Protein AF-A0A7S7UFU0-F1 (afdb_monomer_lite)

Sequence (487 aa):
MSVPVRLTLLAAALLCPAAANAMDDTLRASSRGPMAMTLCAQNSDGSKIEGTSEFCKANGYDKLVAAVDASFAAAVTKAPANIRPLLKRDQAWFNEMIQEAAYTVEQADEAELRQNLADALRRRATALDDLARGFGRDGLGGAWANALGGVTVTATESGSYRLDAELNSDYGSDKHWECKLNATLKPGADGWLAGVTVPTQPSEPGAKPADPVSIKLRRQGDTLRVVLQATEEQWFSSNDPDCDHPGQITGTYFASAKQDGTDKVDTSFVTPTFDCVRPETATDEEICADPDLAANDQRLNRAWKALLPRLDDATRRALTDDQRHWVSSQTLQYPEFLHPAWEKQTSAMHYTVSGRDHLNSLQRERIALLEGFDDKRVGLAGTCSPTMPSSGSPWTRTVRSTPRAGNGGRPTGRVAATTRSAVTSRAPYSVQASRARIRTRWSAITPCSSSIDSTTSLPPSARARATATSRNASATSRFLRPRGCFR

Radius of gyration: 32.29 Å; chains: 1; bounding box: 92×109×101 Å

Foldseek 3Di:
DDDDDDDDDDPDPPPPPDPPPPDPCLLWLLLVDDLQACQQQADLVRHGDDDGHPVCVVLVVVVLSVLLVVLLVLLLVQDDLLCSSQSSVLSSLLSLLLNVLVSQCVVVVDPVLSVLLSVLSVVNSLQSNQLSAQRPAADDAAKWATSQGIWGWAADPPRKIKIWTWGWSSNSDPDIWTATWIWIWDDDPPQKTKTWIDFDDDPDVPDDTWDIWIKIWGAAAQKIFIATDDDPCPQPAGPRPRGGHVLPRGGIIGHGHHDHDPHDGDNHHLAAPDRSSGGTTNLSVLCSRDNLSRVLNNLLVVLLVVQLVLADPVVNVVVVVVVVVLVVVLSVQLSCQLQPPVPVVCSSHGSNNRSNVLSVVSSVVSSCCSNVPDRPDDDDDDDDDPPDSCPDDDDPPPPDDDDDDDDDDDDDDDDDDDDDDDDDDDDDDDDDDDDDDDDDDDDDDDDDDPDDDDDDDDDDDDDDDDDDDDDDDDDDDDDDDDDDDDD

Structure (mmCIF, N/CA/C/O backbone):
data_AF-A0A7S7UFU0-F1
#
_entry.id   AF-A0A7S7UFU0-F1
#
loop_
_atom_site.group_PDB
_atom_site.id
_atom_site.type_symbol
_atom_site.label_atom_id
_atom_site.label_alt_id
_atom_site.label_comp_id
_atom_site.label_asym_id
_atom_site.label_entity_id
_atom_site.label_seq_id
_atom_site.pdbx_PDB_ins_code
_atom_site.Cartn_x
_atom_site.Cartn_y
_atom_site.Cartn_z
_atom_site.occupancy
_atom_site.B_iso_or_equiv
_atom_site.auth_seq_id
_atom_site.auth_comp_id
_atom_site.auth_asym_id
_atom_site.auth_atom_id
_atom_site.pdbx_PDB_model_num
ATOM 1 N N . MET A 1 1 ? -40.543 -64.180 -25.028 1.00 43.06 1 MET A N 1
ATOM 2 C CA . MET A 1 1 ? -39.233 -63.930 -24.389 1.00 43.06 1 MET A CA 1
ATOM 3 C C . MET A 1 1 ? -38.885 -62.478 -24.643 1.00 43.06 1 MET A C 1
ATOM 5 O O . MET A 1 1 ? -38.698 -62.135 -25.801 1.00 43.06 1 MET A O 1
ATOM 9 N N . SER A 1 2 ? -38.861 -61.639 -23.607 1.00 32.91 2 SER A N 1
ATOM 10 C CA . SER A 1 2 ? -38.641 -60.193 -23.753 1.00 32.91 2 SER A CA 1
ATOM 11 C C . SER A 1 2 ? -37.921 -59.670 -22.512 1.00 32.91 2 SER A C 1
ATOM 13 O O . SER A 1 2 ? -38.395 -59.895 -21.400 1.00 32.91 2 SER A O 1
ATOM 15 N N . VAL A 1 3 ? -36.779 -59.004 -22.689 1.00 36.41 3 VAL A N 1
ATOM 16 C CA . VAL A 1 3 ? -36.001 -58.409 -21.589 1.00 36.41 3 VAL A CA 1
ATOM 17 C C . VAL A 1 3 ? -36.411 -56.940 -21.430 1.00 36.41 3 VAL A C 1
ATOM 19 O O . VAL A 1 3 ? -36.392 -56.217 -22.426 1.00 36.41 3 VAL A O 1
ATOM 22 N N . PRO A 1 4 ? -36.772 -56.464 -20.224 1.00 44.88 4 PRO A N 1
ATOM 23 C CA . PRO A 1 4 ? -37.022 -55.047 -19.994 1.00 44.88 4 PRO A CA 1
ATOM 24 C C . PRO A 1 4 ? -35.700 -54.272 -19.916 1.00 44.88 4 PRO A C 1
ATOM 26 O O . PRO A 1 4 ? -34.802 -54.617 -19.145 1.00 44.88 4 PRO A O 1
ATOM 29 N N . VAL A 1 5 ? -35.593 -53.202 -20.702 1.00 40.75 5 VAL A N 1
ATOM 30 C CA . VAL A 1 5 ? -34.444 -52.287 -20.691 1.00 40.75 5 VAL A CA 1
ATOM 31 C C . VAL A 1 5 ? -34.383 -51.530 -19.356 1.00 40.75 5 VAL A C 1
ATOM 33 O O . VAL A 1 5 ? -35.399 -51.056 -18.850 1.00 40.75 5 VAL A O 1
ATOM 36 N N . ARG A 1 6 ? -33.177 -51.407 -18.789 1.00 41.91 6 ARG A N 1
ATOM 37 C CA . ARG A 1 6 ? -32.840 -50.455 -17.715 1.00 41.91 6 ARG A CA 1
ATOM 38 C C . ARG A 1 6 ? -31.987 -49.320 -18.292 1.00 41.91 6 ARG A C 1
ATOM 40 O O . ARG A 1 6 ? -31.408 -49.495 -19.358 1.00 41.91 6 ARG A O 1
ATOM 47 N N . LEU A 1 7 ? -31.852 -48.234 -17.517 1.00 37.69 7 LEU A N 1
ATOM 48 C CA . LEU A 1 7 ? -31.369 -46.899 -17.921 1.00 37.69 7 LEU A CA 1
ATOM 49 C C . LEU A 1 7 ? -32.426 -46.145 -18.768 1.00 37.69 7 LEU A C 1
ATOM 51 O O . LEU A 1 7 ? -33.149 -46.768 -19.535 1.00 37.69 7 LEU A O 1
ATOM 55 N N . THR A 1 8 ? -32.625 -44.828 -18.635 1.00 39.50 8 THR A N 1
ATOM 56 C CA . THR A 1 8 ? -31.966 -43.819 -17.770 1.00 39.50 8 THR A CA 1
ATOM 57 C C . THR A 1 8 ? -32.932 -42.663 -17.494 1.00 39.50 8 THR A C 1
ATOM 59 O O . THR A 1 8 ? -33.566 -42.193 -18.431 1.00 39.50 8 THR A O 1
ATOM 62 N N . LEU A 1 9 ? -32.993 -42.140 -16.260 1.00 35.28 9 LEU A N 1
ATOM 63 C CA . LEU A 1 9 ? -33.576 -40.815 -15.966 1.00 35.28 9 LEU A CA 1
ATOM 64 C C . LEU A 1 9 ? -33.158 -40.323 -14.564 1.00 35.28 9 LEU A C 1
ATOM 66 O O . LEU A 1 9 ? -33.880 -40.498 -13.586 1.00 35.28 9 LEU A O 1
ATOM 70 N N . LEU A 1 10 ? -31.953 -39.752 -14.444 1.00 42.59 10 LEU A N 1
ATOM 71 C CA . LEU A 1 10 ? -31.466 -39.159 -13.184 1.00 42.59 10 LEU A CA 1
ATOM 72 C C . LEU A 1 10 ? -30.405 -38.061 -13.425 1.00 42.59 10 LEU A C 1
ATOM 74 O O . LEU A 1 10 ? -29.338 -38.051 -12.822 1.00 42.59 10 LEU A O 1
ATOM 78 N N . ALA A 1 11 ? -30.693 -37.147 -14.358 1.00 43.38 11 ALA A N 1
ATOM 79 C CA . ALA A 1 11 ? -29.810 -36.036 -14.731 1.00 43.38 11 ALA A CA 1
ATOM 80 C C . ALA A 1 11 ? -30.614 -34.815 -15.231 1.00 43.38 11 ALA A C 1
ATOM 82 O O . ALA A 1 11 ? -30.545 -34.447 -16.398 1.00 43.38 11 ALA A O 1
ATOM 83 N N . ALA A 1 12 ? -31.415 -34.206 -14.348 1.00 39.28 12 ALA A N 1
ATOM 84 C CA . ALA A 1 12 ? -32.264 -33.046 -14.668 1.00 39.28 12 ALA A CA 1
ATOM 85 C C . ALA A 1 12 ? -32.161 -31.905 -13.628 1.00 39.28 12 ALA A C 1
ATOM 87 O O . ALA A 1 12 ? -33.088 -31.120 -13.466 1.00 39.28 12 ALA A O 1
ATOM 88 N N . ALA A 1 13 ? -31.039 -31.831 -12.901 1.00 39.88 13 ALA A N 1
ATOM 89 C CA . ALA A 1 13 ? -30.822 -30.901 -11.782 1.00 39.88 13 ALA A CA 1
ATOM 90 C C . ALA A 1 13 ? -29.515 -30.079 -11.895 1.00 39.88 13 ALA A C 1
ATOM 92 O O . ALA A 1 13 ? -29.040 -29.531 -10.907 1.00 39.88 13 ALA A O 1
ATOM 93 N N . LEU A 1 14 ? -28.922 -30.003 -13.095 1.00 37.56 14 LEU A N 1
ATOM 94 C CA . LEU A 1 14 ? -27.666 -29.282 -13.378 1.00 37.56 14 LEU A CA 1
ATOM 95 C C . LEU A 1 14 ? -27.839 -28.153 -14.415 1.00 37.56 14 LEU A C 1
ATOM 97 O O . LEU A 1 14 ? -26.874 -27.731 -15.042 1.00 37.56 14 LEU A O 1
ATOM 101 N N . LEU A 1 15 ? -29.072 -27.668 -14.603 1.00 37.59 15 LEU A N 1
ATOM 102 C CA . LEU A 1 15 ? -29.415 -26.584 -15.537 1.00 37.59 15 LEU A CA 1
ATOM 103 C C . LEU A 1 15 ? -30.074 -25.382 -14.839 1.00 37.59 15 LEU A C 1
ATOM 105 O O . LEU A 1 15 ? -30.930 -24.709 -15.406 1.00 37.59 15 LEU A O 1
ATOM 109 N N . CYS A 1 16 ? -29.627 -25.072 -13.621 1.00 32.81 16 CYS A N 1
ATOM 110 C CA . CYS A 1 16 ? -29.628 -23.681 -13.179 1.00 32.81 16 CYS A CA 1
ATOM 111 C C . CYS A 1 16 ? -28.380 -23.024 -13.786 1.00 32.81 16 CYS A C 1
ATOM 113 O O . CYS A 1 16 ? -27.277 -23.457 -13.440 1.00 32.81 16 CYS A O 1
ATOM 115 N N . PRO A 1 17 ? -28.495 -22.013 -14.666 1.00 36.44 17 PRO A N 1
ATOM 116 C CA . PRO A 1 17 ? -27.329 -21.229 -15.033 1.00 36.44 17 PRO A CA 1
ATOM 117 C C . PRO A 1 17 ? -26.820 -20.548 -13.763 1.00 36.44 17 PRO A C 1
ATOM 119 O O . PRO A 1 17 ? -27.554 -19.797 -13.116 1.00 36.44 17 PRO A O 1
ATOM 122 N N . ALA A 1 18 ? -25.567 -20.808 -13.394 1.00 38.94 18 ALA A N 1
ATOM 123 C CA . ALA A 1 18 ? -24.887 -19.924 -12.465 1.00 38.94 18 ALA A CA 1
ATOM 124 C C . ALA A 1 18 ? -24.891 -18.536 -13.112 1.00 38.94 18 ALA A C 1
ATOM 126 O O . ALA A 1 18 ? -24.384 -18.379 -14.225 1.00 38.94 18 ALA A O 1
ATOM 127 N N . ALA A 1 19 ? -25.496 -17.552 -12.445 1.00 35.75 19 ALA A N 1
ATOM 128 C CA . ALA A 1 19 ? -25.364 -16.163 -12.849 1.00 35.75 19 ALA A CA 1
ATOM 129 C C . ALA A 1 19 ? -23.883 -15.807 -12.708 1.00 35.75 19 ALA A C 1
ATOM 131 O O . ALA A 1 19 ? -23.389 -15.566 -11.606 1.00 35.75 19 ALA A O 1
ATOM 132 N N . ALA A 1 20 ? -23.162 -15.876 -13.827 1.00 34.53 20 ALA A N 1
ATOM 133 C CA . ALA A 1 20 ? -21.778 -15.467 -13.921 1.00 34.53 20 ALA A CA 1
ATOM 134 C C . ALA A 1 20 ? -21.753 -13.943 -13.815 1.00 34.53 20 ALA A C 1
ATOM 136 O O . ALA A 1 20 ? -21.710 -13.235 -14.819 1.00 34.53 20 ALA A O 1
ATOM 137 N N . ASN A 1 21 ? -21.832 -13.459 -12.575 1.00 36.84 21 ASN A N 1
ATOM 138 C CA . ASN A 1 21 ? -21.571 -12.079 -12.218 1.00 36.84 21 ASN A CA 1
ATOM 139 C C . ASN A 1 21 ? -20.104 -11.813 -12.561 1.00 36.84 21 ASN A C 1
ATOM 141 O O . ASN A 1 21 ? -19.208 -12.032 -11.744 1.00 36.84 21 ASN A O 1
ATOM 145 N N . ALA A 1 22 ? -19.868 -11.404 -13.804 1.00 44.03 22 ALA A N 1
ATOM 146 C CA . ALA A 1 22 ? -18.609 -10.841 -14.240 1.00 44.03 22 ALA A CA 1
ATOM 147 C C . ALA A 1 22 ? -18.438 -9.520 -13.488 1.00 44.03 22 ALA A C 1
ATOM 149 O O . ALA A 1 22 ? -18.883 -8.474 -13.943 1.00 44.03 22 ALA A O 1
ATOM 150 N N . MET A 1 23 ? -17.868 -9.603 -12.284 1.00 54.97 23 MET A N 1
ATOM 151 C CA . MET A 1 23 ? -17.380 -8.431 -11.572 1.00 54.97 23 MET A CA 1
ATOM 152 C C . MET A 1 23 ? -16.359 -7.753 -12.471 1.00 54.97 23 MET A C 1
ATOM 154 O O . MET A 1 23 ? -15.440 -8.441 -12.930 1.00 54.97 23 MET A O 1
ATOM 158 N N . ASP A 1 24 ? -16.515 -6.449 -12.687 1.00 66.56 24 ASP A N 1
ATOM 159 C CA . ASP A 1 24 ? -15.550 -5.640 -13.425 1.00 66.56 24 ASP A CA 1
ATOM 160 C C . ASP A 1 24 ? -14.140 -5.897 -12.877 1.00 66.56 24 ASP A C 1
ATOM 162 O O . ASP A 1 24 ? -13.950 -6.056 -11.666 1.00 66.56 24 ASP A O 1
ATOM 166 N N . ASP A 1 25 ? -13.147 -6.011 -13.762 1.00 67.31 25 ASP A N 1
ATOM 167 C CA . ASP A 1 25 ? -11.823 -6.515 -13.375 1.00 67.31 25 ASP A CA 1
ATOM 168 C C . ASP A 1 25 ? -11.127 -5.623 -12.323 1.00 67.31 25 ASP A C 1
ATOM 170 O O . ASP A 1 25 ? -10.336 -6.134 -11.536 1.00 67.31 25 ASP A O 1
ATOM 174 N N . THR A 1 26 ? -11.504 -4.340 -12.235 1.00 69.50 26 THR A N 1
ATOM 175 C CA . THR A 1 26 ? -11.073 -3.359 -11.218 1.00 69.50 26 THR A CA 1
ATOM 176 C C . THR A 1 26 ? -11.624 -3.609 -9.809 1.00 69.50 26 THR A C 1
ATOM 178 O O . THR A 1 26 ? -11.067 -3.115 -8.832 1.00 69.50 26 THR A O 1
ATOM 181 N N . LEU A 1 27 ? -12.723 -4.358 -9.675 1.00 83.25 27 LEU A N 1
ATOM 182 C CA . LEU A 1 27 ? -13.336 -4.691 -8.382 1.00 83.25 27 LEU A CA 1
ATOM 183 C C . LEU A 1 27 ? -12.755 -5.972 -7.783 1.00 83.25 27 LEU A C 1
ATOM 185 O O . LEU A 1 27 ? -12.826 -6.197 -6.572 1.00 83.25 27 LEU A O 1
ATOM 189 N N . ARG A 1 28 ? -12.213 -6.841 -8.637 1.00 89.75 28 ARG A N 1
ATOM 190 C CA . ARG A 1 28 ? -11.641 -8.126 -8.244 1.00 89.75 28 ARG A CA 1
ATOM 191 C C . ARG A 1 28 ? -10.302 -7.910 -7.542 1.00 89.75 28 ARG A C 1
ATOM 193 O O . ARG A 1 28 ? -9.543 -7.025 -7.910 1.00 89.75 28 ARG A O 1
ATOM 200 N N . ALA A 1 29 ? -9.998 -8.754 -6.561 1.00 92.25 29 ALA A N 1
ATOM 201 C CA . ALA A 1 29 ? -8.684 -8.802 -5.925 1.00 92.25 29 ALA A CA 1
ATOM 202 C C . ALA A 1 29 ? -7.590 -8.924 -7.001 1.00 92.25 29 ALA A C 1
ATOM 204 O O . ALA A 1 29 ? -7.631 -9.866 -7.804 1.00 92.25 29 ALA A O 1
ATOM 205 N N . SER A 1 30 ? -6.623 -8.002 -7.028 1.00 91.69 30 SER A N 1
ATOM 206 C CA . SER A 1 30 ? -5.592 -7.925 -8.073 1.00 91.69 30 SER A CA 1
ATOM 207 C C . SER A 1 30 ? -4.818 -9.243 -8.178 1.00 91.69 30 SER A C 1
ATOM 209 O O . SER A 1 30 ? -4.511 -9.724 -9.269 1.00 91.69 30 SER A O 1
ATOM 211 N N . SER A 1 31 ? -4.618 -9.926 -7.047 1.00 93.50 31 SER A N 1
ATOM 212 C CA . SER A 1 31 ? -3.994 -11.252 -6.966 1.00 93.50 31 SER A CA 1
ATOM 213 C C . SER A 1 31 ? -4.707 -12.390 -7.710 1.00 93.50 31 SER A C 1
ATOM 215 O O . SER A 1 31 ? -4.129 -13.476 -7.885 1.00 93.50 31 SER A O 1
ATOM 217 N N . ARG A 1 32 ? -5.947 -12.170 -8.156 1.00 91.75 32 ARG A N 1
ATOM 218 C CA . ARG A 1 32 ? -6.748 -13.099 -8.967 1.00 91.75 32 ARG A CA 1
ATOM 219 C C . ARG A 1 32 ? -6.472 -12.948 -10.469 1.00 91.75 32 ARG A C 1
ATOM 221 O O . ARG A 1 32 ? -6.846 -13.850 -11.217 1.00 91.75 32 ARG A O 1
ATOM 228 N N . GLY A 1 33 ? -5.854 -11.845 -10.896 1.00 87.06 33 GLY A N 1
ATOM 229 C CA . GLY A 1 33 ? -5.517 -11.556 -12.291 1.00 87.06 33 GLY A CA 1
ATOM 230 C C . GLY A 1 33 ? -4.249 -12.263 -12.805 1.00 87.06 33 GLY A C 1
ATOM 231 O O . GLY A 1 33 ? -3.554 -12.952 -12.046 1.00 87.06 33 GLY A O 1
ATOM 232 N N . PRO A 1 34 ? -3.928 -12.107 -14.104 1.00 86.94 34 PRO A N 1
ATOM 233 C CA . PRO A 1 34 ? -2.619 -12.458 -14.645 1.00 86.94 34 PRO A CA 1
ATOM 234 C C . PRO A 1 34 ? -1.557 -11.495 -14.094 1.00 86.94 34 PRO A C 1
ATOM 236 O O . PRO A 1 34 ? -1.778 -10.292 -14.046 1.00 86.94 34 PRO A O 1
ATOM 239 N N . MET A 1 35 ? -0.406 -12.026 -13.677 1.00 90.00 35 MET A N 1
ATOM 240 C CA . MET A 1 35 ? 0.667 -11.229 -13.053 1.00 90.00 35 MET A CA 1
ATOM 241 C C . MET A 1 35 ? 1.877 -10.999 -13.967 1.00 90.00 35 MET A C 1
ATOM 243 O O . MET A 1 35 ? 2.716 -10.167 -13.641 1.00 90.00 35 MET A O 1
ATOM 247 N N . ALA A 1 36 ? 1.962 -11.733 -15.082 1.00 89.19 36 ALA A N 1
ATOM 248 C CA . ALA A 1 36 ? 3.014 -11.556 -16.077 1.00 89.19 36 ALA A CA 1
ATOM 249 C C . ALA A 1 36 ? 2.879 -10.184 -16.747 1.00 89.19 36 ALA A C 1
ATOM 251 O O . ALA A 1 36 ? 1.763 -9.783 -17.097 1.00 89.19 36 ALA A O 1
ATOM 252 N N . MET A 1 37 ? 3.990 -9.472 -16.922 1.00 91.75 37 MET A N 1
ATOM 253 C CA . MET A 1 37 ? 3.954 -8.102 -17.435 1.00 91.75 37 MET A CA 1
ATOM 254 C C . MET A 1 37 ? 3.492 -8.051 -18.898 1.00 91.75 37 MET A C 1
ATOM 256 O O . MET A 1 37 ? 4.019 -8.744 -19.768 1.00 91.75 37 MET A O 1
ATOM 260 N N . THR A 1 38 ? 2.547 -7.162 -19.206 1.00 89.19 38 THR A N 1
ATOM 261 C CA . THR A 1 38 ? 2.053 -6.946 -20.578 1.00 89.19 38 THR A CA 1
ATOM 262 C C . THR A 1 38 ? 2.881 -5.960 -21.397 1.00 89.19 38 THR A C 1
ATOM 264 O O . THR A 1 38 ? 2.709 -5.914 -22.614 1.00 89.19 38 THR A O 1
ATOM 267 N N . LEU A 1 39 ? 3.803 -5.241 -20.746 1.00 87.06 39 LEU A N 1
ATOM 268 C CA . LEU A 1 39 ? 4.586 -4.109 -21.257 1.00 87.06 39 LEU A CA 1
ATOM 269 C C . LEU A 1 39 ? 5.075 -4.270 -22.702 1.00 87.06 39 LEU A C 1
ATOM 271 O O . LEU A 1 39 ? 4.903 -3.387 -23.532 1.00 87.06 39 LEU A O 1
ATOM 275 N N . CYS A 1 40 ? 5.673 -5.423 -22.995 1.00 90.19 40 CYS A N 1
ATOM 276 C CA . CYS A 1 40 ? 6.306 -5.715 -24.277 1.00 90.19 40 CYS A CA 1
ATOM 277 C C . CYS A 1 40 ? 5.477 -6.641 -25.181 1.00 90.19 40 CYS A C 1
ATOM 279 O O . CYS A 1 40 ? 5.983 -7.068 -26.216 1.00 90.19 40 CYS A O 1
ATOM 281 N N . ALA A 1 41 ? 4.242 -6.968 -24.789 1.00 87.25 41 ALA A N 1
ATOM 282 C CA . ALA A 1 41 ? 3.304 -7.856 -25.486 1.00 87.25 41 ALA A CA 1
ATOM 283 C C . ALA A 1 41 ? 2.000 -7.137 -25.906 1.00 87.25 41 ALA A C 1
ATOM 285 O O . ALA A 1 41 ? 1.026 -7.777 -26.319 1.00 87.25 41 ALA A O 1
ATOM 286 N N . GLN A 1 42 ? 1.982 -5.805 -25.816 1.00 82.44 42 GLN A N 1
ATOM 287 C CA . GLN A 1 42 ? 0.930 -4.923 -26.321 1.00 82.44 42 GLN A CA 1
ATOM 288 C C . GLN A 1 42 ? 1.538 -3.791 -27.165 1.00 82.44 42 GLN A C 1
ATOM 290 O O . GLN A 1 42 ? 2.730 -3.499 -27.058 1.00 82.44 42 GLN A O 1
ATOM 295 N N . ASN A 1 43 ? 0.709 -3.176 -28.005 1.00 70.25 43 ASN A N 1
ATOM 296 C CA . ASN A 1 43 ? 0.941 -1.862 -28.603 1.00 70.25 43 ASN A CA 1
ATOM 297 C C . ASN A 1 43 ? 0.555 -0.747 -27.612 1.00 70.25 43 ASN A C 1
ATOM 299 O O . ASN A 1 43 ? -0.151 -0.991 -26.632 1.00 70.25 43 ASN A O 1
ATOM 303 N N . SER A 1 44 ? 0.912 0.498 -27.928 1.00 65.12 44 SER A N 1
ATOM 304 C CA . SER A 1 44 ? 0.509 1.699 -27.178 1.00 65.12 44 SER A CA 1
ATOM 305 C C . SER A 1 44 ? -1.002 1.996 -27.177 1.00 65.12 44 SER A C 1
ATOM 307 O O . SER A 1 44 ? -1.448 2.829 -26.395 1.00 65.12 44 SER A O 1
ATOM 309 N N . ASP A 1 45 ? -1.820 1.305 -27.981 1.00 67.31 45 ASP A N 1
ATOM 310 C CA . ASP A 1 45 ? -3.293 1.339 -27.891 1.00 67.31 45 ASP A CA 1
ATOM 311 C C . ASP A 1 45 ? -3.885 0.222 -26.998 1.00 67.31 45 ASP A C 1
ATOM 313 O O . ASP A 1 45 ? -5.104 0.049 -26.936 1.00 67.31 45 ASP A O 1
ATOM 317 N N . GLY A 1 46 ? -3.035 -0.565 -26.327 1.00 69.88 46 GLY A N 1
ATOM 318 C CA . GLY A 1 46 ? -3.418 -1.715 -25.502 1.00 69.88 46 GLY A CA 1
ATOM 319 C C . GLY A 1 46 ? -3.775 -2.983 -26.291 1.00 69.88 46 GLY A C 1
ATOM 320 O O . GLY A 1 46 ? -4.066 -4.026 -25.694 1.00 69.88 46 GLY A O 1
ATOM 321 N N . SER A 1 47 ? -3.751 -2.951 -27.630 1.00 75.62 47 SER A N 1
ATOM 322 C CA . SER A 1 47 ? -3.971 -4.153 -28.440 1.00 75.62 47 SER A CA 1
ATOM 323 C C . SER A 1 47 ? -2.802 -5.132 -28.291 1.00 75.62 47 SER A C 1
ATOM 325 O O . SER A 1 47 ? -1.633 -4.748 -28.271 1.00 75.62 47 SER A O 1
ATOM 327 N N . LYS A 1 48 ? -3.104 -6.428 -28.156 1.00 80.50 48 LYS A N 1
ATOM 328 C CA . LYS A 1 48 ? -2.079 -7.473 -28.003 1.00 80.50 48 LYS A CA 1
ATOM 329 C C . LYS A 1 48 ? -1.369 -7.737 -29.326 1.00 80.50 48 LYS A C 1
ATOM 331 O O . LYS A 1 48 ? -2.026 -7.874 -30.356 1.00 80.50 48 LYS A O 1
ATOM 336 N N . ILE A 1 49 ? -0.051 -7.901 -29.265 1.00 82.00 49 ILE A N 1
ATOM 337 C CA . ILE A 1 49 ? 0.791 -8.257 -30.415 1.00 82.00 49 ILE A CA 1
ATOM 338 C C . ILE A 1 49 ? 1.235 -9.720 -30.364 1.00 82.00 49 ILE A C 1
ATOM 340 O O . ILE A 1 49 ? 1.339 -10.328 -29.298 1.00 82.00 49 ILE A O 1
ATOM 344 N N . GLU A 1 50 ? 1.533 -10.290 -31.531 1.00 76.19 50 GLU A N 1
ATOM 345 C CA . GLU A 1 50 ? 2.147 -11.614 -31.620 1.00 76.19 50 GLU A CA 1
ATOM 346 C C . GLU A 1 50 ? 3.656 -11.516 -31.344 1.00 76.19 50 GLU A C 1
ATOM 348 O O . GLU A 1 50 ? 4.455 -11.120 -32.193 1.00 76.19 50 GLU A O 1
ATOM 353 N N . GLY A 1 51 ? 4.047 -11.878 -30.120 1.00 79.94 51 GLY A N 1
ATOM 354 C CA . GLY A 1 51 ? 5.433 -11.834 -29.660 1.00 79.94 51 GLY A CA 1
ATOM 355 C C . GLY A 1 51 ? 5.768 -10.536 -28.924 1.00 79.94 51 GLY A C 1
ATOM 356 O O . GLY A 1 51 ? 5.009 -10.088 -28.070 1.00 79.94 51 GLY A O 1
ATOM 357 N N . THR A 1 52 ? 6.944 -9.975 -29.209 1.00 84.31 52 THR A N 1
ATOM 358 C CA . THR A 1 52 ? 7.540 -8.867 -28.444 1.00 84.31 52 THR A CA 1
ATOM 359 C C . THR A 1 52 ? 7.662 -7.603 -29.296 1.00 84.31 52 THR A C 1
ATOM 361 O O . THR A 1 52 ? 8.116 -7.696 -30.442 1.00 84.31 52 THR A O 1
ATOM 364 N N . SER A 1 53 ? 7.313 -6.433 -28.751 1.00 87.31 53 SER A N 1
ATOM 365 C CA . SER A 1 53 ? 7.347 -5.154 -29.480 1.00 87.31 53 SER A CA 1
ATOM 366 C C . SER A 1 53 ? 8.760 -4.783 -29.948 1.00 87.31 53 SER A C 1
ATOM 368 O O . SER A 1 53 ? 9.764 -5.138 -29.320 1.00 87.31 53 SER A O 1
ATOM 370 N N . GLU A 1 54 ? 8.861 -4.079 -31.079 1.00 86.88 54 GLU A N 1
ATOM 371 C CA . GLU A 1 54 ? 10.160 -3.650 -31.619 1.00 86.88 54 GLU A CA 1
ATOM 372 C C . GLU A 1 54 ? 10.840 -2.628 -30.703 1.00 86.88 54 GLU A C 1
ATOM 374 O O . GLU A 1 54 ? 12.037 -2.751 -30.445 1.00 86.88 54 GLU A O 1
ATOM 379 N N . PHE A 1 55 ? 10.062 -1.722 -30.103 1.00 87.44 55 PHE A N 1
ATOM 380 C CA . PHE A 1 55 ? 10.514 -0.792 -29.068 1.00 87.44 55 PHE A CA 1
ATOM 381 C C . PHE A 1 55 ? 11.165 -1.512 -27.870 1.00 87.44 55 PHE A C 1
ATOM 383 O O . PHE A 1 55 ? 12.279 -1.159 -27.467 1.00 87.44 55 PHE A O 1
ATOM 390 N N . CYS A 1 56 ? 10.541 -2.577 -27.344 1.00 91.75 56 CYS A N 1
ATOM 391 C CA . CYS A 1 56 ? 11.138 -3.362 -26.261 1.00 91.75 56 CYS A CA 1
ATOM 392 C C . CYS A 1 56 ? 12.390 -4.135 -26.689 1.00 91.75 56 CYS A C 1
ATOM 394 O O . CYS A 1 56 ? 13.350 -4.184 -25.923 1.00 91.75 56 CYS A O 1
ATOM 396 N N . LYS A 1 57 ? 12.411 -4.721 -27.895 1.00 92.19 57 LYS A N 1
ATOM 397 C CA . LYS A 1 57 ? 13.597 -5.421 -28.428 1.00 92.19 57 LYS A CA 1
ATOM 398 C C . LYS A 1 57 ? 14.786 -4.474 -28.611 1.00 92.19 57 LYS A C 1
ATOM 400 O O . LYS A 1 57 ? 15.910 -4.842 -28.277 1.00 92.19 57 LYS A O 1
ATOM 405 N N . ALA A 1 58 ? 14.542 -3.275 -29.145 1.00 91.44 58 ALA A N 1
ATOM 406 C CA . ALA A 1 58 ? 15.576 -2.291 -29.461 1.00 91.44 58 ALA A CA 1
ATOM 407 C C . ALA A 1 58 ? 16.258 -1.733 -28.202 1.00 91.44 58 ALA A C 1
ATOM 409 O O . ALA A 1 58 ? 17.480 -1.606 -28.174 1.00 91.44 58 ALA A O 1
ATOM 410 N N . ASN A 1 59 ? 15.481 -1.459 -27.150 1.00 92.38 59 ASN A N 1
ATOM 411 C CA . ASN A 1 59 ? 15.989 -0.928 -25.880 1.00 92.38 59 ASN A CA 1
ATOM 412 C C . ASN A 1 59 ? 16.319 -2.029 -24.840 1.00 92.38 59 ASN A C 1
ATOM 414 O O . ASN A 1 59 ? 16.869 -1.740 -23.779 1.00 92.38 59 ASN A O 1
ATOM 418 N N . GLY A 1 60 ? 16.014 -3.301 -25.127 1.00 94.81 60 GLY A N 1
ATOM 419 C CA . GLY A 1 60 ? 16.284 -4.444 -24.243 1.00 94.81 60 GLY A CA 1
ATOM 420 C C . GLY A 1 60 ? 15.322 -4.598 -23.056 1.00 94.81 60 GLY A C 1
ATOM 421 O O . GLY A 1 60 ? 15.619 -5.351 -22.123 1.00 94.81 60 GLY A O 1
ATOM 422 N N . TYR A 1 61 ? 14.179 -3.902 -23.072 1.00 95.19 61 TYR A N 1
ATOM 423 C CA . TYR A 1 61 ? 13.143 -4.010 -22.037 1.00 95.19 61 TYR A CA 1
ATOM 424 C C . TYR A 1 61 ? 12.532 -5.413 -21.969 1.00 95.19 61 TYR A C 1
ATOM 426 O O . TYR A 1 61 ? 12.118 -5.838 -20.897 1.00 95.19 61 TYR A O 1
ATOM 434 N N . ASP A 1 62 ? 12.545 -6.163 -23.075 1.00 94.62 62 ASP A N 1
ATOM 435 C CA . ASP A 1 62 ? 12.096 -7.558 -23.150 1.00 94.62 62 ASP A CA 1
ATOM 436 C C . ASP A 1 62 ? 12.785 -8.461 -22.107 1.00 94.62 62 ASP A C 1
ATOM 438 O O . ASP A 1 62 ? 12.137 -9.237 -21.403 1.00 94.62 62 ASP A O 1
ATOM 442 N N . LYS A 1 63 ? 14.103 -8.306 -21.956 1.00 96.88 63 LYS A N 1
ATOM 443 C CA . LYS A 1 63 ? 14.931 -9.064 -21.007 1.00 96.88 63 LYS A CA 1
ATOM 444 C C . LYS A 1 63 ? 14.758 -8.576 -19.574 1.00 96.88 63 LYS A C 1
ATOM 446 O O . LYS A 1 63 ? 14.822 -9.383 -18.651 1.00 96.88 63 LYS A O 1
ATOM 451 N N . LEU A 1 64 ? 14.543 -7.273 -19.387 1.00 97.88 64 LEU A N 1
ATOM 452 C CA . LEU A 1 64 ? 14.308 -6.686 -18.067 1.00 97.88 64 LEU A CA 1
ATOM 453 C C . LEU A 1 64 ? 12.933 -7.094 -17.519 1.00 97.88 64 LEU A C 1
ATOM 455 O O . LEU A 1 64 ? 12.841 -7.515 -16.371 1.00 97.88 64 LEU A O 1
ATOM 459 N N . VAL A 1 65 ? 11.898 -7.085 -18.362 1.00 96.94 65 VAL A N 1
ATOM 460 C CA . VAL A 1 65 ? 10.571 -7.644 -18.063 1.00 96.94 65 VAL A CA 1
ATOM 461 C C . VAL A 1 65 ? 10.665 -9.126 -17.697 1.00 96.94 65 VAL A C 1
ATOM 463 O O . VAL A 1 65 ? 10.183 -9.525 -16.639 1.00 96.94 65 VAL A O 1
ATOM 466 N N . ALA A 1 66 ? 11.355 -9.938 -18.506 1.00 96.75 66 ALA A N 1
ATOM 467 C CA . ALA A 1 66 ? 11.538 -11.359 -18.209 1.00 96.75 66 ALA A CA 1
ATOM 468 C C . ALA A 1 66 ? 12.288 -11.607 -16.880 1.00 96.75 66 ALA A C 1
ATOM 470 O O . ALA A 1 66 ? 12.012 -12.592 -16.194 1.00 96.75 66 ALA A O 1
ATOM 471 N N . ALA A 1 67 ? 13.206 -10.714 -16.490 1.00 98.25 67 ALA A N 1
ATOM 472 C CA . ALA A 1 67 ? 13.877 -10.765 -15.192 1.00 98.25 67 ALA A CA 1
ATOM 473 C C . ALA A 1 67 ? 12.940 -10.387 -14.028 1.00 98.25 67 ALA A C 1
ATOM 475 O O . ALA A 1 67 ? 12.956 -11.068 -13.000 1.00 98.25 67 ALA A O 1
ATOM 476 N N . VAL A 1 68 ? 12.097 -9.357 -14.184 1.00 98.50 68 VAL A N 1
ATOM 477 C CA . VAL A 1 68 ? 11.073 -8.981 -13.189 1.00 98.50 68 VAL A CA 1
ATOM 478 C C . VAL A 1 68 ? 10.078 -10.127 -12.979 1.00 98.50 68 VAL A C 1
ATOM 480 O O . VAL A 1 68 ? 9.877 -10.538 -11.837 1.00 98.50 68 VAL A O 1
ATOM 483 N N . ASP A 1 69 ? 9.534 -10.712 -14.051 1.00 98.06 69 ASP A N 1
ATOM 484 C CA . ASP A 1 69 ? 8.609 -11.855 -13.971 1.00 98.06 69 ASP A CA 1
ATOM 485 C C . ASP A 1 69 ? 9.254 -13.081 -13.294 1.00 98.06 69 ASP A C 1
ATOM 487 O O . ASP A 1 69 ? 8.615 -13.751 -12.476 1.00 98.06 69 ASP A O 1
ATOM 491 N N . ALA A 1 70 ? 10.531 -13.368 -13.577 1.00 98.25 70 ALA A N 1
ATOM 492 C CA . ALA A 1 70 ? 11.262 -14.472 -12.953 1.00 98.25 70 ALA A CA 1
ATOM 493 C C . ALA A 1 70 ? 11.520 -14.243 -11.450 1.00 98.25 70 ALA A C 1
ATOM 495 O O . ALA A 1 70 ? 11.270 -15.139 -10.638 1.00 98.25 70 ALA A O 1
ATOM 496 N N . SER A 1 71 ? 11.965 -13.039 -11.075 1.00 98.50 71 SER A N 1
ATOM 497 C CA . SER A 1 71 ? 12.221 -12.649 -9.677 1.00 98.50 71 SER A CA 1
ATOM 498 C C . SER A 1 71 ? 10.916 -12.626 -8.870 1.00 98.50 71 SER A C 1
ATOM 500 O O . SER A 1 71 ? 10.848 -13.123 -7.744 1.00 98.50 71 SER A O 1
ATOM 502 N N . PHE A 1 72 ? 9.827 -12.144 -9.478 1.00 98.50 72 PHE A N 1
ATOM 503 C CA . PHE A 1 72 ? 8.488 -12.175 -8.893 1.00 98.50 72 PHE A CA 1
ATOM 504 C C . PHE A 1 72 ? 7.982 -13.606 -8.684 1.00 98.50 72 PHE A C 1
ATOM 506 O O . PHE A 1 72 ? 7.516 -13.944 -7.592 1.00 98.50 72 PHE A O 1
ATOM 513 N N . ALA A 1 73 ? 8.114 -14.475 -9.691 1.00 98.00 73 ALA A N 1
ATOM 514 C CA . ALA A 1 73 ? 7.754 -15.883 -9.561 1.00 98.00 73 ALA A CA 1
ATOM 515 C C . ALA A 1 73 ? 8.537 -16.552 -8.418 1.00 98.00 73 ALA A C 1
ATOM 517 O O . ALA A 1 73 ? 7.941 -17.254 -7.597 1.00 98.00 73 ALA A O 1
ATOM 518 N N . ALA A 1 74 ? 9.842 -16.277 -8.299 1.00 97.38 74 ALA A N 1
ATOM 519 C CA . ALA A 1 74 ? 10.657 -16.745 -7.183 1.00 97.38 74 ALA A CA 1
ATOM 520 C C . ALA A 1 74 ? 10.119 -16.236 -5.831 1.00 97.38 74 ALA A C 1
ATOM 522 O O . ALA A 1 74 ? 9.844 -17.056 -4.949 1.00 97.38 74 ALA A O 1
ATOM 523 N N . ALA A 1 75 ? 9.881 -14.930 -5.680 1.00 97.75 75 ALA A N 1
ATOM 524 C CA . ALA A 1 75 ? 9.353 -14.322 -4.455 1.00 97.75 75 ALA A CA 1
ATOM 525 C C . ALA A 1 75 ? 7.991 -14.908 -4.029 1.00 97.75 75 ALA A C 1
ATOM 527 O O . ALA A 1 75 ? 7.807 -15.275 -2.865 1.00 97.75 75 ALA A O 1
ATOM 528 N N . VAL A 1 76 ? 7.060 -15.107 -4.969 1.00 97.19 76 VAL A N 1
ATOM 529 C CA . VAL A 1 76 ? 5.735 -15.699 -4.701 1.00 97.19 76 VAL A CA 1
ATOM 530 C C . VAL A 1 76 ? 5.825 -17.151 -4.206 1.00 97.19 76 VAL A C 1
ATOM 532 O O . VAL A 1 76 ? 4.985 -17.565 -3.402 1.00 97.19 76 VAL A O 1
ATOM 535 N N . THR A 1 77 ? 6.848 -17.927 -4.599 1.00 96.56 77 THR A N 1
ATOM 536 C CA . THR A 1 77 ? 7.061 -19.273 -4.018 1.00 96.56 77 THR A CA 1
ATOM 537 C C . THR A 1 77 ? 7.514 -19.238 -2.556 1.00 96.56 77 THR A C 1
ATOM 539 O O . THR A 1 77 ? 7.273 -20.204 -1.830 1.00 96.56 77 THR A O 1
ATOM 542 N N . LYS A 1 78 ? 8.156 -18.147 -2.116 1.00 96.69 78 LYS A N 1
ATOM 543 C CA . LYS A 1 78 ? 8.672 -17.969 -0.747 1.00 96.69 78 LYS A CA 1
ATOM 544 C C . LYS A 1 78 ? 7.640 -17.351 0.192 1.00 96.69 78 LYS A C 1
ATOM 546 O O . LYS A 1 78 ? 7.584 -17.740 1.354 1.00 96.69 78 LYS A O 1
ATOM 551 N N . ALA A 1 79 ? 6.800 -16.452 -0.319 1.00 96.69 79 ALA A N 1
ATOM 552 C CA . ALA A 1 79 ? 5.749 -15.797 0.450 1.00 96.69 79 ALA A CA 1
ATOM 553 C C . ALA A 1 79 ? 4.803 -16.806 1.153 1.00 96.69 79 ALA A C 1
ATOM 555 O O . ALA A 1 79 ? 4.348 -17.772 0.516 1.00 96.69 79 ALA A O 1
ATOM 556 N N . PRO A 1 80 ? 4.442 -16.581 2.435 1.00 95.88 80 PRO A N 1
ATOM 557 C CA . PRO A 1 80 ? 3.391 -17.329 3.126 1.00 95.88 80 PRO A CA 1
ATOM 558 C C . PRO A 1 80 ? 2.039 -17.256 2.405 1.00 95.88 80 PRO A C 1
ATOM 560 O O . PRO A 1 80 ? 1.736 -16.281 1.718 1.00 95.88 80 PRO A O 1
ATOM 563 N N . ALA A 1 81 ? 1.196 -18.279 2.566 1.00 96.31 81 ALA A N 1
ATOM 564 C CA . ALA A 1 81 ? -0.035 -18.428 1.779 1.00 96.31 81 ALA A CA 1
AT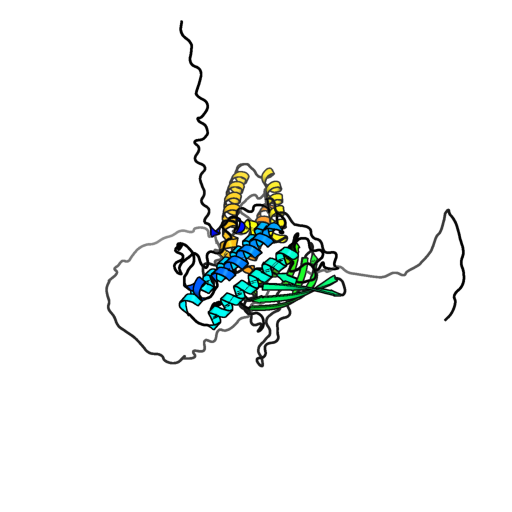OM 565 C C . ALA A 1 81 ? -1.007 -17.235 1.898 1.00 96.31 81 ALA A C 1
ATOM 567 O O . ALA A 1 81 ? -1.576 -16.824 0.892 1.00 96.31 81 ALA A O 1
ATOM 568 N N . ASN A 1 82 ? -1.138 -16.650 3.092 1.00 94.31 82 ASN A N 1
ATOM 569 C CA . ASN A 1 82 ? -1.950 -15.462 3.390 1.00 94.31 82 ASN A CA 1
ATOM 570 C C . ASN A 1 82 ? -1.292 -14.127 2.982 1.00 94.31 82 ASN A C 1
ATOM 572 O O . ASN A 1 82 ? -1.935 -13.086 3.052 1.00 94.31 82 ASN A O 1
ATOM 576 N N . ILE A 1 83 ? -0.016 -14.143 2.583 1.00 96.69 83 ILE A N 1
ATOM 577 C CA . ILE A 1 83 ? 0.757 -12.958 2.174 1.00 96.69 83 ILE A CA 1
ATOM 578 C C . ILE A 1 83 ? 0.950 -12.910 0.649 1.00 96.69 83 ILE A C 1
ATOM 580 O O . ILE A 1 83 ? 1.097 -11.830 0.077 1.00 96.69 83 ILE A O 1
ATOM 584 N N . ARG A 1 84 ? 0.868 -14.058 -0.044 1.00 97.56 84 ARG A N 1
ATOM 585 C CA . ARG A 1 84 ? 0.907 -14.136 -1.518 1.00 97.56 84 ARG A CA 1
ATOM 586 C C . ARG A 1 84 ? -0.084 -13.199 -2.218 1.00 97.56 84 ARG A C 1
ATOM 588 O O . ARG A 1 84 ? 0.331 -12.625 -3.222 1.00 97.56 84 ARG A O 1
ATOM 595 N N . PRO A 1 85 ? -1.339 -13.007 -1.758 1.00 97.81 85 PRO A N 1
ATOM 596 C CA . PRO A 1 85 ? -2.237 -12.043 -2.390 1.00 97.81 85 PRO A CA 1
ATOM 597 C C . PRO A 1 85 ? -1.715 -10.608 -2.309 1.00 97.81 85 PRO A C 1
ATOM 599 O O . PRO A 1 85 ? -1.739 -9.896 -3.306 1.00 97.81 85 PRO A O 1
ATOM 602 N N . LEU A 1 86 ? -1.135 -10.217 -1.172 1.00 97.81 86 LEU A N 1
ATOM 603 C CA . LEU A 1 86 ? -0.595 -8.871 -0.980 1.00 97.81 86 LEU A CA 1
ATOM 604 C C . LEU A 1 86 ? 0.639 -8.624 -1.862 1.00 97.81 86 LEU A C 1
ATOM 606 O O . LEU A 1 86 ? 0.717 -7.587 -2.510 1.00 97.81 86 LEU A O 1
ATOM 610 N N . LEU A 1 87 ? 1.563 -9.592 -1.954 1.00 98.12 87 LEU A N 1
ATOM 611 C CA . LEU A 1 87 ? 2.729 -9.504 -2.853 1.00 98.12 87 LEU A CA 1
ATOM 612 C C . LEU A 1 87 ? 2.314 -9.478 -4.335 1.00 98.12 87 LEU A C 1
ATOM 614 O O . LEU A 1 87 ? 2.946 -8.826 -5.161 1.00 98.12 87 LEU A O 1
ATOM 618 N N . LYS A 1 88 ? 1.238 -10.185 -4.683 1.00 98.12 88 LYS A N 1
ATOM 619 C CA . LYS A 1 88 ? 0.658 -10.149 -6.026 1.00 98.12 88 LYS A CA 1
ATOM 620 C C . LYS A 1 88 ? 0.017 -8.798 -6.352 1.00 98.12 88 LYS A C 1
ATOM 622 O O . LYS A 1 88 ? 0.247 -8.288 -7.441 1.00 98.12 88 LYS A O 1
ATOM 627 N N . ARG A 1 89 ? -0.743 -8.209 -5.421 1.00 96.50 89 ARG A N 1
ATOM 628 C CA . ARG A 1 89 ? -1.295 -6.851 -5.558 1.00 96.50 89 ARG A CA 1
ATOM 629 C C . ARG A 1 89 ? -0.182 -5.817 -5.731 1.00 96.50 89 ARG A C 1
ATOM 631 O O . ARG A 1 89 ? -0.265 -4.987 -6.622 1.00 96.50 89 ARG A O 1
ATOM 638 N N . ASP A 1 90 ? 0.887 -5.936 -4.950 1.00 97.00 90 ASP A N 1
ATOM 639 C CA . ASP A 1 90 ? 2.084 -5.101 -5.076 1.00 97.00 90 ASP A CA 1
ATOM 640 C C . ASP A 1 90 ? 2.712 -5.175 -6.483 1.00 97.00 90 ASP A C 1
ATOM 642 O O . ASP A 1 90 ? 3.017 -4.151 -7.089 1.00 97.00 90 ASP A O 1
ATOM 646 N N . GLN A 1 91 ? 2.838 -6.375 -7.063 1.00 97.31 91 GLN A N 1
ATOM 647 C CA . GLN A 1 91 ? 3.296 -6.509 -8.451 1.00 97.31 91 GLN A CA 1
ATOM 648 C C . GLN A 1 91 ? 2.281 -5.994 -9.479 1.00 97.31 91 GLN A C 1
ATOM 650 O O . GLN A 1 91 ? 2.700 -5.458 -10.499 1.00 97.31 91 GLN A O 1
ATOM 655 N N . ALA A 1 92 ? 0.974 -6.122 -9.233 1.00 94.75 92 ALA A N 1
ATOM 656 C CA . ALA A 1 92 ? -0.047 -5.549 -10.110 1.00 94.75 92 ALA A CA 1
ATOM 657 C C . ALA A 1 92 ? 0.070 -4.018 -10.173 1.00 94.75 92 ALA A C 1
ATOM 659 O O . ALA A 1 92 ? 0.142 -3.467 -11.265 1.00 94.75 92 ALA A O 1
ATOM 660 N N . TRP A 1 93 ? 0.231 -3.351 -9.026 1.00 93.00 93 TRP A N 1
ATOM 661 C CA . TRP A 1 93 ? 0.454 -1.904 -8.963 1.00 93.00 93 TRP A CA 1
ATOM 662 C C . TRP A 1 93 ? 1.734 -1.479 -9.696 1.00 93.00 93 TRP A C 1
ATOM 664 O O . TRP A 1 93 ? 1.701 -0.529 -10.477 1.00 93.00 93 TRP A O 1
ATOM 674 N N . PHE A 1 94 ? 2.843 -2.216 -9.534 1.00 94.44 94 PHE A N 1
ATOM 675 C CA . PHE A 1 94 ? 4.046 -1.981 -10.342 1.00 94.44 94 PHE A CA 1
ATOM 676 C C . PHE A 1 94 ? 3.769 -2.136 -11.846 1.00 94.44 94 PHE A C 1
ATOM 678 O O . PHE A 1 94 ? 4.171 -1.283 -12.633 1.00 94.44 94 PHE A O 1
ATOM 685 N N . ASN A 1 95 ? 3.069 -3.204 -12.246 1.00 92.62 95 ASN A N 1
ATOM 686 C CA . ASN A 1 95 ? 2.717 -3.467 -13.642 1.00 92.62 95 ASN A CA 1
ATOM 687 C C . ASN A 1 95 ? 1.806 -2.372 -14.231 1.00 92.62 95 ASN A C 1
ATOM 689 O O . ASN A 1 95 ? 1.926 -2.075 -15.414 1.00 92.62 95 ASN A O 1
ATOM 693 N N . GLU A 1 96 ? 0.921 -1.774 -13.431 1.00 89.12 96 GLU A N 1
ATOM 694 C CA . GLU A 1 96 ? 0.042 -0.668 -13.830 1.00 89.12 96 GLU A CA 1
ATOM 695 C C . GLU A 1 96 ? 0.847 0.622 -14.083 1.00 89.12 96 GLU A C 1
ATOM 697 O O . GLU A 1 96 ? 0.769 1.188 -15.174 1.00 89.12 96 GLU A O 1
ATOM 702 N N . MET A 1 97 ? 1.692 1.043 -13.132 1.00 90.25 97 MET A N 1
ATOM 703 C CA . MET A 1 97 ? 2.495 2.272 -13.265 1.00 90.25 97 MET A CA 1
ATOM 704 C C . MET A 1 97 ? 3.547 2.173 -14.382 1.00 90.25 97 MET A C 1
ATOM 706 O O . MET A 1 97 ? 3.705 3.100 -15.174 1.00 90.25 97 MET A O 1
ATOM 710 N N . ILE A 1 98 ? 4.248 1.038 -14.493 1.00 91.44 98 ILE A N 1
ATOM 711 C CA . ILE A 1 98 ? 5.304 0.842 -15.502 1.00 91.44 98 ILE A CA 1
ATOM 712 C C . ILE A 1 98 ? 4.732 0.752 -16.932 1.00 91.44 98 ILE A C 1
ATOM 714 O O . ILE A 1 98 ? 5.417 1.115 -17.888 1.00 91.44 98 ILE A O 1
ATOM 718 N N . GLN A 1 99 ? 3.477 0.302 -17.086 1.00 88.62 99 GLN A N 1
ATOM 719 C CA . GLN A 1 99 ? 2.764 0.229 -18.368 1.00 88.62 99 GLN A CA 1
ATOM 720 C C . GLN A 1 99 ? 2.344 1.618 -18.867 1.00 88.62 99 GLN A C 1
ATOM 722 O O . GLN A 1 99 ? 2.524 1.901 -20.052 1.00 88.62 99 GLN A O 1
ATOM 727 N N . GLU A 1 100 ? 1.845 2.479 -17.974 1.00 86.19 100 GLU A N 1
ATOM 728 C CA . GLU A 1 100 ? 1.581 3.898 -18.258 1.00 86.19 100 GLU A CA 1
ATOM 729 C C . GLU A 1 100 ? 2.883 4.639 -18.599 1.00 86.19 100 GLU A C 1
ATOM 731 O O . GLU A 1 100 ? 2.956 5.352 -19.600 1.00 86.19 100 GLU A O 1
ATOM 736 N N . ALA A 1 101 ? 3.944 4.425 -17.815 1.00 89.38 101 ALA A N 1
ATOM 737 C CA . ALA A 1 101 ? 5.218 5.090 -18.050 1.00 89.38 101 ALA A CA 1
ATOM 738 C C . ALA A 1 101 ? 5.811 4.736 -19.420 1.00 89.38 101 ALA A C 1
ATOM 740 O O . ALA A 1 101 ? 6.164 5.635 -20.177 1.00 89.38 101 ALA A O 1
ATOM 741 N N . ALA A 1 102 ? 5.846 3.455 -19.807 1.00 88.88 102 ALA A N 1
ATOM 742 C CA . ALA A 1 102 ? 6.381 3.063 -21.113 1.00 88.88 102 ALA A CA 1
ATOM 743 C C . ALA A 1 102 ? 5.600 3.633 -22.311 1.00 88.88 102 ALA A C 1
ATOM 745 O O . ALA A 1 102 ? 6.213 3.882 -23.347 1.00 88.88 102 ALA A O 1
ATOM 746 N N . TYR A 1 103 ? 4.294 3.892 -22.172 1.00 85.25 103 TYR A N 1
ATOM 747 C CA . TYR A 1 103 ? 3.515 4.622 -23.178 1.00 85.25 103 TYR A CA 1
ATOM 748 C C . TYR A 1 103 ? 4.021 6.069 -23.331 1.00 85.25 103 TYR A C 1
ATOM 750 O O . TYR A 1 103 ? 4.258 6.519 -24.453 1.00 85.25 103 TYR A O 1
ATOM 758 N N . THR A 1 104 ? 4.283 6.773 -22.222 1.00 86.50 104 THR A N 1
ATOM 759 C CA . THR A 1 104 ? 4.906 8.111 -22.247 1.00 86.50 104 THR A CA 1
ATOM 760 C C . THR A 1 104 ? 6.315 8.070 -22.852 1.00 86.50 104 THR A C 1
ATOM 762 O O . THR A 1 104 ? 6.634 8.893 -23.712 1.00 86.50 104 THR A O 1
ATOM 765 N N . VAL A 1 105 ? 7.143 7.085 -22.480 1.00 89.00 105 VAL A N 1
ATOM 766 C CA . VAL A 1 105 ? 8.502 6.919 -23.029 1.00 89.00 105 VAL A CA 1
ATOM 767 C C . VAL A 1 105 ? 8.482 6.666 -24.544 1.00 89.00 105 VAL A C 1
ATOM 769 O O . VAL A 1 105 ? 9.280 7.262 -25.266 1.00 89.00 105 VAL A O 1
ATOM 772 N N . GLU A 1 106 ? 7.581 5.810 -25.043 1.00 86.19 106 GLU A N 1
ATOM 773 C CA . GLU A 1 106 ? 7.446 5.521 -26.481 1.00 86.19 106 GLU A CA 1
ATOM 774 C C . GLU A 1 106 ? 6.989 6.760 -27.276 1.00 86.19 106 GLU A C 1
ATOM 776 O O . GLU A 1 106 ? 7.431 6.954 -28.408 1.00 86.19 106 GLU A O 1
ATOM 781 N N . GLN A 1 107 ? 6.156 7.631 -26.691 1.00 85.00 107 GLN A N 1
ATOM 782 C CA . GLN A 1 107 ? 5.693 8.859 -27.353 1.00 85.00 107 GLN A CA 1
ATOM 783 C C . GLN A 1 107 ? 6.700 10.015 -27.318 1.00 85.00 107 GLN A C 1
ATOM 785 O O . GLN A 1 107 ? 6.707 10.830 -28.243 1.00 85.00 107 GLN A O 1
ATOM 790 N N . ALA A 1 108 ? 7.540 10.100 -26.284 1.00 87.62 108 ALA A N 1
ATOM 791 C CA . ALA A 1 108 ? 8.567 11.134 -26.168 1.00 87.62 108 ALA A CA 1
ATOM 792 C C . ALA A 1 108 ? 9.874 10.783 -26.914 1.00 87.62 108 ALA A C 1
ATOM 794 O O . ALA A 1 108 ? 10.557 11.676 -27.409 1.00 87.62 108 ALA A O 1
ATOM 795 N N . ASP A 1 109 ? 10.241 9.493 -26.973 1.00 85.25 109 ASP A N 1
ATOM 796 C CA . ASP A 1 109 ? 11.543 8.963 -27.437 1.00 85.25 109 ASP A CA 1
ATOM 797 C C . ASP A 1 109 ? 12.782 9.580 -26.738 1.00 85.25 109 ASP A C 1
ATOM 799 O O . ASP A 1 109 ? 13.930 9.427 -27.168 1.00 85.25 109 ASP A O 1
ATOM 803 N N . GLU A 1 110 ? 12.596 10.241 -25.596 1.00 91.56 110 GLU A N 1
ATOM 804 C CA . GLU A 1 110 ? 13.689 10.870 -24.856 1.00 91.56 110 GLU A CA 1
ATOM 805 C C . GLU A 1 110 ? 14.617 9.822 -24.221 1.00 91.56 110 GLU A C 1
ATOM 807 O O . GLU A 1 110 ? 14.185 8.839 -23.614 1.00 91.56 110 GLU A O 1
ATOM 812 N N . ALA A 1 111 ? 15.929 10.019 -24.379 1.00 91.62 111 ALA A N 1
ATOM 813 C CA . ALA A 1 111 ? 16.938 9.061 -23.922 1.00 91.62 111 ALA A CA 1
ATOM 814 C C . ALA A 1 111 ? 17.002 8.940 -22.386 1.00 91.62 111 ALA A C 1
ATOM 816 O O . ALA A 1 111 ? 17.341 7.875 -21.872 1.00 91.62 111 ALA A O 1
ATOM 817 N N . GLU A 1 112 ? 16.656 10.011 -21.669 1.00 91.31 112 GLU A N 1
ATOM 818 C CA . GLU A 1 112 ? 16.588 10.051 -20.205 1.00 91.31 112 GLU A CA 1
ATOM 819 C C . GLU A 1 112 ? 15.407 9.220 -19.691 1.00 91.31 112 GLU A C 1
ATOM 821 O O . GLU A 1 112 ? 15.615 8.247 -18.970 1.00 91.31 112 GLU A O 1
ATOM 826 N N . LEU A 1 113 ? 14.192 9.480 -20.185 1.00 91.88 113 LEU A N 1
ATOM 827 C CA . LEU A 1 113 ? 13.000 8.690 -19.853 1.00 91.88 113 LEU A CA 1
ATOM 828 C C . LEU A 1 113 ? 13.188 7.194 -20.185 1.00 91.88 113 LEU A C 1
ATOM 830 O O . LEU A 1 113 ? 12.822 6.319 -19.396 1.00 91.88 113 LEU A O 1
ATOM 834 N N . ARG A 1 114 ? 13.853 6.883 -21.309 1.00 92.81 114 ARG A N 1
ATOM 835 C CA . ARG A 1 114 ? 14.229 5.506 -21.677 1.00 92.81 114 ARG A CA 1
ATOM 836 C C . ARG A 1 114 ? 15.205 4.846 -20.702 1.00 92.81 114 ARG A C 1
ATOM 838 O O . ARG A 1 114 ? 15.105 3.631 -20.493 1.00 92.81 114 ARG A O 1
ATOM 845 N N . GLN A 1 115 ? 16.127 5.602 -20.110 1.00 93.44 115 GLN A N 1
ATOM 846 C CA . GLN A 1 115 ? 17.033 5.102 -19.077 1.00 93.44 115 GLN A CA 1
ATOM 847 C C . GLN A 1 115 ? 16.304 4.932 -17.735 1.00 93.44 115 GLN A C 1
ATOM 849 O O . GLN A 1 115 ? 16.463 3.883 -17.110 1.00 93.44 115 GLN A O 1
ATOM 854 N N . ASN A 1 116 ? 15.450 5.880 -17.334 1.00 92.56 116 ASN A N 1
ATOM 855 C CA . ASN A 1 116 ? 14.688 5.807 -16.081 1.00 92.56 116 ASN A CA 1
ATOM 856 C C . ASN A 1 116 ? 13.750 4.588 -16.070 1.00 92.56 116 ASN A C 1
ATOM 858 O O . ASN A 1 116 ? 13.746 3.834 -15.095 1.00 92.56 116 ASN A O 1
ATOM 862 N N . LEU A 1 117 ? 13.068 4.302 -17.188 1.00 94.38 117 LEU A N 1
ATOM 863 C CA . LEU A 1 117 ? 12.281 3.077 -17.388 1.00 94.38 117 LEU A CA 1
ATOM 864 C C . LEU A 1 117 ? 13.138 1.801 -17.286 1.00 94.38 117 LEU A C 1
ATOM 866 O O . LEU A 1 117 ? 12.737 0.815 -16.660 1.00 94.38 117 LEU A O 1
ATOM 870 N N . ALA A 1 118 ? 14.343 1.809 -17.869 1.00 95.75 118 ALA A N 1
ATOM 871 C CA . ALA A 1 118 ? 15.267 0.678 -17.778 1.00 95.75 118 ALA A CA 1
ATOM 872 C C . ALA A 1 118 ? 15.724 0.431 -16.330 1.00 95.75 118 ALA A C 1
ATOM 874 O O . ALA A 1 118 ? 15.779 -0.716 -15.880 1.00 95.75 118 ALA A O 1
ATOM 875 N N . ASP A 1 119 ? 16.040 1.497 -15.594 1.00 95.06 119 ASP A N 1
ATOM 876 C CA . ASP A 1 119 ? 16.474 1.407 -14.205 1.00 95.06 119 ASP A CA 1
ATOM 877 C C . ASP A 1 119 ? 15.326 1.073 -13.255 1.00 95.06 119 ASP A C 1
ATOM 879 O O . ASP A 1 119 ? 15.541 0.287 -12.340 1.00 95.06 119 ASP A O 1
ATOM 883 N N . ALA A 1 120 ? 14.098 1.532 -13.498 1.00 95.06 120 ALA A N 1
ATOM 884 C CA . ALA A 1 120 ? 12.921 1.101 -12.747 1.00 95.06 120 ALA A CA 1
ATOM 885 C C . ALA A 1 120 ? 12.714 -0.424 -12.807 1.00 95.06 120 ALA A C 1
ATOM 887 O O . ALA A 1 120 ? 12.547 -1.074 -11.771 1.00 95.06 120 ALA A O 1
ATOM 888 N N . LEU A 1 121 ? 12.806 -1.022 -14.002 1.00 97.12 121 LEU A N 1
ATOM 889 C CA . LEU A 1 121 ? 12.721 -2.478 -14.173 1.00 97.12 121 LEU A CA 1
ATOM 890 C C . LEU A 1 121 ? 13.867 -3.210 -13.439 1.00 97.12 121 LEU A C 1
ATOM 892 O O . LEU A 1 121 ? 13.631 -4.221 -12.774 1.00 97.12 121 LEU A O 1
ATOM 896 N N . ARG A 1 122 ? 15.101 -2.679 -13.488 1.00 97.19 122 ARG A N 1
ATOM 897 C CA . ARG A 1 122 ? 16.263 -3.224 -12.746 1.00 97.19 122 ARG A CA 1
ATOM 898 C C . ARG A 1 122 ? 16.091 -3.114 -11.224 1.00 97.19 122 ARG A C 1
ATOM 900 O O . ARG A 1 122 ? 16.365 -4.087 -10.512 1.00 97.19 122 ARG A O 1
ATOM 907 N N . ARG A 1 123 ? 15.615 -1.961 -10.728 1.00 95.81 123 ARG A N 1
ATOM 908 C CA . ARG A 1 123 ? 15.291 -1.710 -9.310 1.00 95.81 123 ARG A CA 1
ATOM 909 C C . ARG A 1 123 ? 14.251 -2.723 -8.832 1.00 95.81 123 ARG A C 1
ATOM 911 O O . ARG A 1 123 ? 14.467 -3.367 -7.808 1.00 95.81 123 ARG A O 1
ATOM 918 N N . ARG A 1 124 ? 13.176 -2.943 -9.602 1.00 97.00 124 ARG A N 1
ATOM 919 C CA . ARG A 1 124 ? 12.111 -3.891 -9.242 1.00 97.00 124 ARG A CA 1
ATOM 920 C C . ARG A 1 124 ? 12.579 -5.346 -9.217 1.00 97.00 124 ARG A C 1
ATOM 922 O O . ARG A 1 124 ? 12.251 -6.040 -8.261 1.00 97.00 124 ARG A O 1
ATOM 929 N N . ALA A 1 125 ? 13.352 -5.805 -10.205 1.00 97.88 125 ALA A N 1
ATOM 930 C CA . ALA A 1 125 ? 13.889 -7.171 -10.206 1.00 97.88 125 ALA A CA 1
ATOM 931 C C . ALA A 1 125 ? 14.770 -7.431 -8.967 1.00 97.88 125 ALA A C 1
ATOM 933 O O . ALA A 1 125 ? 14.524 -8.379 -8.223 1.00 97.88 125 ALA A O 1
ATOM 934 N N . THR A 1 126 ? 15.710 -6.521 -8.680 1.00 96.75 126 THR A N 1
ATOM 935 C CA . THR A 1 126 ? 16.561 -6.583 -7.476 1.00 96.75 126 THR A CA 1
ATOM 936 C C . THR A 1 126 ? 15.730 -6.578 -6.188 1.00 96.75 126 THR A C 1
ATOM 938 O O . THR A 1 126 ? 15.955 -7.399 -5.303 1.00 96.75 126 THR A O 1
ATOM 941 N N . ALA A 1 127 ? 14.728 -5.696 -6.088 1.00 96.62 127 ALA A N 1
ATOM 942 C CA . ALA A 1 127 ? 13.846 -5.643 -4.926 1.00 96.62 127 ALA A CA 1
ATOM 943 C C . ALA A 1 127 ? 13.100 -6.973 -4.720 1.00 96.62 127 ALA A C 1
ATOM 945 O O . ALA A 1 127 ? 13.090 -7.495 -3.611 1.00 96.62 127 ALA A O 1
ATOM 946 N N . LEU A 1 128 ? 12.529 -7.561 -5.775 1.00 98.31 128 LEU A N 1
ATOM 947 C CA . LEU A 1 128 ? 11.823 -8.847 -5.713 1.00 98.31 128 LEU A CA 1
ATOM 948 C C . LEU A 1 128 ? 12.730 -10.002 -5.262 1.00 98.31 128 LEU A C 1
ATOM 950 O O . LEU A 1 128 ? 12.320 -10.798 -4.413 1.00 98.31 128 LEU A O 1
ATOM 954 N N . ASP A 1 129 ? 13.962 -10.065 -5.770 1.00 97.44 129 ASP A N 1
ATOM 955 C CA . ASP A 1 129 ? 14.970 -11.031 -5.320 1.00 97.44 129 ASP A CA 1
ATOM 956 C C . ASP A 1 129 ? 15.323 -10.843 -3.835 1.00 97.44 129 ASP A C 1
ATOM 958 O O . ASP A 1 129 ? 15.564 -11.820 -3.118 1.00 97.44 129 ASP A O 1
ATOM 962 N N . ASP A 1 130 ? 15.345 -9.605 -3.340 1.00 96.25 130 ASP A N 1
ATOM 963 C CA . ASP A 1 130 ? 15.596 -9.281 -1.933 1.00 96.25 130 ASP A CA 1
ATOM 964 C C . ASP A 1 130 ? 14.396 -9.619 -1.033 1.00 96.25 130 ASP A C 1
ATOM 966 O O . ASP A 1 130 ? 14.593 -10.186 0.049 1.00 96.25 130 ASP A O 1
ATOM 970 N N . LEU A 1 131 ? 13.164 -9.379 -1.499 1.00 97.19 131 LEU A N 1
ATOM 971 C CA . LEU A 1 131 ? 11.929 -9.813 -0.833 1.00 97.19 131 LEU A CA 1
ATOM 972 C C . LEU A 1 131 ? 11.858 -11.343 -0.732 1.00 97.19 131 LEU A C 1
ATOM 974 O O . LEU A 1 131 ? 11.535 -11.887 0.325 1.00 97.19 131 LEU A O 1
ATOM 978 N N . ALA A 1 132 ? 12.245 -12.059 -1.793 1.00 96.06 132 ALA A N 1
ATOM 979 C CA . ALA A 1 132 ? 12.315 -13.521 -1.803 1.00 96.06 132 ALA A CA 1
ATOM 980 C C . ALA A 1 132 ? 13.248 -14.093 -0.716 1.00 96.06 132 ALA A C 1
ATOM 982 O O . ALA A 1 132 ? 13.082 -15.246 -0.307 1.00 96.06 132 ALA A O 1
ATOM 983 N N . ARG A 1 133 ? 14.219 -13.302 -0.231 1.00 94.75 133 ARG A N 1
ATOM 984 C CA . ARG A 1 133 ? 15.134 -13.679 0.861 1.00 94.75 133 ARG A CA 1
ATOM 985 C C . ARG A 1 133 ? 14.663 -13.215 2.245 1.00 94.75 133 ARG A C 1
ATOM 987 O O . ARG A 1 133 ? 15.126 -13.786 3.228 1.00 94.75 133 ARG A O 1
ATOM 994 N N . GLY A 1 134 ? 13.773 -12.224 2.338 1.00 93.69 134 GLY A N 1
ATOM 995 C CA . GLY A 1 134 ? 13.280 -11.677 3.608 1.00 93.69 134 GLY A CA 1
ATOM 996 C C . GLY A 1 134 ? 12.023 -12.341 4.190 1.00 93.69 134 GLY A C 1
ATOM 997 O O . GLY A 1 134 ? 11.706 -12.100 5.351 1.00 93.69 134 GLY A O 1
ATOM 998 N N . PHE A 1 135 ? 11.311 -13.202 3.453 1.00 93.25 135 PHE A N 1
ATOM 999 C CA . PHE A 1 135 ? 10.207 -13.984 4.039 1.00 93.25 135 PHE A CA 1
ATOM 1000 C C . PHE A 1 135 ? 10.689 -14.904 5.177 1.00 93.25 135 PHE A C 1
ATOM 1002 O O . PHE A 1 135 ? 11.750 -15.525 5.089 1.00 93.25 135 PHE A O 1
ATOM 1009 N N . GLY A 1 136 ? 9.899 -14.993 6.250 1.00 89.31 136 GLY A N 1
ATOM 1010 C CA . GLY A 1 136 ? 10.244 -15.689 7.491 1.00 89.31 136 GLY A CA 1
ATOM 1011 C C . GLY A 1 136 ? 11.265 -14.976 8.390 1.00 89.31 136 GLY A C 1
ATOM 1012 O O . GLY A 1 136 ? 11.809 -15.624 9.282 1.00 89.31 136 GLY A O 1
ATOM 1013 N N . ARG A 1 137 ? 11.558 -13.687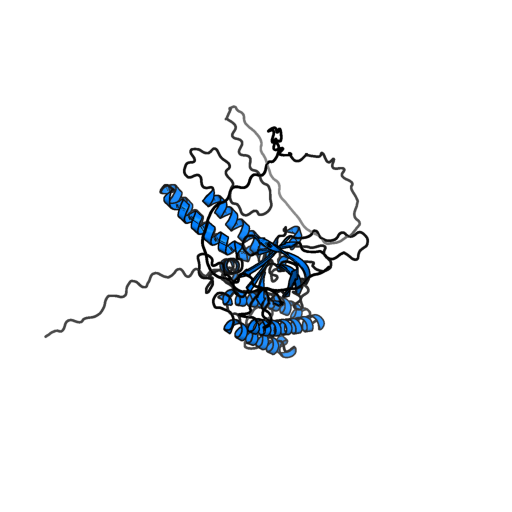 8.157 1.00 89.75 137 ARG A N 1
ATOM 1014 C CA . ARG A 1 137 ? 12.491 -12.877 8.964 1.00 89.75 137 ARG A CA 1
ATOM 1015 C C . ARG A 1 137 ? 11.895 -12.483 10.317 1.00 89.75 137 ARG A C 1
ATOM 1017 O O . ARG A 1 137 ? 10.736 -12.063 10.393 1.00 89.75 137 ARG A O 1
ATOM 1024 N N . ASP A 1 138 ? 12.694 -12.550 11.375 1.00 86.31 138 ASP A N 1
ATOM 1025 C CA . ASP A 1 138 ? 12.286 -12.143 12.726 1.00 86.31 138 ASP A CA 1
ATOM 1026 C C . ASP A 1 138 ? 12.469 -10.635 12.991 1.00 86.31 138 ASP A C 1
ATOM 1028 O O . ASP A 1 138 ? 13.196 -9.925 12.291 1.00 86.31 138 ASP A O 1
ATOM 1032 N N . GLY A 1 139 ? 11.767 -10.138 14.012 1.00 88.19 139 GLY A N 1
ATOM 1033 C CA . GLY A 1 139 ? 11.843 -8.754 14.489 1.00 88.19 139 GLY A CA 1
ATOM 1034 C C . GLY A 1 139 ? 11.154 -7.704 13.611 1.00 88.19 139 GLY A C 1
ATOM 1035 O O . GLY A 1 139 ? 10.217 -8.004 12.866 1.00 88.19 139 GLY A O 1
ATOM 1036 N N . LEU A 1 140 ? 11.576 -6.445 13.760 1.00 90.75 140 LEU A N 1
ATOM 1037 C CA . LEU A 1 140 ? 11.007 -5.290 13.053 1.00 90.75 140 LEU A CA 1
ATOM 1038 C C . LEU A 1 140 ? 12.074 -4.433 12.359 1.00 90.75 140 LEU A C 1
ATOM 1040 O O . LEU A 1 140 ? 11.812 -3.915 11.272 1.00 90.75 140 LEU A O 1
ATOM 1044 N N . GLY A 1 141 ? 13.259 -4.292 12.962 1.00 91.62 141 GLY A N 1
ATOM 1045 C CA . GLY A 1 141 ? 14.364 -3.550 12.364 1.00 91.62 141 GLY A CA 1
ATOM 1046 C C . GLY A 1 141 ? 14.814 -4.076 10.992 1.00 91.62 141 GLY A C 1
ATOM 1047 O O . GLY A 1 141 ? 14.574 -5.229 10.628 1.00 91.62 141 GLY A O 1
ATOM 1048 N N . GLY A 1 142 ? 15.488 -3.209 10.237 1.00 93.06 142 GLY A N 1
ATOM 1049 C CA . GLY A 1 142 ? 15.999 -3.480 8.893 1.00 93.06 142 GLY A CA 1
ATOM 1050 C C . GLY A 1 142 ? 15.157 -2.853 7.779 1.00 93.06 142 GLY A C 1
ATOM 1051 O O . GLY A 1 142 ? 14.222 -2.088 8.024 1.00 93.06 142 GLY A O 1
ATOM 1052 N N . ALA A 1 143 ? 15.517 -3.175 6.536 1.00 95.31 143 ALA A N 1
ATOM 1053 C CA . ALA A 1 143 ? 14.842 -2.679 5.342 1.00 95.31 143 ALA A CA 1
ATOM 1054 C C . ALA A 1 143 ? 13.561 -3.470 5.029 1.00 95.31 143 ALA A C 1
ATOM 1056 O O . ALA A 1 143 ? 13.483 -4.689 5.234 1.00 95.31 143 ALA A O 1
ATOM 1057 N N . TRP A 1 144 ? 12.574 -2.770 4.484 1.00 97.06 144 TRP A N 1
ATOM 1058 C CA . TRP A 1 144 ? 11.327 -3.294 3.938 1.00 97.06 144 TRP A CA 1
ATOM 1059 C C . TRP A 1 144 ? 11.028 -2.558 2.623 1.00 97.06 144 TRP A C 1
ATOM 1061 O O . TRP A 1 144 ? 11.359 -1.382 2.496 1.00 97.06 144 TRP A O 1
ATOM 1071 N N . ALA A 1 145 ? 10.429 -3.223 1.637 1.00 97.19 145 ALA A N 1
ATOM 1072 C CA . ALA A 1 145 ? 10.170 -2.638 0.318 1.00 97.19 145 ALA A CA 1
ATOM 1073 C C . ALA A 1 145 ? 8.818 -3.072 -0.262 1.00 97.19 145 ALA A C 1
ATOM 1075 O O . ALA A 1 145 ? 8.248 -4.085 0.154 1.00 97.19 145 ALA A O 1
ATOM 1076 N N . ASN A 1 146 ? 8.314 -2.290 -1.214 1.00 97.19 146 ASN A N 1
ATOM 1077 C CA . ASN A 1 146 ? 7.114 -2.559 -2.005 1.00 97.19 146 ASN A CA 1
ATOM 1078 C C . ASN A 1 146 ? 7.296 -1.988 -3.435 1.00 97.19 146 ASN A C 1
ATOM 1080 O O . ASN A 1 146 ? 8.426 -1.742 -3.859 1.00 97.19 146 ASN A O 1
ATOM 1084 N N . ALA A 1 147 ? 6.232 -1.829 -4.221 1.00 95.12 147 ALA A N 1
ATOM 1085 C CA . ALA A 1 147 ? 6.294 -1.263 -5.574 1.00 95.12 147 ALA A CA 1
ATOM 1086 C C . ALA A 1 147 ? 6.626 0.238 -5.617 1.00 95.12 147 ALA A C 1
ATOM 1088 O O . ALA A 1 147 ? 7.235 0.691 -6.586 1.00 95.12 147 ALA A O 1
ATOM 1089 N N . LEU A 1 148 ? 6.239 0.972 -4.570 1.00 93.62 148 LEU A N 1
ATOM 1090 C CA . LEU A 1 148 ? 6.293 2.435 -4.452 1.00 93.62 148 LEU A CA 1
ATOM 1091 C C . LEU A 1 148 ? 7.632 2.925 -3.864 1.00 93.62 148 LEU A C 1
ATOM 1093 O O . LEU A 1 148 ? 7.976 4.101 -3.962 1.00 93.62 148 LEU A O 1
ATOM 1097 N N . GLY A 1 149 ? 8.392 2.029 -3.226 1.00 94.00 149 GLY A N 1
ATOM 1098 C CA . GLY A 1 149 ? 9.726 2.314 -2.704 1.00 94.00 149 GLY A CA 1
ATOM 1099 C C . GLY A 1 149 ? 10.099 1.478 -1.483 1.00 94.00 149 GLY A C 1
ATOM 1100 O O . GLY A 1 149 ? 9.701 0.317 -1.342 1.00 94.00 149 GLY A O 1
ATOM 1101 N N . GLY A 1 150 ? 10.897 2.076 -0.598 1.00 95.69 150 GLY A N 1
ATOM 1102 C CA . GLY A 1 150 ? 11.458 1.426 0.582 1.00 95.69 150 GLY A CA 1
ATOM 1103 C C . GLY A 1 150 ? 11.180 2.169 1.886 1.00 95.69 150 GLY A C 1
ATOM 1104 O O . GLY A 1 150 ? 11.053 3.391 1.927 1.00 95.69 150 GLY A O 1
ATOM 1105 N N . VAL A 1 151 ? 11.145 1.412 2.981 1.00 97.06 151 VAL A N 1
ATOM 1106 C CA . VAL A 1 151 ? 11.210 1.943 4.345 1.00 97.06 151 VAL A CA 1
ATOM 1107 C C . VAL A 1 151 ? 12.248 1.175 5.159 1.00 97.06 151 VAL A C 1
ATOM 1109 O O . VAL A 1 151 ? 12.299 -0.055 5.146 1.00 97.06 151 VAL A O 1
ATOM 1112 N N . THR A 1 152 ? 13.081 1.896 5.897 1.00 96.69 152 THR A N 1
ATOM 1113 C CA . THR A 1 152 ? 14.027 1.335 6.861 1.00 96.69 152 THR A CA 1
ATOM 1114 C C . THR A 1 152 ? 13.523 1.618 8.265 1.00 96.69 152 THR A C 1
ATOM 1116 O O . THR A 1 152 ? 13.220 2.758 8.615 1.00 96.69 152 THR A O 1
ATOM 1119 N N . VAL A 1 153 ? 13.448 0.575 9.091 1.00 95.81 153 VAL A N 1
ATOM 1120 C CA . VAL A 1 153 ? 13.120 0.711 10.510 1.00 95.81 153 VAL A CA 1
ATOM 1121 C C . VAL A 1 153 ? 14.386 0.474 11.328 1.00 95.81 153 VAL A C 1
ATOM 1123 O O . VAL A 1 153 ? 15.018 -0.576 11.229 1.00 95.81 153 VAL A O 1
ATOM 1126 N N . THR A 1 154 ? 14.765 1.449 12.151 1.00 94.19 154 THR A N 1
ATOM 1127 C CA . THR A 1 154 ? 15.932 1.375 13.039 1.00 94.19 154 THR A CA 1
ATOM 1128 C C . THR A 1 154 ? 15.463 1.382 14.490 1.00 94.19 154 THR A C 1
ATOM 1130 O O . THR A 1 154 ? 14.800 2.329 14.910 1.00 94.19 154 THR A O 1
ATOM 1133 N N . ALA A 1 155 ? 15.811 0.362 15.277 1.00 91.75 155 ALA A N 1
ATOM 1134 C CA . ALA A 1 155 ? 15.552 0.366 16.717 1.00 91.75 155 ALA A CA 1
ATOM 1135 C C . ALA A 1 155 ? 16.330 1.500 17.412 1.00 91.75 155 ALA A C 1
ATOM 1137 O O . ALA A 1 155 ? 17.498 1.745 17.104 1.00 91.75 155 ALA A O 1
ATOM 1138 N N . THR A 1 156 ? 15.685 2.196 18.347 1.00 88.69 156 THR A N 1
ATOM 1139 C CA . THR A 1 156 ? 16.296 3.250 19.169 1.00 88.69 156 THR A CA 1
ATOM 1140 C C . THR A 1 156 ? 16.065 2.966 20.658 1.00 88.69 156 THR A C 1
ATOM 1142 O O . THR A 1 156 ? 15.615 1.886 21.050 1.00 88.69 156 THR A O 1
ATOM 1145 N N . GLU A 1 157 ? 16.448 3.895 21.535 1.00 82.38 157 GLU A N 1
ATOM 1146 C CA . GLU A 1 157 ? 16.370 3.679 22.979 1.00 82.38 157 GLU A CA 1
ATOM 1147 C C . GLU A 1 157 ? 14.933 3.430 23.478 1.00 82.38 157 GLU A C 1
ATOM 1149 O O . GLU A 1 157 ? 13.940 3.934 22.945 1.00 82.38 157 GLU A O 1
ATOM 1154 N N . SER A 1 158 ? 14.825 2.663 24.568 1.00 78.81 158 SER A N 1
ATOM 1155 C CA . SER A 1 158 ? 13.564 2.394 25.279 1.00 78.81 158 SER A CA 1
ATOM 1156 C C . SER A 1 158 ? 12.440 1.782 24.420 1.00 78.81 158 SER A C 1
ATOM 1158 O O . SER A 1 158 ? 11.264 2.007 24.697 1.00 78.81 158 SER A O 1
ATOM 1160 N N . GLY A 1 159 ? 12.781 1.010 23.381 1.00 82.56 159 GLY A N 1
ATOM 1161 C CA . GLY A 1 159 ? 11.797 0.355 22.505 1.00 82.56 159 GLY A CA 1
ATOM 1162 C C . GLY A 1 159 ? 11.062 1.313 21.562 1.00 82.56 159 GLY A C 1
ATOM 1163 O O . GLY A 1 159 ? 10.011 0.960 21.027 1.00 82.56 159 GLY A O 1
ATOM 1164 N N . SER A 1 160 ? 11.598 2.521 21.377 1.00 91.50 160 SER A N 1
ATOM 1165 C CA . SER A 1 160 ? 11.216 3.407 20.276 1.00 91.50 160 SER A CA 1
ATOM 1166 C C . SER A 1 160 ? 11.929 2.972 18.990 1.00 91.50 160 SER A C 1
ATOM 1168 O O . SER A 1 160 ? 12.901 2.217 19.030 1.00 91.50 160 SER A O 1
ATOM 1170 N N . TYR A 1 161 ? 11.449 3.442 17.841 1.00 94.94 161 TYR A N 1
ATOM 1171 C CA . TYR A 1 161 ? 12.044 3.154 16.537 1.00 94.94 161 TYR A CA 1
ATOM 1172 C C . TYR A 1 161 ? 12.074 4.425 15.689 1.00 94.94 161 TYR A C 1
ATOM 1174 O O . TYR A 1 161 ? 11.159 5.246 15.757 1.00 94.94 161 TYR A O 1
ATOM 1182 N N . ARG A 1 162 ? 13.106 4.583 14.864 1.00 96.44 162 ARG A N 1
ATOM 1183 C CA . ARG A 1 162 ? 13.107 5.540 13.756 1.00 96.44 162 ARG A CA 1
ATOM 1184 C C . ARG A 1 162 ? 12.608 4.828 12.503 1.00 96.44 162 ARG A C 1
ATOM 1186 O O . ARG A 1 162 ? 13.069 3.729 12.200 1.00 96.44 162 ARG A O 1
ATOM 1193 N N . LEU A 1 163 ? 11.663 5.454 11.818 1.00 97.44 163 LEU A N 1
ATOM 1194 C CA . LEU A 1 163 ? 11.239 5.113 10.468 1.00 97.44 163 LEU A CA 1
ATOM 1195 C C . LEU A 1 163 ? 11.885 6.128 9.527 1.00 97.44 163 LEU A C 1
ATOM 1197 O O . LEU A 1 163 ? 11.672 7.326 9.698 1.00 97.44 163 LEU A O 1
ATOM 1201 N N . ASP A 1 164 ? 12.637 5.640 8.550 1.00 97.31 164 ASP A N 1
ATOM 1202 C CA . ASP A 1 164 ? 13.161 6.418 7.430 1.00 97.31 164 ASP A CA 1
ATOM 1203 C C . ASP A 1 164 ? 12.537 5.837 6.152 1.00 97.31 164 ASP A C 1
ATOM 1205 O O . ASP A 1 164 ? 12.635 4.632 5.917 1.00 97.31 164 ASP A O 1
ATOM 1209 N N . ALA A 1 165 ? 11.848 6.649 5.357 1.00 96.50 165 ALA A N 1
ATOM 1210 C CA . ALA A 1 165 ? 11.121 6.221 4.164 1.00 96.50 165 ALA A CA 1
ATOM 1211 C C . ALA A 1 165 ? 11.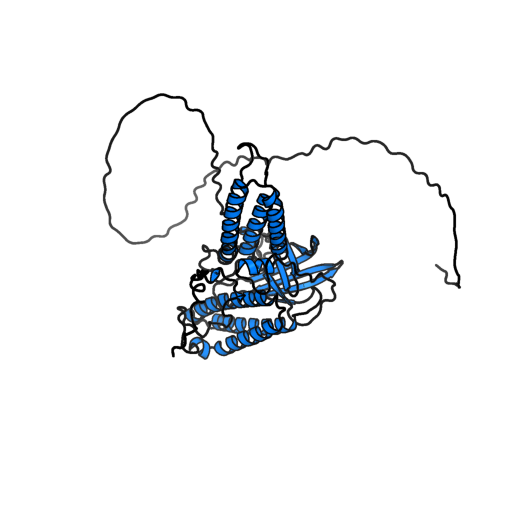640 6.951 2.925 1.00 96.50 165 ALA A C 1
ATOM 1213 O O . ALA A 1 165 ? 11.885 8.153 2.987 1.00 96.50 165 ALA A O 1
ATOM 1214 N N . GLU A 1 166 ? 11.777 6.226 1.816 1.00 95.25 166 GLU A N 1
ATOM 1215 C CA . GLU A 1 166 ? 12.167 6.757 0.510 1.00 95.25 166 GLU A CA 1
ATOM 1216 C C . GLU A 1 166 ? 11.300 6.089 -0.566 1.00 95.25 166 GLU A C 1
ATOM 1218 O O . GLU A 1 166 ? 11.469 4.912 -0.902 1.00 95.25 166 GLU A O 1
ATOM 1223 N N . LEU A 1 167 ? 10.323 6.847 -1.061 1.00 93.00 167 LEU A N 1
ATOM 1224 C CA . LEU A 1 167 ? 9.438 6.478 -2.159 1.00 93.00 167 LEU A CA 1
ATOM 1225 C C . LEU A 1 167 ? 9.877 7.207 -3.426 1.00 93.00 167 LEU A C 1
ATOM 1227 O O . LEU A 1 167 ? 10.165 8.404 -3.387 1.00 93.00 167 LEU A O 1
ATOM 1231 N N . ASN A 1 168 ? 9.908 6.479 -4.535 1.00 88.19 168 ASN A N 1
ATOM 1232 C CA . ASN A 1 168 ? 10.228 6.995 -5.859 1.00 88.19 168 ASN A CA 1
ATOM 1233 C C . ASN A 1 168 ? 9.344 6.244 -6.855 1.00 88.19 168 ASN A C 1
ATOM 1235 O O . ASN A 1 168 ? 9.561 5.063 -7.136 1.00 88.19 168 ASN A O 1
ATOM 1239 N N . SER A 1 169 ? 8.359 6.970 -7.370 1.00 82.25 169 SER A N 1
ATOM 1240 C CA . SER A 1 169 ? 7.457 6.537 -8.432 1.00 82.25 169 SER A CA 1
ATOM 1241 C C . SER A 1 169 ? 7.824 7.220 -9.760 1.00 82.25 169 SER A C 1
ATOM 1243 O O . SER A 1 169 ? 6.945 7.526 -10.561 1.00 82.25 169 SER A O 1
ATOM 1245 N N . ASP A 1 170 ? 9.120 7.494 -9.988 1.00 81.50 170 ASP A N 1
ATOM 1246 C CA . ASP A 1 170 ? 9.644 7.814 -11.322 1.00 81.50 170 ASP A CA 1
ATOM 1247 C C . ASP A 1 170 ? 9.957 6.516 -12.076 1.00 81.50 170 ASP A C 1
ATOM 1249 O O . ASP A 1 170 ? 10.911 5.780 -11.782 1.00 81.50 170 ASP A O 1
ATOM 1253 N N . TYR A 1 171 ? 9.132 6.271 -13.086 1.00 83.31 171 TYR A N 1
ATOM 1254 C CA . TYR A 1 171 ? 9.196 5.120 -13.972 1.00 83.31 171 TYR A CA 1
ATOM 1255 C C . TYR A 1 171 ? 9.598 5.504 -15.412 1.00 83.31 171 TYR A C 1
ATOM 1257 O O . TYR A 1 171 ? 9.505 4.669 -16.310 1.00 83.31 171 TYR A O 1
ATOM 1265 N N . GLY A 1 172 ? 10.056 6.744 -15.638 1.00 78.69 172 GLY A N 1
ATOM 1266 C CA . GLY A 1 172 ? 10.257 7.340 -16.965 1.00 78.69 172 GLY A CA 1
ATOM 1267 C C . GLY A 1 172 ? 9.055 8.151 -17.465 1.00 78.69 172 GLY A C 1
ATOM 1268 O O . GLY A 1 172 ? 8.853 8.264 -18.672 1.00 78.69 172 GLY A O 1
ATOM 1269 N N . SER A 1 173 ? 8.242 8.700 -16.561 1.00 77.75 173 SER A N 1
ATOM 1270 C CA . SER A 1 173 ? 7.047 9.494 -16.878 1.00 77.75 173 SER A CA 1
ATOM 1271 C C . SER A 1 173 ? 7.144 10.924 -16.344 1.00 77.75 173 SER A C 1
ATOM 1273 O O . SER A 1 173 ? 7.710 11.169 -15.284 1.00 77.75 173 SER A O 1
ATOM 1275 N N . ASP A 1 174 ? 6.505 11.862 -17.049 1.00 72.31 174 ASP A N 1
ATOM 1276 C CA . ASP A 1 174 ? 6.242 13.235 -16.581 1.00 72.31 174 ASP A CA 1
ATOM 1277 C C . ASP A 1 174 ? 5.471 13.260 -15.248 1.00 72.31 174 ASP A C 1
ATOM 1279 O O . ASP A 1 174 ? 5.608 14.174 -14.437 1.00 72.31 174 ASP A O 1
ATOM 1283 N N . LYS A 1 175 ? 4.681 12.211 -15.017 1.00 76.38 175 LYS A N 1
ATOM 1284 C CA . LYS A 1 175 ? 4.058 11.859 -13.744 1.00 76.38 175 LYS A CA 1
ATOM 1285 C C . LYS A 1 175 ? 5.081 11.099 -12.898 1.00 76.38 175 LYS A C 1
ATOM 1287 O O . LYS A 1 175 ? 5.299 9.910 -13.124 1.00 76.38 175 LYS A O 1
ATOM 1292 N N . HIS A 1 176 ? 5.666 11.767 -11.915 1.00 78.44 176 HIS A N 1
ATOM 1293 C CA . HIS A 1 176 ? 6.486 11.150 -10.875 1.00 78.44 176 HIS A CA 1
ATOM 1294 C C . HIS A 1 176 ? 6.040 11.669 -9.506 1.00 78.44 176 HIS A C 1
ATOM 1296 O O . HIS A 1 176 ? 5.679 12.836 -9.379 1.00 78.44 176 HIS A O 1
ATOM 1302 N N . TRP A 1 177 ? 6.093 10.821 -8.479 1.00 85.81 177 TRP A N 1
ATOM 1303 C CA . TRP A 1 177 ? 5.967 11.229 -7.075 1.00 85.81 177 TRP A CA 1
ATOM 1304 C C . TRP A 1 177 ? 7.225 10.784 -6.331 1.00 85.81 177 TRP A C 1
ATOM 1306 O O . TRP A 1 177 ? 7.647 9.631 -6.467 1.00 85.81 177 TRP A O 1
ATOM 1316 N N . GLU A 1 178 ? 7.820 11.683 -5.550 1.00 88.38 178 GLU A N 1
ATOM 1317 C CA . GLU A 1 178 ? 8.969 11.380 -4.697 1.00 88.38 178 GLU A CA 1
ATOM 1318 C C . GLU A 1 178 ? 8.649 11.758 -3.252 1.00 88.38 178 GLU A C 1
ATOM 1320 O O . GLU A 1 178 ? 8.156 12.847 -2.965 1.00 88.38 178 GLU A O 1
ATOM 1325 N N . CYS A 1 179 ? 8.928 10.850 -2.316 1.00 92.06 179 CYS A N 1
ATOM 1326 C CA . CYS A 1 179 ? 8.711 11.129 -0.905 1.00 92.06 179 CYS A CA 1
ATOM 1327 C C . CYS A 1 179 ? 9.790 10.518 -0.022 1.00 92.06 179 CYS A C 1
ATOM 1329 O O . CYS A 1 179 ? 9.810 9.314 0.244 1.00 92.06 179 CYS A O 1
ATOM 1331 N N . LYS A 1 180 ? 10.653 11.391 0.490 1.00 94.50 180 LYS A N 1
ATOM 1332 C CA . LYS A 1 180 ? 11.561 11.136 1.600 1.00 94.50 180 LYS A CA 1
ATOM 1333 C C . LYS A 1 180 ? 10.935 11.701 2.863 1.00 94.50 180 LYS A C 1
ATOM 1335 O O . LYS A 1 180 ? 10.720 12.901 2.978 1.00 94.50 180 LYS A O 1
ATOM 1340 N N . LEU A 1 181 ? 10.632 10.835 3.825 1.00 94.38 181 LEU A N 1
ATOM 1341 C CA . LEU A 1 181 ? 10.163 11.275 5.138 1.00 94.38 181 LEU A CA 1
ATOM 1342 C C . LEU A 1 181 ? 10.796 10.464 6.259 1.00 94.38 181 LEU A C 1
ATOM 1344 O O . LEU A 1 181 ? 11.219 9.322 6.081 1.00 94.38 181 LEU A O 1
ATOM 1348 N N . ASN A 1 182 ? 10.844 11.063 7.442 1.00 96.06 182 ASN A N 1
ATOM 1349 C CA . ASN A 1 182 ? 11.342 10.419 8.647 1.00 96.06 182 ASN A CA 1
ATOM 1350 C C . ASN A 1 182 ? 10.353 10.619 9.802 1.00 96.06 182 ASN A C 1
ATOM 1352 O O . ASN A 1 182 ? 9.629 11.616 9.853 1.00 96.06 182 ASN A O 1
ATOM 1356 N N . ALA A 1 183 ? 10.315 9.665 10.731 1.00 97.06 183 ALA A N 1
ATOM 1357 C CA . ALA A 1 183 ? 9.477 9.725 11.922 1.00 97.06 183 ALA A CA 1
ATOM 1358 C C . ALA A 1 183 ? 10.121 8.981 13.100 1.00 97.06 183 ALA A C 1
ATOM 1360 O O . ALA A 1 183 ? 10.763 7.944 12.929 1.00 97.06 183 ALA A O 1
ATOM 1361 N N . THR A 1 184 ? 9.899 9.468 14.324 1.00 97.00 184 THR A N 1
ATOM 1362 C CA . THR A 1 184 ? 10.218 8.714 15.550 1.00 97.00 184 THR A CA 1
ATOM 1363 C C . THR A 1 184 ? 8.940 8.114 16.118 1.00 97.00 184 THR A C 1
ATOM 1365 O O . THR A 1 184 ? 8.056 8.836 16.581 1.00 97.00 184 THR A O 1
ATOM 1368 N N . LEU A 1 185 ? 8.856 6.787 16.096 1.00 96.12 185 LEU A N 1
ATOM 1369 C CA . LEU A 1 185 ? 7.685 6.011 16.480 1.00 96.12 185 LEU A CA 1
ATOM 1370 C C . LEU A 1 185 ? 7.888 5.369 17.854 1.00 96.12 185 LEU A C 1
ATOM 1372 O O . LEU A 1 185 ? 8.975 4.892 18.186 1.00 96.12 185 LEU A O 1
ATOM 1376 N N . LYS A 1 186 ? 6.825 5.339 18.656 1.00 94.75 186 LYS A N 1
ATOM 1377 C CA . LYS A 1 186 ? 6.818 4.793 20.020 1.00 94.75 186 LYS A CA 1
ATOM 1378 C C . LYS A 1 186 ? 5.700 3.758 20.173 1.00 94.75 186 LYS A C 1
ATOM 1380 O O . LYS A 1 186 ? 4.698 3.873 19.466 1.00 94.75 186 LYS A O 1
ATOM 1385 N N . PRO A 1 187 ? 5.828 2.774 21.082 1.00 92.38 187 PRO A N 1
ATOM 1386 C CA . PRO A 1 187 ? 4.759 1.819 21.361 1.00 92.38 187 PRO A CA 1
ATOM 1387 C C . PRO A 1 187 ? 3.446 2.519 21.734 1.00 92.38 187 PRO A C 1
ATOM 1389 O O . PRO A 1 187 ? 3.393 3.287 22.696 1.00 92.38 187 PRO A O 1
ATOM 1392 N N . GLY A 1 188 ? 2.402 2.261 20.947 1.00 86.25 188 GLY A N 1
ATOM 1393 C CA . GLY A 1 188 ? 1.039 2.734 21.159 1.00 86.25 188 GLY A CA 1
ATOM 1394 C C . GLY A 1 188 ? 0.109 1.611 21.624 1.00 86.25 188 GLY A C 1
ATOM 1395 O O . GLY A 1 188 ? 0.536 0.624 22.223 1.00 86.25 188 GLY A O 1
ATOM 1396 N N . ALA A 1 189 ? -1.186 1.767 21.344 1.00 76.75 189 ALA A N 1
ATOM 1397 C CA . ALA A 1 189 ? -2.183 0.729 21.591 1.00 76.75 189 ALA A CA 1
ATOM 1398 C C . ALA A 1 189 ? -2.114 -0.401 20.545 1.00 76.75 189 ALA A C 1
ATOM 1400 O O . ALA A 1 189 ? -1.646 -0.204 19.422 1.00 76.75 189 ALA A O 1
ATOM 1401 N N . ASP A 1 190 ? -2.621 -1.579 20.917 1.00 80.50 190 ASP A N 1
ATOM 1402 C CA . ASP A 1 190 ? -2.965 -2.682 20.008 1.00 80.50 190 ASP A CA 1
ATOM 1403 C C . ASP A 1 190 ? -1.856 -3.088 19.014 1.00 80.50 190 ASP A C 1
ATOM 1405 O O . ASP A 1 190 ? -2.111 -3.394 17.848 1.00 80.50 190 ASP A O 1
ATOM 1409 N N . GLY A 1 191 ? -0.602 -3.083 19.479 1.00 87.44 191 GLY A N 1
ATOM 1410 C CA . GLY A 1 191 ? 0.572 -3.512 18.708 1.00 87.44 191 GLY A CA 1
ATOM 1411 C C . GLY A 1 191 ? 1.068 -2.517 17.652 1.00 87.44 191 GLY A C 1
ATOM 1412 O O . GLY A 1 191 ? 2.014 -2.833 16.932 1.00 87.44 191 GLY A O 1
ATOM 1413 N N . TRP A 1 192 ? 0.467 -1.330 17.543 1.00 94.12 192 TRP A N 1
ATOM 1414 C CA . TRP A 1 192 ? 0.969 -0.263 16.676 1.00 94.12 192 TRP A CA 1
ATOM 1415 C C . TRP A 1 192 ? 2.129 0.493 17.333 1.00 94.12 192 TRP A C 1
ATOM 1417 O O . TRP A 1 192 ? 2.085 0.819 18.520 1.00 94.12 192 TRP A O 1
ATOM 1427 N N . LEU A 1 193 ? 3.137 0.850 16.538 1.00 94.94 193 LEU A N 1
ATOM 1428 C CA . LEU A 1 193 ? 4.037 1.960 16.843 1.00 94.94 193 LEU A CA 1
ATOM 1429 C C . LEU A 1 193 ? 3.482 3.224 16.189 1.00 94.94 193 LEU A C 1
ATOM 1431 O O . LEU A 1 193 ? 3.115 3.178 15.018 1.00 94.94 193 LEU A O 1
ATOM 1435 N N . ALA A 1 194 ? 3.448 4.345 16.904 1.00 96.19 194 ALA A N 1
ATOM 1436 C CA . ALA A 1 194 ? 2.901 5.606 16.403 1.00 96.19 194 ALA A CA 1
ATOM 1437 C C . ALA A 1 194 ? 3.812 6.799 16.718 1.00 96.19 194 ALA A C 1
ATOM 1439 O O . ALA A 1 194 ? 4.548 6.798 17.708 1.00 96.19 194 ALA A O 1
ATOM 1440 N N . GLY A 1 195 ? 3.742 7.825 15.877 1.00 96.19 195 GLY A N 1
ATOM 1441 C CA . GLY A 1 195 ? 4.471 9.078 16.022 1.00 96.19 195 GLY A CA 1
ATOM 1442 C C . GLY A 1 195 ? 3.971 10.127 15.032 1.00 96.19 195 GLY A C 1
ATOM 1443 O O . GLY A 1 195 ? 2.863 10.027 14.505 1.00 96.19 195 GLY A O 1
ATOM 1444 N N . VAL A 1 196 ? 4.807 11.128 14.777 1.00 96.25 196 VAL A N 1
ATOM 1445 C CA . VAL A 1 196 ? 4.595 12.133 13.727 1.00 96.25 196 VAL A CA 1
ATOM 1446 C C . VAL A 1 196 ? 5.808 12.174 12.805 1.00 96.25 196 VAL A C 1
ATOM 1448 O O . VAL A 1 196 ? 6.915 11.813 13.224 1.00 96.25 196 VAL A O 1
ATOM 1451 N N . THR A 1 197 ? 5.597 12.604 11.564 1.00 95.06 197 THR A N 1
ATOM 1452 C CA . THR A 1 197 ? 6.687 12.936 10.643 1.00 95.06 197 THR A CA 1
ATOM 1453 C C . THR A 1 197 ? 7.496 14.125 11.172 1.00 95.06 197 THR A C 1
ATOM 1455 O O . THR A 1 197 ? 7.002 14.921 11.975 1.00 95.06 197 THR A O 1
ATOM 1458 N N . VAL A 1 198 ? 8.747 14.258 10.733 1.00 93.38 198 VAL A N 1
ATOM 1459 C CA . VAL A 1 198 ? 9.556 15.468 10.949 1.00 93.38 198 VAL A CA 1
ATOM 1460 C C . VAL A 1 198 ? 9.834 16.100 9.584 1.00 93.38 198 VAL A C 1
ATOM 1462 O O . VAL A 1 198 ? 10.752 15.635 8.906 1.00 93.38 198 VAL A O 1
ATOM 1465 N N . PRO A 1 199 ? 9.046 17.110 9.169 1.00 90.06 199 PRO A N 1
ATOM 1466 C CA . PRO A 1 199 ? 9.188 17.718 7.852 1.00 90.06 199 PRO A CA 1
ATOM 1467 C C . PRO A 1 199 ? 10.540 18.398 7.628 1.00 90.06 199 PRO A C 1
ATOM 1469 O O . PRO A 1 199 ? 11.099 18.993 8.561 1.00 90.06 199 PRO A O 1
ATOM 1472 N N . THR A 1 200 ? 11.046 18.361 6.395 1.00 89.50 200 THR A N 1
ATOM 1473 C CA . THR A 1 200 ? 12.292 19.050 6.038 1.00 89.50 200 THR A CA 1
ATOM 1474 C C . THR A 1 200 ? 12.099 20.571 6.037 1.00 89.50 200 THR A C 1
ATOM 1476 O O . THR A 1 200 ? 11.042 21.119 5.716 1.00 89.50 200 THR A O 1
ATOM 1479 N N . GLN A 1 201 ? 13.143 21.290 6.463 1.00 86.00 201 GLN A N 1
ATOM 1480 C CA . GLN A 1 201 ? 13.158 22.753 6.461 1.00 86.00 201 GLN A CA 1
ATOM 1481 C C . GLN A 1 201 ? 13.294 23.277 5.023 1.00 86.00 201 GLN A C 1
ATOM 1483 O O . GLN A 1 201 ? 14.270 22.928 4.355 1.00 86.00 201 GLN A O 1
ATOM 1488 N N . PRO A 1 202 ? 12.386 24.147 4.545 1.00 86.88 202 PRO A N 1
ATOM 1489 C CA . PRO A 1 202 ? 12.510 24.742 3.224 1.00 86.88 202 PRO A CA 1
ATOM 1490 C C . PRO A 1 202 ? 13.734 25.658 3.144 1.00 86.88 202 PRO A C 1
ATOM 1492 O O . PRO A 1 202 ? 14.045 26.407 4.071 1.00 86.88 202 PRO A O 1
ATOM 1495 N N . SER A 1 203 ? 14.414 25.621 1.999 1.00 85.31 203 SER A N 1
ATOM 1496 C CA . SER A 1 203 ? 15.579 26.464 1.708 1.00 85.31 203 SER A CA 1
ATOM 1497 C C . SER A 1 203 ? 15.214 27.925 1.411 1.00 85.31 203 SER A C 1
ATOM 1499 O O . SER A 1 203 ? 16.074 28.804 1.494 1.00 85.31 203 SER A O 1
ATOM 1501 N N . GLU A 1 204 ? 13.949 28.207 1.081 1.00 85.12 204 GLU A N 1
ATOM 1502 C CA . GLU A 1 204 ? 13.470 29.547 0.742 1.00 85.12 204 GLU A CA 1
ATOM 1503 C C . GLU A 1 204 ? 13.286 30.452 1.982 1.00 85.12 204 GLU A C 1
ATOM 1505 O O . GLU A 1 204 ? 12.528 30.112 2.898 1.00 85.12 204 GLU A O 1
ATOM 1510 N N . PRO A 1 205 ? 13.907 31.651 2.026 1.00 83.06 205 PRO A N 1
ATOM 1511 C CA . PRO A 1 205 ? 13.795 32.557 3.168 1.00 83.06 205 PRO A CA 1
ATOM 1512 C C . PRO A 1 205 ? 12.355 33.009 3.463 1.00 83.06 205 PRO A C 1
ATOM 1514 O O . PRO A 1 205 ? 11.785 33.842 2.760 1.00 83.06 205 PRO A O 1
ATOM 1517 N N . GLY A 1 206 ? 11.794 32.515 4.568 1.00 82.69 206 GLY A N 1
ATOM 1518 C CA . GLY A 1 206 ? 10.448 32.866 5.034 1.00 82.69 206 GLY A CA 1
ATOM 1519 C C . GLY A 1 206 ? 9.339 31.916 4.574 1.00 82.69 206 GLY A C 1
ATOM 1520 O O . GLY A 1 206 ? 8.187 32.121 4.967 1.00 82.69 206 GLY A O 1
ATOM 1521 N N . ALA A 1 207 ? 9.667 30.866 3.815 1.00 85.31 207 ALA A N 1
ATOM 1522 C CA . ALA A 1 207 ? 8.781 29.718 3.670 1.00 85.31 207 ALA A CA 1
ATOM 1523 C C . ALA A 1 207 ? 8.561 29.038 5.035 1.00 85.31 207 ALA A C 1
ATOM 1525 O O . ALA A 1 207 ? 9.398 29.112 5.939 1.00 85.31 207 ALA A O 1
ATOM 1526 N N . LYS A 1 208 ? 7.410 28.383 5.196 1.00 84.94 208 LYS A N 1
ATOM 1527 C CA . LYS A 1 208 ? 7.119 27.551 6.369 1.00 84.94 208 LYS A CA 1
ATOM 1528 C C . LYS A 1 208 ? 7.404 26.084 6.029 1.00 84.94 208 LYS A C 1
ATOM 1530 O O . LYS A 1 208 ? 7.095 25.692 4.905 1.00 84.94 208 LYS A O 1
ATOM 1535 N N . PRO A 1 209 ? 7.914 25.274 6.974 1.00 82.81 209 PRO A N 1
ATOM 1536 C CA . PRO A 1 209 ? 7.851 23.817 6.869 1.00 82.81 209 PRO A CA 1
ATOM 1537 C C . PRO A 1 209 ? 6.405 23.329 6.703 1.00 82.81 209 PRO A C 1
ATOM 1539 O O . PRO A 1 209 ? 5.462 24.069 7.002 1.00 82.81 209 PRO A O 1
ATOM 1542 N N . ALA A 1 210 ? 6.226 22.090 6.250 1.00 87.06 210 ALA A N 1
ATOM 1543 C CA . ALA A 1 210 ? 4.921 21.434 6.295 1.00 87.06 210 ALA A CA 1
ATOM 1544 C C . ALA A 1 210 ? 4.473 21.175 7.746 1.00 87.06 210 ALA A C 1
ATOM 1546 O O . ALA A 1 210 ? 5.291 21.145 8.673 1.00 87.06 210 ALA A O 1
ATOM 1547 N N . ASP A 1 211 ? 3.170 20.981 7.950 1.00 89.56 211 ASP A N 1
ATOM 1548 C CA . ASP A 1 211 ? 2.638 20.565 9.249 1.00 89.56 211 ASP A CA 1
ATOM 1549 C C . ASP A 1 211 ? 2.949 19.071 9.496 1.00 89.56 211 ASP A C 1
ATOM 1551 O O . ASP A 1 211 ? 2.655 18.242 8.632 1.00 89.56 211 ASP A O 1
ATOM 1555 N N . PRO A 1 212 ? 3.508 18.684 10.663 1.00 92.31 212 PRO A N 1
ATOM 1556 C CA . PRO A 1 212 ? 3.775 17.285 10.997 1.00 92.31 212 PRO A CA 1
ATOM 1557 C C . PRO A 1 212 ? 2.525 16.401 10.924 1.00 92.31 212 PRO A C 1
ATOM 1559 O O . PRO A 1 212 ? 1.522 16.648 11.600 1.00 92.31 212 PRO A O 1
ATOM 1562 N N . VAL A 1 213 ? 2.610 15.325 10.145 1.00 93.44 213 VAL A N 1
ATOM 1563 C CA . VAL A 1 213 ? 1.504 14.392 9.900 1.00 93.44 213 VAL A CA 1
ATOM 1564 C C . VAL A 1 213 ? 1.629 13.193 10.838 1.00 93.44 213 VAL A C 1
ATOM 1566 O O . VAL A 1 213 ? 2.733 12.728 11.129 1.00 93.44 213 VAL A O 1
ATOM 1569 N N . SER A 1 214 ? 0.505 12.675 11.339 1.00 95.62 214 SER A N 1
ATOM 1570 C CA . SER A 1 214 ? 0.517 11.474 12.184 1.00 95.62 214 SER A CA 1
ATOM 1571 C C . SER A 1 214 ? 0.810 10.232 11.345 1.00 95.62 214 SER A C 1
ATOM 1573 O O . SER A 1 214 ? 0.220 10.036 10.286 1.00 95.62 214 SER A O 1
ATOM 1575 N N . ILE A 1 215 ? 1.708 9.373 11.818 1.00 97.00 215 ILE A N 1
ATOM 1576 C CA . ILE A 1 215 ? 2.114 8.155 11.111 1.00 97.00 215 ILE A CA 1
ATOM 1577 C C . ILE A 1 215 ? 2.288 7.002 12.094 1.00 97.00 215 ILE A C 1
ATOM 1579 O O . ILE A 1 215 ? 2.775 7.173 13.216 1.00 97.00 215 ILE A O 1
ATOM 1583 N N . LYS A 1 216 ? 1.875 5.807 11.673 1.00 96.69 216 LYS A N 1
ATOM 1584 C CA . LYS A 1 216 ? 1.993 4.587 12.465 1.00 96.69 216 LYS A CA 1
ATOM 1585 C C . LYS A 1 216 ? 2.391 3.386 11.616 1.00 96.69 216 LYS A C 1
ATOM 1587 O O . LYS A 1 216 ? 2.117 3.338 10.419 1.00 96.69 216 LYS A O 1
ATOM 1592 N N . LEU A 1 217 ? 3.007 2.393 12.251 1.00 96.25 217 LEU A N 1
ATOM 1593 C CA . LEU A 1 217 ? 3.294 1.100 11.633 1.00 96.25 217 LEU A CA 1
ATOM 1594 C C . LEU A 1 217 ? 3.001 -0.068 12.576 1.00 96.25 217 LEU A C 1
ATOM 1596 O O . LEU A 1 217 ? 3.010 0.088 13.799 1.00 96.25 217 LEU A O 1
ATOM 1600 N N . ARG A 1 218 ? 2.736 -1.243 12.005 1.00 94.62 218 ARG A N 1
ATOM 1601 C CA . ARG A 1 218 ? 2.539 -2.500 12.735 1.00 94.62 218 ARG A CA 1
ATOM 1602 C C . ARG A 1 218 ? 2.956 -3.689 11.865 1.00 94.62 218 ARG A C 1
ATOM 1604 O O . ARG A 1 218 ? 2.740 -3.680 10.655 1.00 94.62 218 ARG A O 1
ATOM 1611 N N . ARG A 1 219 ? 3.523 -4.733 12.478 1.00 93.50 219 ARG A N 1
ATOM 1612 C CA . ARG A 1 219 ? 3.765 -6.022 11.812 1.00 93.50 219 ARG A CA 1
ATOM 1613 C C . ARG A 1 219 ? 2.460 -6.835 11.732 1.00 93.50 219 ARG A C 1
ATOM 1615 O O . ARG A 1 219 ? 1.700 -6.884 12.696 1.00 93.50 219 ARG A O 1
ATOM 1622 N N . GLN A 1 220 ? 2.210 -7.441 10.574 1.00 93.38 220 GLN A N 1
ATOM 1623 C CA . GLN A 1 220 ? 1.020 -8.224 10.217 1.00 93.38 220 GLN A CA 1
ATOM 1624 C C . GLN A 1 220 ? 1.520 -9.505 9.524 1.00 93.38 220 GLN A C 1
ATOM 1626 O O . GLN A 1 220 ? 1.721 -9.543 8.306 1.00 93.38 220 GLN A O 1
ATOM 1631 N N . GLY A 1 221 ? 1.827 -10.546 10.307 1.00 92.12 221 GLY A N 1
ATOM 1632 C CA . GLY A 1 221 ? 2.538 -11.731 9.806 1.00 92.12 221 GLY A CA 1
ATOM 1633 C C . GLY A 1 221 ? 3.943 -11.390 9.288 1.00 92.12 221 GLY A C 1
ATOM 1634 O O . GLY A 1 221 ? 4.745 -10.804 10.008 1.00 92.12 221 GLY A O 1
ATOM 1635 N N . ASP A 1 222 ? 4.238 -11.728 8.032 1.00 93.50 222 ASP A N 1
ATOM 1636 C CA . ASP A 1 222 ? 5.526 -11.446 7.363 1.00 93.50 222 ASP A CA 1
ATOM 1637 C C . ASP A 1 222 ? 5.590 -10.066 6.679 1.00 93.50 222 ASP A C 1
ATOM 1639 O O . ASP A 1 222 ? 6.534 -9.772 5.946 1.00 93.50 222 ASP A O 1
ATOM 1643 N N . THR A 1 223 ? 4.591 -9.209 6.905 1.00 96.44 223 THR A N 1
ATOM 1644 C CA . THR A 1 223 ? 4.541 -7.858 6.328 1.00 96.44 223 THR A CA 1
ATOM 1645 C C . THR A 1 223 ? 4.598 -6.773 7.390 1.00 96.44 223 THR A C 1
ATOM 1647 O O . THR A 1 223 ? 4.138 -6.948 8.521 1.00 96.44 223 THR A O 1
ATOM 1650 N N . LEU A 1 224 ? 5.140 -5.628 6.993 1.00 97.19 224 LEU A N 1
ATOM 1651 C CA . LEU A 1 224 ? 5.061 -4.370 7.709 1.00 97.19 224 LEU A CA 1
ATOM 1652 C C . LEU A 1 224 ? 3.947 -3.530 7.081 1.00 97.19 224 LEU A C 1
ATOM 1654 O O . LEU A 1 224 ? 4.031 -3.149 5.915 1.00 97.19 224 LEU A O 1
ATOM 1658 N N . ARG A 1 225 ? 2.906 -3.222 7.850 1.00 97.50 225 ARG A N 1
ATOM 1659 C CA . ARG A 1 225 ? 1.883 -2.254 7.460 1.00 97.50 225 ARG A CA 1
ATOM 1660 C C . ARG A 1 225 ? 2.296 -0.875 7.959 1.00 97.50 225 ARG A C 1
ATOM 1662 O O . ARG A 1 225 ? 2.454 -0.694 9.165 1.00 97.50 225 ARG A O 1
ATOM 1669 N N . VAL A 1 226 ? 2.426 0.089 7.052 1.00 97.94 226 VAL A N 1
ATOM 1670 C CA . VAL A 1 226 ? 2.579 1.518 7.369 1.00 97.94 226 VAL A CA 1
ATOM 1671 C C . VAL A 1 226 ? 1.269 2.228 7.027 1.00 97.94 226 VAL A C 1
ATOM 1673 O O . VAL A 1 226 ? 0.623 1.891 6.035 1.00 97.94 226 VAL A O 1
ATOM 1676 N N . VAL A 1 227 ? 0.851 3.172 7.871 1.00 97.56 227 VAL A N 1
ATOM 1677 C CA . VAL A 1 227 ? -0.340 4.009 7.676 1.00 97.56 227 VAL A CA 1
ATOM 1678 C C . VAL A 1 227 ? -0.000 5.449 8.050 1.00 97.56 227 VAL A C 1
ATOM 1680 O O . VAL A 1 227 ? 0.279 5.749 9.215 1.00 97.56 227 VAL A O 1
ATOM 1683 N N . LEU A 1 228 ? -0.059 6.340 7.064 1.00 96.19 228 LEU A N 1
ATOM 1684 C CA . LEU A 1 228 ? -0.141 7.782 7.275 1.00 96.19 228 LEU A CA 1
ATOM 1685 C C . LEU A 1 228 ? -1.585 8.155 7.626 1.00 96.19 228 LEU A C 1
ATOM 1687 O O . LEU A 1 228 ? -2.524 7.592 7.069 1.00 96.19 228 LEU A O 1
ATOM 1691 N N . GLN A 1 229 ? -1.756 9.100 8.545 1.00 93.31 229 GLN A N 1
ATOM 1692 C CA . GLN A 1 229 ? -3.047 9.606 8.998 1.00 93.31 229 GLN A CA 1
ATOM 1693 C C . GLN A 1 229 ? -3.094 11.113 8.723 1.00 93.31 229 GLN A C 1
ATOM 1695 O O . GLN A 1 229 ? -2.623 11.918 9.530 1.00 93.31 229 GLN A O 1
ATOM 1700 N N . ALA A 1 230 ? -3.623 11.464 7.552 1.00 89.75 230 ALA A N 1
ATOM 1701 C CA . ALA A 1 230 ? -3.540 12.786 6.936 1.00 89.75 230 ALA A CA 1
ATOM 1702 C C . ALA A 1 230 ? -4.923 13.281 6.487 1.00 89.75 230 ALA A C 1
ATOM 1704 O O . ALA A 1 230 ? -5.790 12.477 6.145 1.00 89.75 230 ALA A O 1
ATOM 1705 N N . THR A 1 231 ? -5.129 14.599 6.435 1.00 89.19 231 THR A N 1
ATOM 1706 C CA . THR A 1 231 ? -6.254 15.172 5.677 1.00 89.19 231 THR A CA 1
ATOM 1707 C C . THR A 1 231 ? -6.012 15.057 4.168 1.00 89.19 231 THR A C 1
ATOM 1709 O O . THR A 1 231 ? -4.880 14.863 3.734 1.00 89.19 231 THR A O 1
ATOM 1712 N N . GLU A 1 232 ? -7.069 15.218 3.366 1.00 85.69 232 GLU A N 1
ATOM 1713 C CA . GLU A 1 232 ? -6.994 15.293 1.896 1.00 85.69 232 GLU A CA 1
ATOM 1714 C C . GLU A 1 232 ? -5.943 16.312 1.428 1.00 85.69 232 GLU A C 1
ATOM 1716 O O . GLU A 1 232 ? -5.040 15.967 0.676 1.00 85.69 232 GLU A O 1
ATOM 1721 N N . GLU A 1 233 ? -5.978 17.524 1.988 1.00 84.94 233 GLU A N 1
ATOM 1722 C CA . GLU A 1 233 ? -4.982 18.582 1.764 1.00 84.94 233 GLU A CA 1
ATOM 1723 C C . GLU A 1 233 ? -3.545 18.118 2.079 1.00 84.94 233 GLU A C 1
ATOM 1725 O O . GLU A 1 233 ? -2.640 18.361 1.287 1.00 84.94 233 GLU A O 1
ATOM 1730 N N . GLN A 1 234 ? -3.340 17.395 3.188 1.00 85.81 234 GLN A N 1
ATOM 1731 C CA . GLN A 1 234 ? -2.018 16.935 3.635 1.00 85.81 234 GLN A CA 1
ATOM 1732 C C . GLN A 1 234 ? -1.449 15.749 2.844 1.00 85.81 234 GLN A C 1
ATOM 1734 O O . GLN A 1 234 ? -0.228 15.626 2.776 1.00 85.81 234 GLN A O 1
ATOM 1739 N N . TRP A 1 235 ? -2.281 14.845 2.306 1.00 82.50 235 TRP A N 1
ATOM 1740 C CA . TRP A 1 235 ? -1.784 13.711 1.512 1.00 82.50 235 TRP A CA 1
ATOM 1741 C C . TRP A 1 235 ? -1.733 13.983 0.009 1.00 82.50 235 TRP A C 1
ATOM 1743 O O . TRP A 1 235 ? -0.933 13.343 -0.675 1.00 82.50 235 TRP A O 1
ATOM 1753 N N . PHE A 1 236 ? -2.558 14.907 -0.496 1.00 81.06 236 PHE A N 1
ATOM 1754 C CA . PHE A 1 236 ? -2.603 15.265 -1.914 1.00 81.06 236 PHE A CA 1
ATOM 1755 C C . PHE A 1 236 ? -1.454 16.194 -2.315 1.00 81.06 236 PHE A C 1
ATOM 1757 O O . PHE A 1 236 ? -0.889 16.019 -3.389 1.00 81.06 236 PHE A O 1
ATOM 1764 N N . SER A 1 237 ? -1.097 17.166 -1.470 1.00 77.19 237 SER A N 1
ATOM 1765 C CA . SER A 1 237 ? -0.008 18.106 -1.756 1.00 77.19 237 SER A CA 1
ATOM 1766 C C . SER A 1 237 ? 0.681 18.585 -0.481 1.00 77.19 237 SER A C 1
ATOM 1768 O O . SER A 1 237 ? 0.077 19.264 0.349 1.00 77.19 237 SER A O 1
ATOM 1770 N N . SER A 1 238 ? 1.966 18.286 -0.355 1.00 79.19 238 SER A N 1
ATOM 1771 C CA . SER A 1 238 ? 2.813 18.698 0.759 1.00 79.19 238 SER A CA 1
ATOM 1772 C C . SER A 1 238 ? 3.753 19.833 0.342 1.00 79.19 238 SER A C 1
ATOM 1774 O O . SER A 1 238 ? 4.262 19.866 -0.775 1.00 79.19 238 SER A O 1
ATOM 1776 N N . ASN A 1 239 ? 3.996 20.780 1.253 1.00 81.56 239 ASN A N 1
ATOM 1777 C CA . ASN A 1 239 ? 5.003 21.837 1.095 1.00 81.56 239 ASN A CA 1
ATOM 1778 C C . ASN A 1 239 ? 6.363 21.466 1.724 1.00 81.56 239 ASN A C 1
ATOM 1780 O O . ASN A 1 239 ? 7.166 22.351 2.029 1.00 81.56 239 ASN A O 1
ATOM 1784 N N . ASP A 1 240 ? 6.595 20.174 1.957 1.00 85.69 240 ASP A N 1
ATOM 1785 C CA . ASP A 1 240 ? 7.891 19.612 2.326 1.00 85.69 240 ASP A CA 1
ATOM 1786 C C . ASP A 1 240 ? 8.765 19.439 1.063 1.00 85.69 240 ASP A C 1
ATOM 1788 O O . ASP A 1 240 ? 8.341 18.740 0.141 1.00 85.69 240 ASP A O 1
ATOM 1792 N N . PRO A 1 241 ? 9.970 20.041 0.986 1.00 86.00 241 PRO A N 1
ATOM 1793 C CA . PRO A 1 241 ? 10.850 19.903 -0.178 1.00 86.00 241 PRO A CA 1
ATOM 1794 C C . PRO A 1 241 ? 11.299 18.468 -0.480 1.00 86.00 241 PRO A C 1
ATOM 1796 O O . PRO A 1 241 ? 11.673 18.192 -1.616 1.00 86.00 241 PRO A O 1
ATOM 1799 N N . ASP A 1 242 ? 11.307 17.587 0.524 1.00 89.75 242 ASP A N 1
ATOM 1800 C CA . ASP A 1 242 ? 11.740 16.193 0.390 1.00 89.75 242 ASP A CA 1
ATOM 1801 C C . ASP A 1 242 ? 10.566 15.237 0.091 1.00 89.75 242 ASP A C 1
ATOM 1803 O O . ASP A 1 242 ? 10.794 14.074 -0.248 1.00 89.75 242 ASP A O 1
ATOM 1807 N N . CYS A 1 243 ? 9.311 15.688 0.212 1.00 89.19 243 CYS A N 1
ATOM 1808 C CA . CYS A 1 243 ? 8.134 14.855 -0.028 1.00 89.19 243 CYS A CA 1
ATOM 1809 C C . CYS A 1 243 ? 6.924 15.674 -0.491 1.00 89.19 243 CYS A C 1
ATOM 1811 O O . CYS A 1 243 ? 6.251 16.314 0.320 1.00 89.19 243 CYS A O 1
ATOM 1813 N N . ASP A 1 244 ? 6.617 15.596 -1.788 1.00 81.38 244 ASP A N 1
ATOM 1814 C CA . ASP A 1 244 ? 5.545 16.367 -2.427 1.00 81.38 244 ASP A CA 1
ATOM 1815 C C . ASP A 1 244 ? 4.170 15.672 -2.336 1.00 81.38 244 ASP A C 1
ATOM 1817 O O . ASP A 1 244 ? 3.169 16.318 -2.018 1.00 81.38 244 ASP A O 1
ATOM 1821 N N . HIS A 1 245 ? 4.130 14.346 -2.503 1.00 84.62 245 HIS A N 1
ATOM 1822 C CA . HIS A 1 245 ? 2.918 13.519 -2.461 1.00 84.62 245 HIS A CA 1
ATOM 1823 C C . HIS A 1 245 ? 3.047 12.369 -1.434 1.00 84.62 245 HIS A C 1
ATOM 1825 O O . HIS A 1 245 ? 3.216 11.201 -1.803 1.00 84.62 245 HIS A O 1
ATOM 1831 N N . PRO A 1 246 ? 2.921 12.638 -0.117 1.00 88.38 246 PRO A N 1
ATOM 1832 C CA . PRO A 1 246 ? 2.991 11.598 0.918 1.00 88.38 246 PRO A CA 1
ATOM 1833 C C . PRO A 1 246 ? 1.851 10.559 0.855 1.00 88.38 246 PRO A C 1
ATOM 1835 O O . PRO A 1 246 ? 1.902 9.545 1.556 1.00 88.38 246 PRO A O 1
ATOM 1838 N N . GLY A 1 247 ? 0.837 10.764 0.004 1.00 86.06 247 GLY A N 1
ATOM 1839 C CA . GLY A 1 247 ? -0.321 9.883 -0.186 1.00 86.06 247 GLY A CA 1
ATOM 1840 C C . GLY A 1 247 ? -0.039 8.428 -0.587 1.00 86.06 247 GLY A C 1
ATOM 1841 O O . GLY A 1 247 ? -0.960 7.616 -0.487 1.00 86.06 247 GLY A O 1
ATOM 1842 N N . GLN A 1 248 ? 1.195 8.080 -0.978 1.00 90.38 248 GLN A N 1
ATOM 1843 C CA . GLN A 1 248 ? 1.607 6.707 -1.316 1.00 90.38 248 GLN A CA 1
ATOM 1844 C C . GLN A 1 248 ? 2.243 5.897 -0.166 1.00 90.38 248 GLN A C 1
ATOM 1846 O O . GLN A 1 248 ? 2.383 4.682 -0.301 1.00 90.38 248 GLN A O 1
ATOM 1851 N N . ILE A 1 249 ? 2.594 6.494 0.986 1.00 93.81 249 ILE A N 1
ATOM 1852 C CA . ILE A 1 249 ? 3.288 5.745 2.063 1.00 93.81 249 ILE A CA 1
ATOM 1853 C C . ILE A 1 249 ? 2.383 4.789 2.861 1.00 93.81 249 ILE A C 1
ATOM 1855 O O . ILE A 1 249 ? 2.866 3.879 3.540 1.00 93.81 249 ILE A O 1
ATOM 1859 N N . THR A 1 250 ? 1.059 4.949 2.794 1.00 96.81 250 THR A N 1
ATOM 1860 C CA . THR A 1 250 ? 0.146 3.947 3.362 1.00 96.81 250 THR A CA 1
ATOM 1861 C C . THR A 1 250 ? 0.240 2.677 2.524 1.00 96.81 250 THR A C 1
ATOM 1863 O O . THR A 1 250 ? -0.115 2.666 1.351 1.00 96.81 250 THR A O 1
ATOM 1866 N N . GLY A 1 251 ? 0.749 1.591 3.098 1.00 97.00 251 GLY A N 1
ATOM 1867 C CA . GLY A 1 251 ? 1.181 0.468 2.277 1.00 97.00 251 GLY A CA 1
ATOM 1868 C C . GLY A 1 251 ? 1.537 -0.788 3.050 1.00 97.00 251 GLY A C 1
ATOM 1869 O O . GLY A 1 251 ? 1.844 -0.770 4.244 1.00 97.00 251 GLY A O 1
ATOM 1870 N N . THR A 1 252 ? 1.482 -1.907 2.334 1.00 97.88 252 THR A N 1
ATOM 1871 C CA . THR A 1 252 ? 2.098 -3.165 2.754 1.00 97.88 252 THR A CA 1
ATOM 1872 C C . THR A 1 252 ? 3.531 -3.171 2.247 1.00 97.88 252 THR A C 1
ATOM 1874 O O . THR A 1 252 ? 3.753 -3.020 1.049 1.00 97.88 252 THR A O 1
ATOM 1877 N N . TYR A 1 253 ? 4.486 -3.360 3.149 1.00 98.06 253 TYR A N 1
ATOM 1878 C CA . TYR A 1 253 ? 5.899 -3.524 2.839 1.00 98.06 253 TYR A CA 1
ATOM 1879 C C . TYR A 1 253 ? 6.345 -4.930 3.239 1.00 98.06 253 TYR A C 1
ATOM 1881 O O . TYR A 1 253 ? 5.931 -5.476 4.266 1.00 98.06 253 TYR A O 1
ATOM 1889 N N . PHE A 1 254 ? 7.200 -5.524 2.421 1.00 97.62 254 PHE A N 1
ATOM 1890 C CA . PHE A 1 254 ? 7.729 -6.871 2.602 1.00 97.62 254 PHE A CA 1
ATOM 1891 C C . PHE A 1 254 ? 9.181 -6.769 3.072 1.00 97.62 254 PHE A C 1
ATOM 1893 O O . PHE A 1 254 ? 9.888 -5.829 2.709 1.00 97.62 254 PHE A O 1
ATOM 1900 N N . ALA A 1 255 ? 9.633 -7.701 3.908 1.00 95.56 255 ALA A N 1
ATOM 1901 C CA . ALA A 1 255 ? 10.993 -7.680 4.438 1.00 95.56 255 ALA A CA 1
ATOM 1902 C C . ALA A 1 255 ? 12.020 -7.768 3.294 1.00 95.56 255 ALA A C 1
ATOM 1904 O O . ALA A 1 255 ? 12.019 -8.738 2.542 1.00 95.56 255 ALA A O 1
ATOM 1905 N N . SER A 1 256 ? 12.905 -6.774 3.174 1.00 90.69 256 SER A N 1
ATOM 1906 C CA . SER A 1 256 ? 13.992 -6.790 2.190 1.00 90.69 256 SER A CA 1
ATOM 1907 C C . SER A 1 256 ? 15.256 -7.385 2.807 1.00 90.69 256 SER A C 1
ATOM 1909 O O . SER A 1 256 ? 15.733 -6.901 3.836 1.00 90.69 256 SER A O 1
ATOM 1911 N N . ALA A 1 257 ? 15.782 -8.438 2.176 1.00 80.81 257 ALA A N 1
ATOM 1912 C CA . ALA A 1 257 ? 16.946 -9.216 2.591 1.00 80.81 257 ALA A CA 1
ATOM 1913 C C . ALA A 1 257 ? 16.834 -9.936 3.956 1.00 80.81 257 ALA A C 1
ATOM 1915 O O . ALA A 1 257 ? 16.030 -9.618 4.841 1.00 80.81 257 ALA A O 1
ATOM 1916 N N . LYS A 1 258 ? 17.683 -10.962 4.118 1.00 67.06 258 LYS A N 1
ATOM 1917 C CA . LYS A 1 258 ? 17.700 -11.848 5.288 1.00 67.06 258 LYS A CA 1
ATOM 1918 C C . LYS A 1 258 ? 18.651 -11.356 6.382 1.00 67.06 258 LYS A C 1
ATOM 1920 O O . LYS A 1 258 ? 19.728 -11.915 6.577 1.00 67.06 258 LYS A O 1
ATOM 1925 N N . GLN A 1 259 ? 18.230 -10.321 7.099 1.00 73.38 259 GLN A N 1
ATOM 1926 C CA . GLN A 1 259 ? 18.871 -9.872 8.334 1.00 73.38 259 GLN A CA 1
ATOM 1927 C C . GLN A 1 259 ? 17.816 -9.782 9.438 1.00 73.38 259 GLN A C 1
ATOM 1929 O O . GLN A 1 259 ? 17.064 -8.814 9.499 1.00 73.38 259 GLN A O 1
ATOM 1934 N N . ASP A 1 260 ? 17.736 -10.816 10.274 1.00 69.44 260 ASP A N 1
ATOM 1935 C CA . ASP A 1 260 ? 16.779 -10.879 11.380 1.00 69.44 260 ASP A CA 1
ATOM 1936 C C . ASP A 1 260 ? 17.005 -9.730 12.375 1.00 69.44 260 ASP A C 1
ATOM 1938 O O . ASP A 1 260 ? 18.136 -9.449 12.783 1.00 69.44 260 ASP A O 1
ATOM 1942 N N . GLY A 1 261 ? 15.920 -9.055 12.758 1.00 66.88 261 GLY A N 1
ATOM 1943 C CA . GLY A 1 261 ? 15.954 -8.010 13.772 1.00 66.88 261 GLY A CA 1
ATOM 1944 C C . GLY A 1 261 ? 16.174 -8.604 15.163 1.00 66.88 261 GLY A C 1
ATOM 1945 O O . GLY A 1 261 ? 15.641 -9.660 15.498 1.00 66.88 261 GLY A O 1
ATOM 1946 N N . THR A 1 262 ? 16.911 -7.896 16.018 1.00 71.31 262 THR A N 1
ATOM 1947 C CA . THR A 1 262 ? 17.147 -8.281 17.424 1.00 71.31 262 THR A CA 1
ATOM 1948 C C . THR A 1 262 ? 15.904 -8.194 18.316 1.00 71.31 262 THR A C 1
ATOM 1950 O O . THR A 1 262 ? 15.942 -8.564 19.492 1.00 71.31 262 THR A O 1
ATOM 1953 N N . ASP A 1 263 ? 14.809 -7.667 17.776 1.00 74.94 263 ASP A N 1
ATOM 1954 C CA . ASP A 1 263 ? 13.730 -7.057 18.537 1.00 74.94 263 ASP A CA 1
ATOM 1955 C C . ASP A 1 263 ? 12.548 -8.019 18.664 1.00 74.94 263 ASP A C 1
ATOM 1957 O O . ASP A 1 263 ? 12.071 -8.580 17.679 1.00 74.94 263 ASP A O 1
ATOM 1961 N N . LYS A 1 264 ? 12.018 -8.195 19.876 1.00 72.69 264 LYS A N 1
ATOM 1962 C CA . LYS A 1 264 ? 10.833 -9.036 20.094 1.00 72.69 264 LYS A CA 1
ATOM 1963 C C . LYS A 1 264 ? 9.566 -8.221 19.863 1.00 72.69 264 LYS A C 1
ATOM 1965 O O . LYS A 1 264 ? 9.078 -7.561 20.777 1.00 72.69 264 LYS A O 1
ATOM 1970 N N . VAL A 1 265 ? 9.056 -8.279 18.638 1.00 79.00 265 VAL A N 1
ATOM 1971 C CA . VAL A 1 265 ? 7.812 -7.628 18.205 1.00 79.00 265 VAL A CA 1
ATOM 1972 C C . VAL A 1 265 ? 6.751 -8.692 17.928 1.00 79.00 265 VAL A C 1
ATOM 1974 O O . VAL A 1 265 ? 7.078 -9.796 17.498 1.00 79.00 265 VAL A O 1
ATOM 1977 N N . ASP A 1 266 ? 5.485 -8.376 18.205 1.00 80.06 266 ASP A N 1
ATOM 1978 C CA . ASP A 1 266 ? 4.372 -9.270 17.885 1.00 80.06 266 ASP A CA 1
ATOM 1979 C C . ASP A 1 266 ? 4.273 -9.485 16.366 1.00 80.06 266 ASP A C 1
ATOM 1981 O O . ASP A 1 266 ? 4.217 -8.531 15.590 1.00 80.06 266 ASP A O 1
ATOM 1985 N N . THR A 1 267 ? 4.261 -10.750 15.951 1.00 82.12 267 THR A N 1
ATOM 1986 C CA . THR A 1 267 ? 4.142 -11.172 14.551 1.00 82.12 267 THR A CA 1
ATOM 1987 C C . THR A 1 267 ? 2.718 -11.612 14.200 1.00 82.12 267 THR A C 1
ATOM 1989 O O . THR A 1 267 ? 2.484 -12.088 13.088 1.00 82.12 267 THR A O 1
ATOM 1992 N N . SER A 1 268 ? 1.758 -11.465 15.128 1.00 87.06 268 SER A N 1
ATOM 1993 C CA . SER A 1 268 ? 0.371 -11.889 14.938 1.00 87.06 268 SER A CA 1
ATOM 1994 C C . SER A 1 268 ? -0.244 -11.327 13.654 1.00 87.06 268 SER A C 1
ATOM 1996 O O . SER A 1 268 ? -0.038 -10.174 13.271 1.00 87.06 268 SER A O 1
ATOM 1998 N N . PHE A 1 269 ? -1.015 -12.173 12.973 1.00 91.94 269 PHE A N 1
ATOM 1999 C CA . PHE A 1 269 ? -1.805 -11.785 11.814 1.00 91.94 269 PHE A CA 1
ATOM 2000 C C . PHE A 1 269 ? -3.257 -11.613 12.262 1.00 91.94 269 PHE A C 1
ATOM 2002 O O . PHE A 1 269 ? -3.896 -12.575 12.697 1.00 91.94 269 PHE A O 1
ATOM 2009 N N . VAL A 1 270 ? -3.784 -10.391 12.181 1.00 95.31 270 VAL A N 1
ATOM 2010 C CA . VAL A 1 270 ? -5.197 -10.124 12.463 1.00 95.31 270 VAL A CA 1
ATOM 2011 C C . VAL A 1 270 ? -6.009 -10.590 11.261 1.00 95.31 270 VAL A C 1
ATOM 2013 O O . VAL A 1 270 ? -6.101 -9.888 10.258 1.00 95.31 270 VAL A O 1
ATOM 2016 N N . THR A 1 271 ? -6.577 -11.792 11.348 1.00 94.88 271 THR A N 1
ATOM 2017 C CA . THR A 1 271 ? -7.449 -12.336 10.299 1.00 94.88 271 THR A CA 1
ATOM 2018 C C . THR A 1 271 ? -8.835 -11.674 10.357 1.00 94.88 271 THR A C 1
ATOM 2020 O O . THR A 1 271 ? -9.423 -11.620 11.446 1.00 94.88 271 THR A O 1
ATOM 2023 N N . PRO A 1 272 ? -9.399 -11.203 9.229 1.00 97.00 272 PRO A N 1
ATOM 2024 C CA . PRO A 1 272 ? -10.806 -10.821 9.130 1.00 97.00 272 PRO A CA 1
ATOM 2025 C C . PRO A 1 272 ? -11.715 -12.063 9.188 1.00 97.00 272 PRO A C 1
ATOM 2027 O O . PRO A 1 272 ? -11.287 -13.169 9.522 1.00 97.00 272 PRO A O 1
ATOM 2030 N N . THR A 1 273 ? -13.000 -11.903 8.884 1.00 96.62 273 THR A N 1
ATOM 2031 C CA . THR A 1 273 ? -13.998 -12.984 8.946 1.00 96.62 273 THR A CA 1
ATOM 2032 C C . THR A 1 273 ? -14.140 -13.800 7.654 1.00 96.62 273 THR A C 1
ATOM 2034 O O . THR A 1 273 ? -15.038 -14.638 7.552 1.00 96.62 273 THR A O 1
ATOM 2037 N N . PHE A 1 274 ? -13.210 -13.610 6.713 1.00 95.06 274 PHE A N 1
ATOM 2038 C CA . PHE A 1 274 ? -13.053 -14.329 5.444 1.00 95.06 274 PHE A CA 1
ATOM 2039 C C . PHE A 1 274 ? -11.583 -14.758 5.221 1.00 95.06 274 PHE A C 1
ATOM 2041 O O . PHE A 1 274 ? -10.707 -14.461 6.034 1.00 95.06 274 PHE A O 1
ATOM 2048 N N . ASP A 1 275 ? -11.308 -15.498 4.142 1.00 95.44 275 ASP A N 1
ATOM 2049 C CA . ASP A 1 275 ? -10.004 -16.133 3.896 1.00 95.44 275 ASP A CA 1
ATOM 2050 C C . ASP A 1 275 ? -8.998 -15.234 3.147 1.00 95.44 275 ASP A C 1
ATOM 2052 O O . ASP A 1 275 ? -9.062 -15.074 1.927 1.00 95.44 275 ASP A O 1
ATOM 2056 N N . CYS A 1 276 ? -7.989 -14.731 3.864 1.00 96.88 276 CYS A N 1
ATOM 2057 C CA . CYS A 1 276 ? -6.879 -13.963 3.286 1.00 96.88 276 CYS A CA 1
ATOM 2058 C C . CYS A 1 276 ? -5.907 -14.763 2.400 1.00 96.88 276 CYS A C 1
ATOM 2060 O O . CYS A 1 276 ? -5.008 -14.165 1.817 1.00 96.88 276 CYS A O 1
ATOM 2062 N N . VAL A 1 277 ? -6.042 -16.087 2.263 1.00 97.00 277 VAL A N 1
ATOM 2063 C CA . VAL A 1 277 ? -5.317 -16.854 1.229 1.00 97.00 277 VAL A CA 1
ATOM 2064 C C . VAL A 1 277 ? -5.963 -16.657 -0.151 1.00 97.00 277 VAL A C 1
ATOM 2066 O O . VAL A 1 277 ? -5.296 -16.812 -1.180 1.00 97.00 277 VAL A O 1
ATOM 2069 N N . ARG A 1 278 ? -7.250 -16.288 -0.195 1.00 96.00 278 ARG A N 1
ATOM 2070 C CA . ARG A 1 278 ? -8.025 -16.094 -1.425 1.00 96.00 278 ARG A CA 1
ATOM 2071 C C . ARG A 1 278 ? -9.073 -14.970 -1.267 1.00 96.00 278 ARG A C 1
ATOM 2073 O O . ARG A 1 278 ? -10.270 -15.259 -1.304 1.00 96.00 278 ARG A O 1
ATOM 2080 N N . PRO A 1 279 ? -8.642 -13.700 -1.147 1.00 95.56 279 PRO A N 1
ATOM 2081 C CA . PRO A 1 279 ? -9.543 -12.554 -1.274 1.00 95.56 279 PRO A CA 1
ATOM 2082 C C . PRO A 1 279 ? -10.265 -12.572 -2.632 1.00 95.56 279 PRO A C 1
ATOM 2084 O O . PRO A 1 279 ? -9.719 -13.054 -3.633 1.00 95.56 279 PRO A O 1
ATOM 2087 N N . GLU A 1 280 ? -11.498 -12.066 -2.682 1.00 93.56 280 GLU A N 1
ATOM 2088 C CA . GLU A 1 280 ? -12.286 -12.005 -3.919 1.00 93.56 280 GLU A CA 1
ATOM 2089 C C . GLU A 1 280 ? -12.231 -10.609 -4.554 1.00 93.56 280 GLU A C 1
ATOM 2091 O O . GLU A 1 280 ? -12.187 -10.506 -5.784 1.00 93.56 280 GLU A O 1
ATOM 2096 N N . THR A 1 281 ? -12.133 -9.558 -3.733 1.00 94.31 281 THR A N 1
ATOM 2097 C CA . THR A 1 281 ? -12.153 -8.139 -4.125 1.00 94.31 281 THR A CA 1
ATOM 2098 C C . THR A 1 281 ? -10.901 -7.366 -3.700 1.00 94.31 281 THR A C 1
ATOM 2100 O O . THR A 1 281 ? -10.193 -7.766 -2.776 1.00 94.31 281 THR A O 1
ATOM 2103 N N . ALA A 1 282 ? -10.624 -6.228 -4.345 1.00 93.94 282 ALA A N 1
ATOM 2104 C CA . ALA A 1 282 ? -9.516 -5.349 -3.947 1.00 93.94 282 ALA A CA 1
ATOM 2105 C C . ALA A 1 282 ? -9.699 -4.795 -2.513 1.00 93.94 282 ALA A C 1
ATOM 2107 O O . ALA A 1 282 ? -8.728 -4.634 -1.770 1.00 93.94 282 ALA A O 1
ATOM 2108 N N . THR A 1 283 ? -10.954 -4.586 -2.091 1.00 95.38 283 THR A N 1
ATOM 2109 C CA . THR A 1 283 ? -11.325 -4.266 -0.702 1.00 95.38 283 THR A CA 1
ATOM 2110 C C . THR A 1 283 ? -10.903 -5.375 0.273 1.00 95.38 283 THR A C 1
ATOM 2112 O O . THR A 1 283 ? -10.388 -5.072 1.349 1.00 95.38 283 THR A O 1
ATOM 2115 N N . ASP A 1 284 ? -11.067 -6.651 -0.092 1.00 96.19 284 ASP A N 1
ATOM 2116 C CA . ASP A 1 284 ? -10.667 -7.785 0.756 1.00 96.19 284 ASP A CA 1
ATOM 2117 C C . ASP A 1 284 ? -9.143 -7.837 0.944 1.00 96.19 284 ASP A C 1
ATOM 2119 O O . ASP A 1 284 ? -8.661 -8.109 2.045 1.00 96.19 284 ASP A O 1
ATOM 2123 N N . GLU A 1 285 ? -8.376 -7.549 -0.115 1.00 96.44 285 GLU A N 1
ATOM 2124 C CA . GLU A 1 285 ? -6.910 -7.469 -0.052 1.00 96.44 285 GLU A CA 1
ATOM 2125 C C . GLU A 1 285 ? -6.446 -6.376 0.918 1.00 96.44 285 GLU A C 1
ATOM 2127 O O . GLU A 1 285 ? -5.535 -6.616 1.711 1.00 96.44 285 GLU A O 1
ATOM 2132 N N . GLU A 1 286 ? -7.094 -5.207 0.924 1.00 97.06 286 GLU A N 1
ATOM 2133 C CA . GLU A 1 286 ? -6.738 -4.134 1.859 1.00 97.06 286 GLU A CA 1
ATOM 2134 C C . GLU A 1 286 ? -7.150 -4.440 3.305 1.00 97.06 286 GLU A C 1
ATOM 2136 O O . GLU A 1 286 ? -6.399 -4.150 4.238 1.00 97.06 286 GLU A O 1
ATOM 2141 N N . ILE A 1 287 ? -8.290 -5.103 3.512 1.00 97.31 287 ILE A N 1
ATOM 2142 C CA . ILE A 1 287 ? -8.698 -5.579 4.841 1.00 97.31 287 ILE A CA 1
ATOM 2143 C C . ILE A 1 287 ? -7.708 -6.625 5.379 1.00 97.31 287 ILE A C 1
ATOM 2145 O O . ILE A 1 287 ? -7.385 -6.604 6.563 1.00 97.31 287 ILE A O 1
ATOM 2149 N N . CYS A 1 288 ? -7.180 -7.509 4.529 1.00 97.38 288 CYS A N 1
ATOM 2150 C CA . CYS A 1 288 ? -6.121 -8.449 4.911 1.00 97.38 288 CYS A CA 1
ATOM 2151 C C . CYS A 1 288 ? -4.773 -7.760 5.202 1.00 97.38 288 CYS A C 1
ATOM 2153 O O . CYS A 1 288 ? -3.998 -8.246 6.033 1.00 97.38 288 CYS A O 1
ATOM 2155 N N . ALA A 1 289 ? -4.490 -6.639 4.530 1.00 97.12 289 ALA A N 1
ATOM 2156 C CA . ALA A 1 289 ? -3.268 -5.855 4.690 1.00 97.12 289 ALA A CA 1
ATOM 2157 C C . ALA A 1 289 ? -3.227 -4.994 5.965 1.00 97.12 289 ALA A C 1
ATOM 2159 O O . ALA A 1 289 ? -2.139 -4.745 6.489 1.00 97.12 289 ALA A O 1
ATOM 2160 N N . ASP A 1 290 ? -4.374 -4.511 6.450 1.00 97.38 290 ASP A N 1
ATOM 2161 C CA . ASP A 1 290 ? -4.451 -3.545 7.550 1.00 97.38 290 ASP A CA 1
ATOM 2162 C C . ASP A 1 290 ? -5.058 -4.152 8.833 1.00 97.38 290 ASP A C 1
ATOM 2164 O O . ASP A 1 290 ? -6.250 -4.478 8.860 1.00 97.38 290 ASP A O 1
ATOM 2168 N N . PRO A 1 291 ? -4.284 -4.258 9.934 1.00 95.81 291 PRO A N 1
ATOM 2169 C CA . PRO A 1 291 ? -4.772 -4.804 11.200 1.00 95.81 291 PRO A CA 1
ATOM 2170 C C . PRO A 1 291 ? -6.017 -4.109 11.772 1.00 95.81 291 PRO A C 1
ATOM 2172 O O . PRO A 1 291 ? -6.817 -4.775 12.432 1.00 95.81 291 PRO A O 1
ATOM 2175 N N . ASP A 1 292 ? -6.211 -2.804 11.525 1.00 96.12 292 ASP A N 1
ATOM 2176 C CA . ASP A 1 292 ? -7.417 -2.100 11.984 1.00 96.12 292 ASP A CA 1
ATOM 2177 C C . ASP A 1 292 ? -8.638 -2.535 11.171 1.00 96.12 292 ASP A C 1
ATOM 2179 O O . ASP A 1 292 ? -9.703 -2.770 11.738 1.00 96.12 292 ASP A O 1
ATOM 2183 N N . LEU A 1 293 ? -8.492 -2.653 9.846 1.00 97.31 293 LEU A N 1
ATOM 2184 C CA . LEU A 1 293 ? -9.595 -2.992 8.946 1.00 97.31 293 LEU A CA 1
ATOM 2185 C C . LEU A 1 293 ? -10.064 -4.439 9.153 1.00 97.31 293 LEU A C 1
ATOM 2187 O O . LEU A 1 293 ? -11.268 -4.707 9.122 1.00 97.31 293 LEU A O 1
ATOM 2191 N N . ALA A 1 294 ? -9.139 -5.358 9.444 1.00 97.25 294 ALA A N 1
ATOM 2192 C CA . ALA A 1 294 ? -9.470 -6.718 9.862 1.00 97.25 294 ALA A CA 1
ATOM 2193 C C . ALA A 1 294 ? -10.160 -6.759 11.240 1.00 97.25 294 ALA A C 1
ATOM 2195 O O . ALA A 1 294 ? -11.152 -7.471 11.422 1.00 97.25 294 ALA A O 1
ATOM 2196 N N . ALA A 1 295 ? -9.689 -5.973 12.216 1.00 96.88 295 ALA A N 1
ATOM 2197 C CA . ALA A 1 295 ? -10.323 -5.878 13.535 1.00 96.88 295 ALA A CA 1
ATOM 2198 C C . ALA A 1 295 ? -11.728 -5.243 13.469 1.00 96.88 295 ALA A C 1
ATOM 2200 O O . ALA A 1 295 ? -12.644 -5.684 14.176 1.00 96.88 295 ALA A O 1
ATOM 2201 N N . ASN A 1 296 ? -11.911 -4.248 12.597 1.00 97.44 296 ASN A N 1
ATOM 2202 C CA . ASN A 1 296 ? -13.192 -3.634 12.263 1.00 97.44 296 ASN A CA 1
ATOM 2203 C C . ASN A 1 296 ? -14.151 -4.652 11.630 1.00 97.44 296 ASN A C 1
ATOM 2205 O O . ASN A 1 296 ? -15.272 -4.778 12.114 1.00 97.44 296 ASN A O 1
ATOM 2209 N N . ASP A 1 297 ? -13.730 -5.415 10.614 1.00 97.62 297 ASP A N 1
ATOM 2210 C CA . ASP A 1 297 ? -14.558 -6.462 9.990 1.00 97.62 297 ASP A CA 1
ATOM 2211 C C . ASP A 1 297 ? -15.058 -7.483 11.030 1.00 97.62 297 ASP A C 1
ATOM 2213 O O . ASP A 1 297 ? -16.263 -7.735 11.152 1.00 97.62 297 ASP A O 1
ATOM 2217 N N . GLN A 1 298 ? -14.160 -7.980 11.891 1.00 98.00 298 GLN A N 1
ATOM 2218 C CA . GLN A 1 298 ? -14.562 -8.835 13.008 1.00 98.00 298 GLN A CA 1
ATOM 2219 C C . GLN A 1 298 ? -15.576 -8.155 13.943 1.00 98.00 298 GLN A C 1
ATOM 2221 O O . GLN A 1 298 ? -16.520 -8.800 14.408 1.00 98.00 298 GLN A O 1
ATOM 2226 N N . ARG A 1 299 ? -15.372 -6.873 14.277 1.00 97.94 299 ARG A N 1
ATOM 2227 C CA . ARG A 1 299 ? -16.251 -6.106 15.175 1.00 97.94 299 ARG A CA 1
ATOM 2228 C C . ARG A 1 299 ? -17.630 -5.896 14.559 1.00 97.94 299 ARG A C 1
ATOM 2230 O O . ARG A 1 299 ? -18.622 -6.134 15.240 1.00 97.94 299 ARG A O 1
ATOM 2237 N N . LEU A 1 300 ? -17.687 -5.556 13.277 1.00 97.00 300 LEU A N 1
ATOM 2238 C CA . LEU A 1 300 ? -18.908 -5.402 12.497 1.00 97.00 300 LEU A CA 1
ATOM 2239 C C . LEU A 1 300 ? -19.697 -6.715 12.470 1.00 97.00 300 LEU A C 1
ATOM 2241 O O . LEU A 1 300 ? -20.876 -6.732 12.815 1.00 97.00 300 LEU A O 1
ATOM 2245 N N . ASN A 1 301 ? -19.033 -7.836 12.180 1.00 96.88 301 ASN A N 1
ATOM 2246 C CA . ASN A 1 301 ? -19.644 -9.166 12.179 1.00 96.88 301 ASN A CA 1
ATOM 2247 C C . ASN A 1 301 ? -20.148 -9.583 13.584 1.00 96.88 301 ASN A C 1
ATOM 2249 O O . ASN A 1 301 ? -21.212 -10.195 13.714 1.00 96.88 301 ASN A O 1
ATOM 2253 N N . ARG A 1 302 ? -19.439 -9.206 14.662 1.00 98.12 302 ARG A N 1
ATOM 2254 C CA . ARG A 1 302 ? -19.910 -9.388 16.052 1.00 98.12 302 ARG A CA 1
ATOM 2255 C C . ARG A 1 302 ? -21.145 -8.534 16.360 1.00 98.12 302 ARG A C 1
ATOM 2257 O O . ARG A 1 302 ? -22.127 -9.082 16.859 1.00 98.12 302 ARG A O 1
ATOM 2264 N N . ALA A 1 303 ? -21.127 -7.239 16.040 1.00 97.19 303 ALA A N 1
ATOM 2265 C CA . ALA A 1 303 ? -22.254 -6.326 16.250 1.00 97.19 303 ALA A CA 1
ATOM 2266 C C . ALA A 1 303 ? -23.500 -6.784 15.470 1.00 97.19 303 ALA A C 1
ATOM 2268 O O . ALA A 1 303 ? -24.584 -6.903 16.038 1.00 97.19 303 ALA A O 1
ATOM 2269 N N . TRP A 1 304 ? -23.315 -7.165 14.203 1.00 96.25 304 TRP A N 1
ATOM 2270 C CA . TRP A 1 304 ? -24.330 -7.763 13.337 1.00 96.25 304 TRP A CA 1
ATOM 2271 C C . TRP A 1 304 ? -25.029 -8.969 13.985 1.00 96.25 304 TRP A C 1
ATOM 2273 O O . TRP A 1 304 ? -26.254 -8.997 14.133 1.00 96.25 304 TRP A O 1
ATOM 2283 N N . LYS A 1 305 ? -24.239 -9.953 14.435 1.00 96.75 305 LYS A N 1
ATOM 2284 C CA . LYS A 1 305 ? -24.734 -11.179 15.084 1.00 96.75 305 LYS A CA 1
ATOM 2285 C C . LYS A 1 305 ? -25.384 -10.924 16.447 1.00 96.75 305 LYS A C 1
ATOM 2287 O O . LYS A 1 305 ? -26.284 -11.670 16.820 1.00 96.75 305 LYS A O 1
ATOM 2292 N N . ALA A 1 306 ? -24.956 -9.894 17.178 1.00 96.50 306 ALA A N 1
ATOM 2293 C CA . ALA A 1 306 ? -25.552 -9.502 18.456 1.00 96.50 306 ALA A CA 1
ATOM 2294 C C . ALA A 1 306 ? -26.881 -8.738 18.292 1.00 96.50 306 ALA A C 1
ATOM 2296 O O . ALA A 1 306 ? -27.760 -8.842 19.151 1.00 96.50 306 ALA A O 1
ATOM 2297 N N . LEU A 1 307 ? -27.040 -7.988 17.197 1.00 96.00 307 LEU A N 1
ATOM 2298 C CA . LEU A 1 307 ? -28.236 -7.197 16.916 1.00 96.00 307 LEU A CA 1
ATOM 2299 C C . LEU A 1 307 ? -29.383 -8.043 16.344 1.00 96.00 307 LEU A C 1
ATOM 2301 O O . LEU A 1 307 ? -30.498 -7.977 16.861 1.00 96.00 307 LEU A O 1
ATOM 2305 N N . LEU A 1 308 ? -29.122 -8.867 15.319 1.00 95.25 308 LEU A N 1
ATOM 2306 C CA . LEU A 1 308 ? -30.164 -9.618 14.596 1.00 95.25 308 LEU A CA 1
ATOM 2307 C C . LEU A 1 308 ? -31.186 -10.368 15.484 1.00 95.25 308 LEU A C 1
ATOM 2309 O O . LEU A 1 308 ? -32.375 -10.296 15.166 1.00 95.25 308 LEU A O 1
ATOM 2313 N N . PRO A 1 309 ? -30.807 -11.065 16.580 1.00 95.88 309 PRO A N 1
ATOM 2314 C CA . PRO A 1 309 ? -31.763 -11.803 17.408 1.00 95.88 309 PRO A CA 1
ATOM 2315 C C . PRO A 1 309 ? -32.759 -10.916 18.166 1.00 95.88 309 PRO A C 1
ATOM 2317 O O . PRO A 1 309 ? -33.824 -11.404 18.541 1.00 95.88 309 PRO A O 1
ATOM 2320 N N . ARG A 1 310 ? -32.417 -9.640 18.399 1.00 95.12 310 ARG A N 1
ATOM 2321 C CA . ARG A 1 310 ? -33.224 -8.671 19.163 1.00 95.12 310 ARG A CA 1
ATOM 2322 C C . ARG A 1 310 ? -34.337 -8.030 18.333 1.00 95.12 310 ARG A C 1
ATOM 2324 O O . ARG A 1 310 ? -35.334 -7.591 18.892 1.00 95.12 310 ARG A O 1
ATOM 2331 N N . LEU A 1 311 ? -34.155 -7.971 17.014 1.00 94.44 311 LEU A N 1
ATOM 2332 C CA . LEU A 1 311 ? -35.060 -7.291 16.088 1.00 94.44 311 LEU A CA 1
ATOM 2333 C C . LEU A 1 311 ? -36.313 -8.117 15.794 1.00 94.44 311 LEU A C 1
ATOM 2335 O O . LEU A 1 311 ? -36.228 -9.339 15.635 1.00 94.44 311 LEU A O 1
ATOM 2339 N N . ASP A 1 312 ? -37.449 -7.443 15.625 1.00 93.56 312 ASP A N 1
ATOM 2340 C CA . ASP A 1 312 ? -38.658 -8.035 15.052 1.00 93.56 312 ASP A CA 1
ATOM 2341 C C . ASP A 1 312 ? -38.451 -8.457 13.586 1.00 93.56 312 ASP A C 1
ATOM 2343 O O . ASP A 1 312 ? -37.515 -8.026 12.911 1.00 93.56 312 ASP A O 1
ATOM 2347 N N . ASP A 1 313 ? -39.356 -9.285 13.072 1.00 94.50 313 ASP A N 1
ATOM 2348 C CA . ASP A 1 313 ? -39.268 -9.865 11.731 1.00 94.50 313 ASP A CA 1
ATOM 2349 C C . ASP A 1 313 ? -39.234 -8.845 10.580 1.00 94.50 313 ASP A C 1
ATOM 2351 O O . ASP A 1 313 ? -38.627 -9.132 9.547 1.00 94.50 313 ASP A O 1
ATOM 2355 N N . ALA A 1 314 ? -39.862 -7.673 10.715 1.00 93.44 314 ALA A N 1
ATOM 2356 C CA . ALA A 1 314 ? -39.869 -6.654 9.668 1.00 93.44 314 ALA A CA 1
ATOM 2357 C C . ALA A 1 314 ? -38.561 -5.852 9.684 1.00 93.44 314 ALA A C 1
ATOM 2359 O O . ALA A 1 314 ? -37.884 -5.765 8.655 1.00 93.44 314 ALA A O 1
ATOM 2360 N N . THR A 1 315 ? -38.154 -5.350 10.854 1.00 92.75 315 THR A N 1
ATOM 2361 C CA . THR A 1 315 ? -36.887 -4.616 11.022 1.00 92.75 315 THR A CA 1
ATOM 2362 C C . THR A 1 315 ? -35.685 -5.503 10.691 1.00 92.75 315 THR A C 1
ATOM 2364 O O . THR A 1 315 ? -34.757 -5.064 10.014 1.00 92.75 315 THR A O 1
ATOM 2367 N N . ARG A 1 316 ? -35.720 -6.785 11.080 1.00 95.62 316 ARG A N 1
ATOM 2368 C CA . ARG A 1 316 ? -34.673 -7.773 10.776 1.00 95.62 316 ARG A CA 1
ATOM 2369 C C . ARG A 1 316 ? -34.500 -8.002 9.275 1.00 95.62 316 ARG A C 1
ATOM 2371 O O . ARG A 1 316 ? -33.364 -8.109 8.818 1.00 95.62 316 ARG A O 1
ATOM 2378 N N . ARG A 1 317 ? -35.594 -8.071 8.504 1.00 95.69 317 ARG A N 1
ATOM 2379 C CA . ARG A 1 317 ? -35.541 -8.213 7.035 1.00 95.69 317 ARG A CA 1
ATOM 2380 C C . ARG A 1 317 ? -34.990 -6.946 6.390 1.00 95.69 317 ARG A C 1
ATOM 2382 O O . ARG A 1 317 ? -33.982 -7.032 5.700 1.00 95.69 317 ARG A O 1
ATOM 2389 N N . ALA A 1 318 ? -35.565 -5.784 6.711 1.00 93.56 318 ALA A N 1
ATOM 2390 C CA . ALA A 1 318 ? -35.120 -4.497 6.177 1.00 93.56 318 ALA A CA 1
ATOM 2391 C C . ALA A 1 318 ? -33.622 -4.248 6.431 1.00 93.56 318 ALA A C 1
ATOM 2393 O O . ALA A 1 318 ? -32.893 -3.896 5.507 1.00 93.56 318 ALA A O 1
ATOM 2394 N N . LEU A 1 319 ? -33.144 -4.517 7.651 1.00 94.31 319 LEU A N 1
ATOM 2395 C CA . LEU A 1 319 ? -31.728 -4.390 7.992 1.00 94.31 319 LEU A CA 1
ATOM 2396 C C . LEU A 1 319 ? -30.852 -5.454 7.298 1.00 94.31 319 LEU A C 1
ATOM 2398 O O . LEU A 1 319 ? -29.711 -5.166 6.952 1.00 94.31 319 LEU A O 1
ATOM 2402 N N . THR A 1 320 ? -31.356 -6.673 7.067 1.00 95.56 320 THR A N 1
ATOM 2403 C CA . THR A 1 320 ? -30.629 -7.717 6.312 1.00 95.56 320 THR A CA 1
ATOM 2404 C C . THR A 1 320 ? -30.443 -7.329 4.849 1.00 95.56 320 THR A C 1
ATOM 2406 O O . THR A 1 320 ? -29.362 -7.537 4.298 1.00 95.56 320 THR A O 1
ATOM 2409 N N . ASP A 1 321 ? -31.464 -6.747 4.223 1.00 95.00 321 ASP A N 1
ATOM 2410 C CA . ASP A 1 321 ? -31.372 -6.281 2.843 1.00 95.00 321 ASP A CA 1
ATOM 2411 C C . ASP A 1 321 ? -30.474 -5.039 2.739 1.00 95.00 321 ASP A C 1
ATOM 2413 O O . ASP A 1 321 ? -29.595 -4.998 1.882 1.00 95.00 321 ASP A O 1
ATOM 2417 N N . ASP A 1 322 ? -30.590 -4.078 3.657 1.00 94.75 322 ASP A N 1
ATOM 2418 C CA . ASP A 1 322 ? -29.668 -2.939 3.785 1.00 94.75 322 ASP A CA 1
ATOM 2419 C C . ASP A 1 322 ? -28.202 -3.385 3.985 1.00 94.75 322 ASP A C 1
ATOM 2421 O O . ASP A 1 322 ? -27.312 -2.933 3.267 1.00 94.75 322 ASP A O 1
ATOM 2425 N N . GLN A 1 323 ? -27.936 -4.358 4.866 1.00 93.81 323 GLN A N 1
ATOM 2426 C CA . GLN A 1 323 ? -26.591 -4.914 5.066 1.00 93.81 323 GLN A CA 1
ATOM 2427 C C . GLN A 1 323 ? -26.031 -5.578 3.800 1.00 93.81 323 GLN A C 1
ATOM 2429 O O . GLN A 1 323 ? -24.830 -5.482 3.554 1.00 93.81 323 GLN A O 1
ATOM 2434 N N . ARG A 1 324 ? -26.867 -6.231 2.981 1.00 93.19 324 ARG A N 1
ATOM 2435 C CA . ARG A 1 324 ? -26.438 -6.806 1.692 1.00 93.19 324 ARG A CA 1
ATOM 2436 C C . ARG A 1 324 ? -26.028 -5.723 0.699 1.00 93.19 324 ARG A C 1
ATOM 2438 O O . ARG A 1 324 ? -24.978 -5.855 0.076 1.00 93.19 324 ARG A O 1
ATOM 2445 N N . HIS A 1 325 ? -26.815 -4.652 0.585 1.00 90.94 325 HIS A N 1
ATOM 2446 C CA . HIS A 1 325 ? -26.470 -3.515 -0.272 1.00 90.94 325 HIS A CA 1
ATOM 2447 C C . HIS A 1 325 ? -25.201 -2.806 0.223 1.00 90.94 325 HIS A C 1
ATOM 2449 O O . HIS A 1 325 ? -24.341 -2.489 -0.590 1.00 90.94 325 HIS A O 1
ATOM 2455 N N . TRP A 1 326 ? -25.042 -2.630 1.539 1.00 92.56 326 TRP A N 1
ATOM 2456 C CA . TRP A 1 326 ? -23.852 -2.014 2.134 1.00 92.56 326 TRP A CA 1
ATOM 2457 C C . TRP A 1 326 ? -22.573 -2.843 1.911 1.00 92.56 326 TRP A C 1
ATOM 2459 O O . TRP A 1 326 ? -21.556 -2.291 1.504 1.00 92.56 326 TRP A O 1
ATOM 2469 N N . VAL A 1 327 ? -22.613 -4.172 2.086 1.00 89.44 327 VAL A N 1
ATOM 2470 C CA . VAL A 1 327 ? -21.458 -5.036 1.751 1.00 89.44 327 VAL A CA 1
ATOM 2471 C C . VAL A 1 327 ? -21.148 -4.962 0.251 1.00 89.44 327 VAL A C 1
ATOM 2473 O O . VAL A 1 327 ? -19.988 -4.848 -0.131 1.00 89.44 327 VAL A O 1
ATOM 2476 N N . SER A 1 328 ? -22.178 -4.966 -0.602 1.00 86.56 328 SER A N 1
ATOM 2477 C CA . SER A 1 328 ? -22.010 -4.882 -2.059 1.00 86.56 328 SER A CA 1
ATOM 2478 C C . SER A 1 328 ? -21.546 -3.511 -2.566 1.00 86.56 328 SER A C 1
ATOM 2480 O O . SER A 1 328 ? -21.082 -3.434 -3.702 1.00 86.56 328 SER A O 1
ATOM 2482 N N . SER A 1 329 ? -21.677 -2.433 -1.784 1.00 85.12 329 SER A N 1
ATOM 2483 C CA . SER A 1 329 ? -21.083 -1.136 -2.119 1.00 85.12 329 SER A CA 1
ATOM 2484 C C . SER A 1 329 ? -19.659 -1.014 -1.578 1.00 85.12 329 SER A C 1
ATOM 2486 O O . SER A 1 329 ? -18.800 -0.486 -2.276 1.00 85.12 329 SER A O 1
ATOM 2488 N N . GLN A 1 330 ? -19.359 -1.574 -0.400 1.00 86.00 330 GLN A N 1
ATOM 2489 C CA . GLN A 1 330 ? -18.019 -1.572 0.208 1.00 86.00 330 GLN A CA 1
ATOM 2490 C C . GLN A 1 330 ? -16.928 -2.154 -0.720 1.00 86.00 330 GLN A C 1
ATOM 2492 O O . GLN A 1 330 ? -15.783 -1.701 -0.693 1.00 86.00 330 GLN A O 1
ATOM 2497 N N . THR A 1 331 ? -17.269 -3.118 -1.580 1.00 87.69 331 THR A N 1
ATOM 2498 C CA . THR A 1 331 ? -16.354 -3.691 -2.588 1.00 87.69 331 THR A CA 1
ATOM 2499 C C . THR A 1 331 ? -15.992 -2.725 -3.724 1.00 87.69 331 THR A C 1
ATOM 2501 O O . THR A 1 331 ? -15.012 -2.955 -4.423 1.00 87.69 331 THR A O 1
ATOM 2504 N N . LEU A 1 332 ? -16.762 -1.646 -3.912 1.00 85.75 332 LEU A N 1
ATOM 2505 C CA . LEU A 1 332 ? -16.495 -0.578 -4.884 1.00 85.75 332 LEU A CA 1
ATOM 2506 C C . LEU A 1 332 ? -15.605 0.528 -4.292 1.00 85.75 332 LEU A C 1
ATOM 2508 O O . LEU A 1 332 ? -14.825 1.151 -5.002 1.00 85.75 332 LEU A O 1
ATOM 2512 N N . GLN A 1 333 ? -15.738 0.787 -2.988 1.00 85.06 333 GLN A N 1
ATOM 2513 C CA . GLN A 1 333 ? -15.234 2.014 -2.359 1.00 85.06 333 GLN A CA 1
ATOM 2514 C C . GLN A 1 333 ? -13.710 2.057 -2.177 1.00 85.06 333 GLN A C 1
ATOM 2516 O O . GLN A 1 333 ? -13.149 3.147 -2.165 1.00 85.06 333 GLN A O 1
ATOM 2521 N N . TYR A 1 334 ? -13.028 0.911 -2.065 1.00 91.19 334 TYR A N 1
ATOM 2522 C CA . TYR A 1 334 ? -11.560 0.893 -2.081 1.00 91.19 334 TYR A CA 1
ATOM 2523 C C . TYR A 1 334 ? -10.989 1.218 -3.474 1.00 91.19 334 TYR A C 1
ATOM 2525 O O . TYR A 1 334 ? -10.257 2.201 -3.566 1.00 91.19 334 TYR A O 1
ATOM 2533 N N . PRO A 1 335 ? -11.323 0.487 -4.564 1.00 89.50 335 PRO A N 1
ATOM 2534 C CA . PRO A 1 335 ? -10.780 0.803 -5.887 1.00 89.50 335 PRO A CA 1
ATOM 2535 C C . PRO A 1 335 ? -11.206 2.191 -6.400 1.00 89.50 335 PRO A C 1
ATOM 2537 O O . PRO A 1 335 ? -10.380 2.882 -6.988 1.00 89.50 335 PRO A O 1
ATOM 2540 N N . GLU A 1 336 ? -12.432 2.654 -6.113 1.00 88.31 336 GLU A N 1
ATOM 2541 C CA . GLU A 1 336 ? -12.890 4.007 -6.491 1.00 88.31 336 GLU A CA 1
ATOM 2542 C C . GLU A 1 336 ? -12.023 5.128 -5.889 1.00 88.31 336 GLU A C 1
ATOM 2544 O O . GLU A 1 336 ? -11.813 6.145 -6.542 1.00 88.31 336 GLU A O 1
ATOM 2549 N N . PHE A 1 337 ? -11.494 4.950 -4.673 1.00 90.12 337 PHE A N 1
ATOM 2550 C CA . PHE A 1 337 ? -10.674 5.958 -3.985 1.00 90.12 337 PHE A CA 1
ATOM 2551 C C . PHE A 1 337 ? -9.162 5.679 -4.066 1.00 90.12 337 PHE A C 1
ATOM 2553 O O . PHE A 1 337 ? -8.367 6.565 -3.754 1.00 90.12 337 PHE A O 1
ATOM 2560 N N . LEU A 1 338 ? -8.762 4.486 -4.521 1.00 91.31 338 LEU A N 1
ATOM 2561 C CA . LEU A 1 338 ? -7.391 4.157 -4.927 1.00 91.31 338 LEU A CA 1
ATOM 2562 C C . LEU A 1 338 ? -7.041 4.788 -6.285 1.00 91.31 338 LEU A C 1
ATOM 2564 O O . LEU A 1 338 ? -5.924 5.270 -6.461 1.00 91.31 338 LEU A O 1
ATOM 2568 N N . HIS A 1 339 ? -8.008 4.812 -7.211 1.00 88.06 339 HIS A N 1
ATOM 2569 C CA . HIS A 1 339 ? -7.906 5.399 -8.552 1.00 88.06 339 HIS A CA 1
ATOM 2570 C C . HIS A 1 339 ? -9.058 6.402 -8.796 1.00 88.06 339 HIS A C 1
ATOM 2572 O O . HIS A 1 339 ? -9.966 6.132 -9.589 1.00 88.06 339 HIS A O 1
ATOM 2578 N N . PRO A 1 340 ? -9.063 7.556 -8.097 1.00 82.50 340 PRO A N 1
ATOM 2579 C CA . PRO A 1 340 ? -10.166 8.514 -8.116 1.00 82.50 340 PRO A CA 1
ATOM 2580 C C . PRO A 1 340 ? -10.471 9.059 -9.516 1.00 82.50 340 PRO A C 1
ATOM 2582 O O . PRO A 1 340 ? -9.627 9.656 -10.178 1.00 82.50 340 PRO A O 1
ATOM 2585 N N . ALA A 1 341 ? -11.728 8.927 -9.951 1.00 80.62 341 ALA A N 1
ATOM 2586 C CA . ALA A 1 341 ? -12.169 9.230 -11.321 1.00 80.62 341 ALA A CA 1
ATOM 2587 C C . ALA A 1 341 ? -12.068 10.716 -11.747 1.00 80.62 341 ALA A C 1
ATOM 2589 O O . ALA A 1 341 ? -12.335 11.053 -12.910 1.00 80.62 341 ALA A O 1
ATOM 2590 N N . TRP A 1 342 ? -11.714 11.613 -10.821 1.00 80.38 342 TRP A N 1
ATOM 2591 C CA . TRP A 1 342 ? -11.377 13.008 -11.105 1.00 80.38 342 TRP A CA 1
ATOM 2592 C C . TRP A 1 342 ? -9.892 13.202 -11.465 1.00 80.38 342 TRP A C 1
ATOM 2594 O O . TRP A 1 342 ? -9.599 14.027 -12.332 1.00 80.38 342 TRP A O 1
ATOM 2604 N N . GLU A 1 343 ? -8.986 12.374 -10.937 1.00 80.31 343 GLU A N 1
ATOM 2605 C CA . GLU A 1 343 ? -7.531 12.426 -11.165 1.00 80.31 343 GLU A CA 1
ATOM 2606 C C . GLU A 1 343 ? -7.113 11.697 -12.448 1.00 80.31 343 GLU A C 1
ATOM 2608 O O . GLU A 1 343 ? -6.350 10.735 -12.466 1.00 80.31 343 GLU A O 1
ATOM 2613 N N . LYS A 1 344 ? -7.646 12.164 -13.579 1.00 75.19 344 LYS A N 1
ATOM 2614 C CA . LYS A 1 344 ? -7.489 11.506 -14.890 1.00 75.19 344 LYS A CA 1
ATOM 2615 C C . LYS A 1 344 ? -6.087 11.588 -15.486 1.00 75.19 344 LYS A C 1
ATOM 2617 O O . LYS A 1 344 ? -5.811 10.888 -16.453 1.00 75.19 344 LYS A O 1
ATOM 2622 N N . GLN A 1 345 ? -5.234 12.479 -14.985 1.00 69.94 345 GLN A N 1
ATOM 2623 C CA . GLN A 1 345 ? -3.850 12.582 -15.456 1.00 69.94 345 GLN A CA 1
ATOM 2624 C C . GLN A 1 345 ? -2.955 11.572 -14.731 1.00 69.94 345 GLN A C 1
ATOM 2626 O O . GLN A 1 345 ? -2.127 10.931 -15.370 1.00 69.94 345 GLN A O 1
ATOM 2631 N N . THR A 1 346 ? -3.177 11.381 -13.433 1.00 72.88 346 THR A N 1
ATOM 2632 C CA . THR A 1 346 ? -2.438 10.500 -12.518 1.00 72.88 346 THR A CA 1
ATOM 2633 C C . THR A 1 346 ? -3.184 9.196 -12.216 1.00 72.88 346 THR A C 1
ATOM 2635 O O . THR A 1 346 ? -2.878 8.533 -11.235 1.00 72.88 346 THR A O 1
ATOM 2638 N N . SER A 1 347 ? -4.137 8.767 -13.050 1.00 70.12 347 SER A N 1
ATOM 2639 C CA . SER A 1 347 ? -5.018 7.622 -12.750 1.00 70.12 347 SER A CA 1
ATOM 2640 C C . SER A 1 347 ? -4.320 6.257 -12.663 1.00 70.12 347 SER A C 1
ATOM 2642 O O . SER A 1 347 ? -4.928 5.309 -12.181 1.00 70.12 347 SER A O 1
ATOM 2644 N N . ALA A 1 348 ? -3.067 6.144 -13.115 1.00 74.38 348 ALA A N 1
ATOM 2645 C CA . ALA A 1 348 ? -2.220 4.965 -12.897 1.00 74.38 348 ALA A CA 1
ATOM 2646 C C . ALA A 1 348 ? -1.499 4.975 -11.530 1.00 74.38 348 ALA A C 1
ATOM 2648 O O . ALA A 1 348 ? -0.969 3.947 -11.114 1.00 74.38 348 ALA A O 1
ATOM 2649 N N . MET A 1 349 ? -1.476 6.117 -10.834 1.00 84.56 349 MET A N 1
ATOM 2650 C CA . MET A 1 349 ? -0.850 6.295 -9.524 1.00 84.56 349 MET A CA 1
ATOM 2651 C C . MET A 1 349 ? -1.830 5.908 -8.415 1.00 84.56 349 MET A C 1
ATOM 2653 O O . MET A 1 349 ? -2.969 6.372 -8.371 1.00 84.56 349 MET A O 1
ATOM 2657 N N . HIS A 1 350 ? -1.383 5.067 -7.487 1.00 90.00 350 HIS A N 1
ATOM 2658 C CA . HIS A 1 350 ? -2.227 4.541 -6.413 1.00 90.00 350 HIS A CA 1
ATOM 2659 C C . HIS A 1 350 ? -2.340 5.531 -5.250 1.00 90.00 350 HIS A C 1
ATOM 2661 O O . HIS A 1 350 ? -1.371 5.756 -4.526 1.00 90.00 350 HIS A O 1
ATOM 2667 N N . TYR A 1 351 ? -3.531 6.084 -5.023 1.00 91.38 351 TYR A N 1
ATOM 2668 C CA . TYR A 1 351 ? -3.829 6.986 -3.904 1.00 91.38 351 TYR A CA 1
ATOM 2669 C C . TYR A 1 351 ? -4.122 6.187 -2.620 1.00 91.38 351 TYR A C 1
ATOM 2671 O O . TYR A 1 351 ? -5.250 6.124 -2.122 1.00 91.38 351 TYR A O 1
ATOM 2679 N N . THR A 1 352 ? -3.102 5.508 -2.091 1.00 94.31 352 THR A N 1
ATOM 2680 C CA . THR A 1 352 ? -3.277 4.466 -1.066 1.00 94.31 352 THR A CA 1
ATOM 2681 C C . THR A 1 352 ? -3.803 4.984 0.275 1.00 94.31 352 THR A C 1
ATOM 2683 O O . THR A 1 352 ? -4.600 4.289 0.908 1.00 94.31 352 THR A O 1
ATOM 2686 N N . VAL A 1 353 ? -3.442 6.205 0.699 1.00 94.56 353 VAL A N 1
ATOM 2687 C CA . VAL A 1 353 ? -4.048 6.857 1.882 1.00 94.56 353 VAL A CA 1
ATOM 2688 C C . VAL A 1 353 ? -5.560 7.040 1.696 1.00 94.56 353 VAL A C 1
ATOM 2690 O O . VAL A 1 353 ? -6.331 6.663 2.578 1.00 94.56 353 VAL A O 1
ATOM 2693 N N . SER A 1 354 ? -5.981 7.561 0.539 1.00 92.44 354 SER A N 1
ATOM 2694 C CA . SER A 1 354 ? -7.384 7.861 0.216 1.00 92.44 354 SER A CA 1
ATOM 2695 C C . SER A 1 354 ? -8.263 6.606 0.267 1.00 92.44 354 SER A C 1
ATOM 2697 O O . SER A 1 354 ? -9.201 6.529 1.066 1.00 92.44 354 SER A O 1
ATOM 2699 N N . GLY A 1 355 ? -7.901 5.572 -0.505 1.00 93.81 355 GLY A N 1
ATOM 2700 C CA . GLY A 1 355 ? -8.628 4.299 -0.528 1.00 93.81 355 GLY A CA 1
ATOM 2701 C C . GLY A 1 355 ? -8.713 3.634 0.851 1.00 93.81 355 GLY A C 1
ATOM 2702 O O . GLY A 1 355 ? -9.769 3.124 1.235 1.00 93.81 355 GLY A O 1
ATOM 2703 N N . ARG A 1 356 ? -7.623 3.682 1.631 1.00 95.50 356 ARG A N 1
ATOM 2704 C CA . ARG A 1 356 ? -7.556 3.117 2.986 1.00 95.50 356 ARG A CA 1
ATOM 2705 C C . ARG A 1 356 ? -8.493 3.823 3.956 1.00 95.50 356 ARG A C 1
ATOM 2707 O O . ARG A 1 356 ? -9.258 3.155 4.654 1.00 95.50 356 ARG A O 1
ATOM 2714 N N . ASP A 1 357 ? -8.402 5.148 4.065 1.00 94.25 357 ASP A N 1
ATOM 2715 C CA . ASP A 1 357 ? -9.122 5.877 5.112 1.00 94.25 357 ASP A CA 1
ATOM 2716 C C . ASP A 1 357 ? -10.613 6.056 4.801 1.00 94.25 357 ASP A C 1
ATOM 2718 O O . ASP A 1 357 ? -11.424 6.043 5.731 1.00 94.25 357 ASP A O 1
ATOM 2722 N N . HIS A 1 358 ? -11.007 6.068 3.523 1.00 92.88 358 HIS A N 1
ATOM 2723 C CA . HIS A 1 358 ? -12.419 5.970 3.136 1.00 92.88 358 HIS A CA 1
ATOM 2724 C C . HIS A 1 358 ? -13.030 4.620 3.552 1.00 92.88 358 HIS A C 1
ATOM 2726 O O . HIS A 1 358 ? -14.054 4.575 4.241 1.00 92.88 358 HIS A O 1
ATOM 2732 N N . LEU A 1 359 ? -12.348 3.507 3.251 1.00 94.69 359 LEU A N 1
ATOM 2733 C CA . LEU A 1 359 ? -12.748 2.162 3.689 1.00 94.69 359 LEU A CA 1
ATOM 2734 C C . LEU A 1 359 ? -12.815 2.042 5.227 1.00 94.69 359 LEU A C 1
ATOM 2736 O O . LEU A 1 359 ? -13.760 1.459 5.768 1.00 94.69 359 LEU A O 1
ATOM 2740 N N . ASN A 1 360 ? -11.858 2.643 5.941 1.00 95.31 360 ASN A N 1
ATOM 2741 C CA . ASN A 1 360 ? -11.856 2.730 7.404 1.00 95.31 360 ASN A CA 1
ATOM 2742 C C . ASN A 1 360 ? -13.071 3.511 7.944 1.00 95.31 360 ASN A C 1
ATOM 2744 O O . ASN A 1 360 ? -13.699 3.069 8.910 1.00 95.31 360 ASN A O 1
ATOM 2748 N N . SER A 1 361 ? -13.430 4.650 7.335 1.00 94.00 361 SER A N 1
ATOM 2749 C CA . SER A 1 361 ? -14.601 5.434 7.759 1.00 94.00 361 SER A CA 1
ATOM 2750 C C . SER A 1 361 ? -15.891 4.636 7.580 1.00 94.00 361 SER A C 1
ATOM 2752 O O . SER A 1 361 ? -16.623 4.437 8.549 1.00 94.00 361 SER A O 1
ATOM 2754 N N . LEU A 1 362 ? -16.103 4.055 6.394 1.00 93.94 362 LEU A N 1
ATOM 2755 C CA . LEU A 1 362 ? -17.281 3.242 6.073 1.00 93.94 362 LEU A CA 1
ATOM 2756 C C . LEU A 1 362 ? -17.491 2.087 7.061 1.00 93.94 362 LEU A C 1
ATOM 2758 O O . LEU A 1 362 ? -18.605 1.880 7.552 1.00 93.94 362 LEU A O 1
ATOM 2762 N N . GLN A 1 363 ? -16.427 1.348 7.395 1.00 96.12 363 GLN A N 1
ATOM 2763 C CA . GLN A 1 363 ? -16.492 0.295 8.409 1.00 96.12 363 GLN A CA 1
ATOM 2764 C C . GLN A 1 363 ? -16.863 0.854 9.792 1.00 96.12 363 GLN A C 1
ATOM 2766 O O . GLN A 1 363 ? -17.741 0.308 10.462 1.00 96.12 363 GLN A O 1
ATOM 2771 N N . ARG A 1 364 ? -16.217 1.942 10.235 1.00 95.88 364 ARG A N 1
ATOM 2772 C CA . ARG A 1 364 ? -16.440 2.537 11.565 1.00 95.88 364 ARG A CA 1
ATOM 2773 C C . ARG A 1 364 ? -17.834 3.145 11.714 1.00 95.88 364 ARG A C 1
ATOM 2775 O O . ARG A 1 364 ? -18.452 2.978 12.764 1.00 95.88 364 ARG A O 1
ATOM 2782 N N . GLU A 1 365 ? -18.353 3.785 10.671 1.00 94.88 365 GLU A N 1
ATOM 2783 C CA . GLU A 1 365 ? -19.730 4.280 10.595 1.00 94.88 365 GLU A CA 1
ATOM 2784 C C . GLU A 1 365 ? -20.738 3.131 10.683 1.00 94.88 365 GLU A C 1
ATOM 2786 O O . GLU A 1 365 ? -21.691 3.199 11.463 1.00 94.88 365 GLU A O 1
ATOM 2791 N N . ARG A 1 366 ? -20.504 2.030 9.953 1.00 95.75 366 ARG A N 1
ATOM 2792 C CA . ARG A 1 366 ? -21.384 0.856 10.000 1.00 95.75 366 ARG A CA 1
ATOM 2793 C C . ARG A 1 366 ? -21.359 0.162 11.360 1.00 95.75 366 ARG A C 1
ATOM 2795 O O . ARG A 1 366 ? -22.410 -0.229 11.861 1.00 95.75 366 ARG A O 1
ATOM 2802 N N . ILE A 1 367 ? -20.188 0.060 11.988 1.00 96.69 367 ILE A N 1
ATOM 2803 C CA . ILE A 1 367 ? -20.038 -0.428 13.366 1.00 96.69 367 ILE A CA 1
ATOM 2804 C C . ILE A 1 367 ? -20.834 0.457 14.334 1.00 96.69 367 ILE A C 1
ATOM 2806 O O . ILE A 1 367 ? -21.608 -0.069 15.129 1.00 96.69 367 ILE A O 1
ATOM 2810 N N . ALA A 1 368 ? -20.710 1.785 14.238 1.00 95.38 368 ALA A N 1
ATOM 2811 C CA . ALA A 1 368 ? -21.444 2.718 15.094 1.00 95.38 368 ALA A CA 1
ATOM 2812 C C . ALA A 1 368 ? -22.971 2.624 14.903 1.00 95.38 368 ALA A C 1
ATOM 2814 O O . ALA A 1 368 ? -23.711 2.685 15.885 1.00 95.38 368 ALA A O 1
ATOM 2815 N N . LEU A 1 369 ? -23.445 2.415 13.669 1.00 94.38 369 LEU A N 1
ATOM 2816 C CA . LEU A 1 369 ? -24.860 2.178 13.360 1.00 94.38 369 LEU A CA 1
ATOM 2817 C C . LEU A 1 369 ? -25.378 0.877 13.993 1.00 94.38 369 LEU A C 1
ATOM 2819 O O . LEU A 1 369 ? -26.462 0.875 14.572 1.00 94.38 369 LEU A O 1
ATOM 2823 N N . LEU A 1 370 ? -24.617 -0.219 13.901 1.00 95.19 370 LEU A N 1
ATOM 2824 C CA . LEU A 1 370 ? -25.024 -1.532 14.419 1.00 95.19 370 LEU A CA 1
ATOM 2825 C C . LEU A 1 370 ? -24.929 -1.624 15.952 1.00 95.19 370 LEU A C 1
ATOM 2827 O O . LEU A 1 370 ? -25.811 -2.199 16.586 1.00 95.19 370 LEU A O 1
ATOM 2831 N N . GLU A 1 371 ? -23.887 -1.056 16.562 1.00 94.62 371 GLU A N 1
ATOM 2832 C CA . GLU A 1 371 ? -23.716 -1.038 18.023 1.00 94.62 371 GLU A CA 1
ATOM 2833 C C . GLU A 1 371 ? -24.632 -0.009 18.706 1.00 94.62 371 GLU A C 1
ATOM 2835 O O . GLU A 1 371 ? -25.095 -0.241 19.823 1.00 94.62 371 GLU A O 1
ATOM 2840 N N . GLY A 1 372 ? -24.935 1.104 18.029 1.00 92.38 372 GLY A N 1
ATOM 2841 C CA . GLY A 1 372 ? -25.857 2.146 18.488 1.00 92.38 372 GLY A CA 1
ATOM 2842 C C . GLY A 1 372 ? -27.336 1.892 18.167 1.00 92.38 372 GLY A C 1
ATOM 2843 O O . GLY A 1 372 ? -28.155 2.789 18.377 1.00 92.38 372 GLY A O 1
ATOM 2844 N N . PHE A 1 373 ? -27.696 0.715 17.639 1.00 91.56 373 PHE A N 1
ATOM 2845 C CA . PHE A 1 373 ? -29.059 0.440 17.185 1.00 91.56 373 PHE A CA 1
ATOM 2846 C C . PHE A 1 373 ? -30.050 0.318 18.357 1.00 91.56 373 PHE A C 1
ATOM 2848 O O . PHE A 1 373 ? -29.988 -0.596 19.183 1.00 91.56 373 PHE A O 1
ATOM 2855 N N . ASP A 1 374 ? -31.007 1.241 18.390 1.00 87.56 374 ASP A N 1
ATOM 2856 C CA . ASP A 1 374 ? -32.043 1.364 19.414 1.00 87.56 374 ASP A CA 1
ATOM 2857 C C . ASP A 1 374 ? -33.280 0.526 19.045 1.00 87.56 374 ASP A C 1
ATOM 2859 O O . ASP A 1 374 ? -34.264 1.023 18.495 1.00 87.56 374 ASP A O 1
ATOM 2863 N N . ASP A 1 375 ? -33.217 -0.772 19.357 1.00 79.19 375 ASP A N 1
ATOM 2864 C CA . ASP A 1 375 ? -34.273 -1.774 19.126 1.00 79.19 375 ASP A CA 1
ATOM 2865 C C . ASP A 1 375 ? -35.586 -1.519 19.892 1.00 79.19 375 ASP A C 1
ATOM 2867 O O . ASP A 1 375 ? -36.548 -2.270 19.737 1.00 79.19 375 ASP A O 1
ATOM 2871 N N . LYS A 1 376 ? -35.636 -0.476 20.728 1.00 82.00 376 LYS A N 1
ATOM 2872 C CA . LYS A 1 376 ? -36.790 -0.110 21.563 1.00 82.00 376 LYS A CA 1
ATOM 2873 C C . LYS A 1 376 ? -37.296 1.306 21.286 1.00 82.00 376 LYS A C 1
ATOM 2875 O O . LYS A 1 376 ? -38.162 1.789 22.019 1.00 82.00 376 LYS A O 1
ATOM 2880 N N . ARG A 1 377 ? -36.800 1.972 20.236 1.00 77.25 377 ARG A N 1
ATOM 2881 C CA . ARG A 1 377 ? -37.224 3.331 19.884 1.00 77.25 377 ARG A CA 1
ATOM 2882 C C . ARG A 1 377 ? -38.703 3.379 19.513 1.00 77.25 377 ARG A C 1
ATOM 2884 O O . ARG A 1 377 ? -39.120 2.845 18.489 1.00 77.25 377 ARG A O 1
ATOM 2891 N N . VAL A 1 378 ? -39.488 4.106 20.305 1.00 69.88 378 VAL A N 1
ATOM 2892 C CA . VAL A 1 378 ? -40.892 4.401 19.998 1.00 69.88 378 VAL A CA 1
ATOM 2893 C C . VAL A 1 378 ? -41.013 5.841 19.500 1.00 69.88 378 VAL A C 1
ATOM 2895 O O . VAL A 1 378 ? -40.792 6.792 20.247 1.00 69.88 378 VAL A O 1
ATOM 2898 N N . GLY A 1 379 ? -41.410 5.999 18.236 1.00 66.81 379 GLY A N 1
ATOM 2899 C CA . GLY A 1 379 ? -41.629 7.299 17.595 1.00 66.81 379 GLY A CA 1
ATOM 2900 C C . GLY A 1 379 ? -40.409 7.868 16.860 1.00 66.81 379 GLY A C 1
ATOM 2901 O O . GLY A 1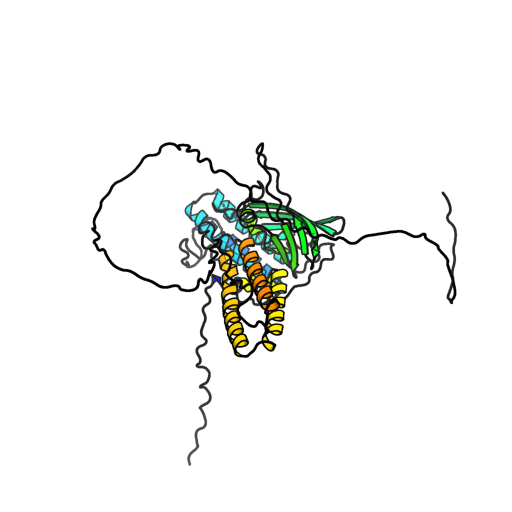 379 ? -39.315 7.314 16.877 1.00 66.81 379 GLY A O 1
ATOM 2902 N N . LEU A 1 380 ? -40.621 8.999 16.181 1.00 67.56 380 LEU A N 1
ATOM 2903 C CA . LEU A 1 380 ? -39.646 9.634 15.276 1.00 67.56 380 LEU A CA 1
ATOM 2904 C C . LEU A 1 380 ? -38.678 10.611 15.977 1.00 67.56 380 LEU A C 1
ATOM 2906 O O . LEU A 1 380 ? -37.943 11.338 15.313 1.00 67.56 380 LEU A O 1
ATOM 2910 N N . ALA A 1 381 ? -38.698 10.682 17.310 1.00 60.25 381 ALA A N 1
ATOM 2911 C CA . ALA A 1 381 ? -37.873 11.614 18.071 1.00 60.25 381 ALA A CA 1
ATOM 2912 C C . ALA A 1 381 ? -36.458 11.049 18.283 1.00 60.25 381 ALA A C 1
ATOM 2914 O O . ALA A 1 381 ? -36.255 10.135 19.078 1.00 60.25 381 ALA A O 1
ATOM 2915 N N . GLY A 1 382 ? -35.472 11.610 17.584 1.00 60.66 382 GLY A N 1
ATOM 2916 C CA . GLY A 1 382 ? -34.059 11.279 17.763 1.00 60.66 382 GLY A CA 1
ATOM 2917 C C . GLY A 1 382 ? -33.187 11.798 16.623 1.00 60.66 382 GLY A C 1
ATOM 2918 O O . GLY A 1 382 ? -33.688 12.194 15.570 1.00 60.66 382 GLY A O 1
ATOM 2919 N N . THR A 1 383 ? -31.869 11.784 16.819 1.00 58.31 383 THR A N 1
ATOM 2920 C CA . THR A 1 383 ? -30.910 12.134 15.764 1.00 58.31 383 THR A CA 1
ATOM 2921 C C . THR A 1 383 ? -30.915 11.050 14.689 1.00 58.31 383 THR A C 1
ATOM 2923 O O . THR A 1 383 ? -30.478 9.927 14.932 1.00 58.31 383 THR A O 1
ATOM 2926 N N . CYS A 1 384 ? -31.418 11.386 13.502 1.00 50.75 384 CYS A N 1
ATOM 2927 C CA . CYS A 1 384 ? -31.354 10.528 12.323 1.00 50.75 384 CYS A CA 1
ATOM 2928 C C . CYS A 1 384 ? -30.182 10.984 11.449 1.00 50.75 384 CYS A C 1
ATOM 2930 O O . CYS A 1 384 ? -30.342 11.899 10.641 1.00 50.75 384 CYS A O 1
ATOM 2932 N N . SER A 1 385 ? -29.008 10.374 11.621 1.00 47.28 385 SER A N 1
ATOM 2933 C CA . SER A 1 385 ? -27.886 10.564 10.695 1.00 47.28 385 SER A CA 1
ATOM 2934 C C . SER A 1 385 ? -28.113 9.714 9.442 1.00 47.28 385 SER A C 1
ATOM 2936 O O . SER A 1 385 ? -28.155 8.489 9.566 1.00 47.28 385 SER A O 1
ATOM 2938 N N . PRO A 1 386 ? -28.252 10.302 8.240 1.00 41.59 386 PRO A N 1
ATOM 2939 C CA . PRO A 1 386 ? -28.160 9.531 7.011 1.00 41.59 386 PRO A CA 1
ATOM 2940 C C . PRO A 1 386 ? -26.700 9.111 6.804 1.00 41.59 386 PRO A C 1
ATOM 2942 O O . PRO A 1 386 ? -25.825 9.968 6.689 1.00 41.59 386 PRO A O 1
ATOM 2945 N N . THR A 1 387 ? -26.431 7.808 6.728 1.00 39.72 387 THR A N 1
ATOM 2946 C CA . THR A 1 387 ? -25.143 7.284 6.246 1.00 39.72 387 THR A CA 1
ATOM 2947 C C . THR A 1 387 ? -25.048 7.509 4.740 1.00 39.72 387 THR A C 1
ATOM 2949 O O . THR A 1 387 ? -25.446 6.662 3.941 1.00 39.72 387 THR A O 1
ATOM 2952 N N . MET A 1 388 ? -24.570 8.693 4.371 1.00 31.09 388 MET A N 1
ATOM 2953 C CA . MET A 1 388 ? -24.095 9.035 3.034 1.00 31.09 388 MET A CA 1
ATOM 2954 C C . MET A 1 388 ? -22.562 9.085 3.105 1.00 31.09 388 MET A C 1
ATOM 2956 O O . MET A 1 388 ? -22.066 9.794 3.984 1.00 31.09 388 MET A O 1
ATOM 2960 N N . PRO A 1 389 ? -21.810 8.409 2.214 1.00 36.22 389 PRO A N 1
ATOM 2961 C CA . PRO A 1 389 ? -20.369 8.629 2.117 1.00 36.22 389 PRO A CA 1
ATOM 2962 C C . PRO A 1 389 ? -20.107 10.116 1.845 1.00 36.22 389 PRO A C 1
ATOM 2964 O O . PRO A 1 389 ? -20.791 10.740 1.028 1.00 36.22 389 PRO A O 1
ATOM 2967 N N . SER A 1 390 ? -19.167 10.714 2.576 1.00 33.56 390 SER A N 1
ATOM 2968 C CA . SER A 1 390 ? -19.061 12.171 2.694 1.00 33.56 390 SER A CA 1
ATOM 2969 C C . SER A 1 390 ? -18.320 12.839 1.530 1.00 33.56 390 SER A C 1
ATOM 2971 O O . SER A 1 390 ? -17.287 13.474 1.731 1.00 33.56 390 SER A O 1
ATOM 2973 N N . SER A 1 391 ? -18.878 12.777 0.318 1.00 35.88 391 SER A N 1
ATOM 2974 C CA . SER A 1 391 ? -18.493 13.698 -0.759 1.00 35.88 391 SER A CA 1
ATOM 2975 C C . SER A 1 391 ? -18.837 15.140 -0.345 1.00 35.88 391 SER A C 1
ATOM 2977 O O . SER A 1 391 ? -19.992 15.433 -0.017 1.00 35.88 391 SER A O 1
ATOM 2979 N N . GLY A 1 392 ? -17.850 16.038 -0.323 1.00 37.09 392 GLY A N 1
ATOM 2980 C CA . GLY A 1 392 ? -17.953 17.334 0.358 1.00 37.09 392 GLY A CA 1
ATOM 2981 C C . GLY A 1 392 ? -18.969 18.323 -0.233 1.00 37.09 392 GLY A C 1
ATOM 2982 O O . GLY A 1 392 ? -18.676 19.023 -1.199 1.00 37.09 392 GLY A O 1
ATOM 2983 N N . SER A 1 393 ? -20.148 18.465 0.391 1.00 27.42 393 SER A N 1
ATOM 2984 C CA . SER A 1 393 ? -21.047 19.625 0.207 1.00 27.42 393 SER A CA 1
ATOM 2985 C C . SER A 1 393 ? -22.130 19.735 1.302 1.00 27.42 393 SER A C 1
ATOM 2987 O O . SER A 1 393 ? -22.980 18.848 1.414 1.00 27.42 393 SER A O 1
ATOM 2989 N N . PRO A 1 394 ? -22.183 20.828 2.094 1.00 30.17 394 PRO A N 1
ATOM 2990 C CA . PRO A 1 394 ? -23.105 20.947 3.228 1.00 30.17 394 PRO A CA 1
ATOM 2991 C C . PRO A 1 394 ? -24.515 21.430 2.826 1.00 30.17 394 PRO A C 1
ATOM 2993 O O . PRO A 1 394 ? -24.835 22.614 2.923 1.00 30.17 394 PRO A O 1
ATOM 2996 N N . TRP A 1 395 ? -25.405 20.505 2.451 1.00 24.83 395 TRP A N 1
ATOM 2997 C CA . TRP A 1 395 ? -26.834 20.791 2.221 1.00 24.83 395 TRP A CA 1
ATOM 2998 C C . TRP A 1 395 ? -27.730 20.334 3.386 1.00 24.83 395 TRP A C 1
ATOM 3000 O O . TRP A 1 395 ? -28.447 19.334 3.307 1.00 24.83 395 TRP A O 1
ATOM 3010 N N . THR A 1 396 ? -27.747 21.103 4.477 1.00 27.41 396 THR A N 1
ATOM 3011 C CA . THR A 1 396 ? -28.626 20.870 5.638 1.00 27.41 396 THR A CA 1
ATOM 3012 C C . THR A 1 396 ? -30.098 21.188 5.330 1.00 27.41 396 THR A C 1
ATOM 3014 O O . THR A 1 396 ? -30.607 22.284 5.582 1.00 27.41 396 THR A O 1
ATOM 3017 N N . ARG A 1 397 ? -30.838 20.198 4.809 1.00 26.17 397 ARG A N 1
ATOM 3018 C CA . ARG A 1 397 ? -32.288 20.309 4.560 1.00 26.17 397 ARG A CA 1
ATOM 3019 C C . ARG A 1 397 ? -33.091 20.275 5.870 1.00 26.17 397 ARG A C 1
ATOM 3021 O O . ARG A 1 397 ? -33.663 19.255 6.243 1.00 26.17 397 ARG A O 1
ATOM 3028 N N . THR A 1 398 ? -33.180 21.420 6.542 1.00 26.33 398 THR A N 1
ATOM 3029 C CA . THR A 1 398 ? -34.028 21.613 7.731 1.00 26.33 398 THR A CA 1
ATOM 3030 C C . THR A 1 398 ? -35.513 21.449 7.379 1.00 26.33 398 THR A C 1
ATOM 3032 O O . THR A 1 398 ? -36.146 22.377 6.872 1.00 26.33 398 THR A O 1
ATOM 3035 N N . VAL A 1 399 ? -36.101 20.284 7.670 1.00 25.55 399 VAL A N 1
ATOM 3036 C CA . VAL A 1 399 ? -37.546 20.041 7.508 1.00 25.55 399 VAL A CA 1
ATOM 3037 C C . VAL A 1 399 ? -38.312 20.735 8.639 1.00 25.55 399 VAL A C 1
ATOM 3039 O O . VAL A 1 399 ? -38.583 20.151 9.684 1.00 25.55 399 VAL A O 1
ATOM 3042 N N . ARG A 1 400 ? -38.663 22.011 8.439 1.00 25.98 400 ARG A N 1
ATOM 3043 C CA . ARG A 1 400 ? -39.542 22.756 9.350 1.00 25.98 400 ARG A CA 1
ATOM 3044 C C . ARG A 1 400 ? -41.004 22.553 8.948 1.00 25.98 400 ARG A C 1
ATOM 3046 O O . ARG A 1 400 ? -41.479 23.175 8.002 1.00 25.98 400 ARG A O 1
ATOM 3053 N N . SER A 1 401 ? -41.725 21.718 9.688 1.00 27.48 401 SER A N 1
ATOM 3054 C CA . SER A 1 401 ? -43.177 21.570 9.562 1.00 27.48 401 SER A CA 1
ATOM 3055 C C . SER A 1 401 ? -43.903 22.793 10.138 1.00 27.48 401 SER A C 1
ATOM 3057 O O . SER A 1 401 ? -43.879 23.042 11.341 1.00 27.48 401 SER A O 1
ATOM 3059 N N . THR A 1 402 ? -44.575 23.564 9.282 1.00 28.75 402 THR A N 1
ATOM 3060 C CA . THR A 1 402 ? -45.510 24.624 9.692 1.00 28.75 402 THR A CA 1
ATOM 3061 C C . THR A 1 402 ? -46.961 24.189 9.452 1.00 28.75 402 THR A C 1
ATOM 3063 O O . THR A 1 402 ? -47.258 23.593 8.413 1.00 28.75 402 THR A O 1
ATOM 3066 N N . PRO A 1 403 ? -47.891 24.458 10.389 1.00 30.95 403 PRO A N 1
ATOM 3067 C CA . PRO A 1 403 ? -49.302 24.138 10.204 1.00 30.95 403 PRO A CA 1
ATOM 3068 C C . PRO A 1 403 ? -49.954 25.053 9.157 1.00 30.95 403 PRO A C 1
ATOM 3070 O O . PRO A 1 403 ? -49.561 26.203 8.958 1.00 30.95 403 PRO A O 1
ATOM 3073 N N . ARG A 1 404 ? -50.972 24.522 8.477 1.00 28.25 404 ARG A N 1
ATOM 3074 C CA . ARG A 1 404 ? -51.602 25.129 7.299 1.00 28.25 404 ARG A CA 1
ATOM 3075 C C . ARG A 1 404 ? -52.756 26.058 7.696 1.00 28.25 404 ARG A C 1
ATOM 3077 O O . ARG A 1 404 ? -53.799 25.575 8.125 1.00 28.25 404 ARG A O 1
ATOM 3084 N N . ALA A 1 405 ? -52.598 27.363 7.481 1.00 30.70 405 ALA A N 1
ATOM 3085 C CA . ALA A 1 405 ? -53.700 28.332 7.456 1.00 30.70 405 ALA A CA 1
ATOM 3086 C C . ALA A 1 405 ? -54.081 28.670 5.998 1.00 30.70 405 ALA A C 1
ATOM 3088 O O . ALA A 1 405 ? -53.256 28.526 5.095 1.00 30.70 405 ALA A O 1
ATOM 3089 N N . GLY A 1 406 ? -55.346 29.032 5.759 1.00 28.16 406 GLY A N 1
ATOM 3090 C CA . GLY A 1 406 ? -55.933 29.148 4.415 1.00 28.16 406 GLY A CA 1
ATOM 3091 C C . GLY A 1 406 ? -56.079 30.573 3.863 1.00 28.16 406 GLY A C 1
ATOM 3092 O O . GLY A 1 406 ? -55.613 31.536 4.462 1.00 28.16 406 GLY A O 1
ATOM 3093 N N . ASN A 1 407 ? -56.812 30.663 2.743 1.00 30.23 407 ASN A N 1
ATOM 3094 C CA . ASN A 1 407 ? -57.044 31.836 1.878 1.00 30.23 407 ASN A CA 1
ATOM 3095 C C . ASN A 1 407 ? -55.800 32.284 1.070 1.00 30.23 407 ASN A C 1
ATOM 3097 O O . ASN A 1 407 ? -54.680 32.235 1.558 1.00 30.23 407 ASN A O 1
ATOM 3101 N N . GLY A 1 408 ? -55.907 32.730 -0.187 1.00 27.22 408 GLY A N 1
ATOM 3102 C CA . GLY A 1 408 ? -57.066 32.735 -1.092 1.00 27.22 408 GLY A CA 1
ATOM 3103 C C . GLY A 1 408 ? -56.943 33.821 -2.173 1.00 27.22 408 GLY A C 1
ATOM 3104 O O . GLY A 1 408 ? -57.053 34.996 -1.847 1.00 27.22 408 GLY A O 1
ATOM 3105 N N . GLY A 1 409 ? -56.729 33.454 -3.446 1.00 27.67 409 GLY A N 1
ATOM 3106 C CA . GLY A 1 409 ? -56.667 34.421 -4.559 1.00 27.67 409 GLY A CA 1
ATOM 3107 C C . GLY A 1 409 ? -55.954 33.933 -5.837 1.00 27.67 409 GLY A C 1
ATOM 3108 O O . GLY A 1 409 ? -54.961 33.215 -5.777 1.00 27.67 409 GLY A O 1
ATOM 3109 N N . ARG A 1 410 ? -56.483 34.342 -6.999 1.00 28.25 410 ARG A N 1
ATOM 3110 C CA . ARG A 1 410 ? -55.995 34.213 -8.402 1.00 28.25 410 ARG A CA 1
ATOM 3111 C C . ARG A 1 410 ? -56.603 35.406 -9.194 1.00 28.25 410 ARG A C 1
ATOM 3113 O O . ARG A 1 410 ? -57.507 36.023 -8.627 1.00 28.25 410 ARG A O 1
ATOM 3120 N N . PRO A 1 411 ? -56.272 35.701 -10.480 1.00 46.62 411 PRO A N 1
ATOM 3121 C CA . PRO A 1 411 ? -55.265 35.140 -11.405 1.00 46.62 411 PRO A CA 1
ATOM 3122 C C . PRO A 1 411 ? -54.025 36.091 -11.514 1.00 46.62 411 PRO A C 1
ATOM 3124 O O . PRO A 1 411 ? -53.579 36.484 -10.446 1.00 46.62 411 PRO A O 1
ATOM 3127 N N . THR A 1 412 ? -53.333 36.489 -12.609 1.00 32.34 412 THR A N 1
ATOM 3128 C CA . THR A 1 412 ? -53.451 36.364 -14.093 1.00 32.34 412 THR A CA 1
ATOM 3129 C C . THR A 1 412 ? -52.088 36.625 -14.786 1.00 32.34 412 THR A C 1
ATOM 3131 O O . THR A 1 412 ? -51.189 37.163 -14.152 1.00 32.34 412 THR A O 1
ATOM 3134 N N . GLY A 1 413 ? -51.956 36.313 -16.090 1.00 29.12 413 GLY A N 1
ATOM 3135 C CA . GLY A 1 413 ? -50.749 36.551 -16.926 1.00 29.12 413 GLY A CA 1
ATOM 3136 C C . GLY A 1 413 ? -49.962 35.252 -17.187 1.00 29.12 413 GLY A C 1
ATOM 3137 O O . GLY A 1 413 ? -49.652 34.565 -16.224 1.00 29.12 413 GLY A O 1
ATOM 3138 N N . ARG A 1 414 ? -49.663 34.740 -18.400 1.00 28.56 414 ARG A N 1
ATOM 3139 C CA . ARG A 1 414 ? -49.597 35.263 -19.794 1.00 28.56 414 ARG A CA 1
ATOM 3140 C C . ARG A 1 414 ? -48.510 36.346 -20.012 1.00 28.56 414 ARG A C 1
ATOM 3142 O O . ARG A 1 414 ? -48.495 37.297 -19.249 1.00 28.56 414 ARG A O 1
ATOM 3149 N N . VAL A 1 415 ? -47.641 36.283 -21.042 1.00 29.94 415 VAL A N 1
ATOM 3150 C CA . VAL A 1 415 ? -47.456 35.264 -22.116 1.00 29.94 415 VAL A CA 1
ATOM 3151 C C . VAL A 1 415 ? -46.081 35.390 -22.827 1.00 29.94 415 VAL A C 1
ATOM 3153 O O . VAL A 1 415 ? -45.382 36.371 -22.610 1.00 29.94 415 VAL A O 1
ATOM 3156 N N . ALA A 1 416 ? -45.788 34.448 -23.740 1.00 29.17 416 ALA A N 1
ATOM 3157 C CA . ALA A 1 416 ? -44.763 34.466 -24.806 1.00 29.17 416 ALA A CA 1
ATOM 3158 C C . ALA A 1 416 ? -43.278 34.230 -24.455 1.00 29.17 416 ALA A C 1
ATOM 3160 O O . ALA A 1 416 ? -42.743 34.679 -23.450 1.00 29.17 416 ALA A O 1
ATOM 3161 N N . ALA A 1 417 ? -42.617 33.552 -25.397 1.00 31.23 417 ALA A N 1
ATOM 3162 C CA . ALA A 1 417 ? -41.173 33.468 -25.577 1.00 31.23 417 ALA A CA 1
ATOM 3163 C C . ALA A 1 417 ? -40.868 33.774 -27.054 1.00 31.23 417 ALA A C 1
ATOM 3165 O O . ALA A 1 417 ? -41.678 33.415 -27.914 1.00 31.23 417 ALA A O 1
ATOM 3166 N N . THR A 1 418 ? -39.708 34.369 -27.360 1.00 27.20 418 THR A N 1
ATOM 3167 C CA . THR A 1 418 ? -39.292 34.600 -28.755 1.00 27.20 418 THR A CA 1
ATOM 3168 C C . THR A 1 418 ? -37.814 34.278 -28.975 1.00 27.20 418 THR A C 1
ATOM 3170 O O . THR A 1 418 ? -36.908 34.894 -28.432 1.00 27.20 418 THR A O 1
ATOM 3173 N N . THR A 1 419 ? -37.632 33.267 -29.811 1.00 28.52 419 THR A N 1
ATOM 3174 C CA . THR A 1 419 ? -36.431 32.651 -30.385 1.00 28.52 419 THR A CA 1
ATOM 3175 C C . THR A 1 419 ? -35.432 33.553 -31.144 1.00 28.52 419 THR A C 1
ATOM 3177 O O . THR A 1 419 ? -35.857 34.546 -31.727 1.00 28.52 419 THR A O 1
ATOM 3180 N N . ARG A 1 420 ? -34.215 32.991 -31.349 1.00 28.11 420 ARG A N 1
ATOM 3181 C CA . ARG A 1 420 ? -33.309 33.001 -32.546 1.00 28.11 420 ARG A CA 1
ATOM 3182 C C . ARG A 1 420 ? -31.963 33.761 -32.481 1.00 28.11 420 ARG A C 1
ATOM 3184 O O . ARG A 1 420 ? -31.945 34.978 -32.451 1.00 28.11 420 ARG A O 1
ATOM 3191 N N . SER A 1 421 ? -30.890 32.966 -32.659 1.00 25.92 421 SER A N 1
ATOM 3192 C CA . SER A 1 421 ? -29.790 33.081 -33.657 1.00 25.92 421 SER A CA 1
ATOM 3193 C C . SER A 1 421 ? -28.874 34.328 -33.729 1.00 25.92 421 SER A C 1
ATOM 3195 O O . SER A 1 421 ? -29.341 35.438 -33.547 1.00 25.92 421 SER A O 1
ATOM 3197 N N . ALA A 1 422 ? -27.595 34.256 -34.154 1.00 28.09 422 ALA A N 1
ATOM 3198 C CA . ALA A 1 422 ? -26.589 33.170 -34.292 1.00 28.09 422 ALA A CA 1
ATOM 3199 C C . ALA A 1 422 ? -25.218 33.765 -34.774 1.00 28.09 422 ALA A C 1
ATOM 3201 O O . ALA A 1 422 ? -25.142 34.960 -35.029 1.00 28.09 422 ALA A O 1
ATOM 3202 N N . VAL A 1 423 ? -24.200 32.908 -35.013 1.00 27.47 423 VAL A N 1
ATOM 3203 C CA . VAL A 1 423 ? -23.045 33.090 -35.953 1.00 27.47 423 VAL A CA 1
ATOM 3204 C C . VAL A 1 423 ? -21.823 33.962 -35.534 1.00 27.47 423 VAL A C 1
ATOM 3206 O O . VAL A 1 423 ? -21.814 35.164 -35.747 1.00 27.47 423 VAL A O 1
ATOM 3209 N N . THR A 1 424 ? -20.712 33.284 -35.157 1.00 26.28 424 THR A N 1
ATOM 3210 C CA . THR A 1 424 ? -19.256 33.631 -35.337 1.00 26.28 424 THR A CA 1
ATOM 3211 C C . THR A 1 424 ? -18.694 34.955 -34.736 1.00 26.28 424 THR A C 1
ATOM 3213 O O . THR A 1 424 ? -19.434 35.887 -34.486 1.00 26.28 424 THR A O 1
ATOM 3216 N N . SER A 1 425 ? -17.389 35.152 -34.465 1.00 25.09 425 SER A N 1
ATOM 3217 C CA . SER A 1 425 ? -16.171 34.594 -35.093 1.00 25.09 425 SER A CA 1
ATOM 3218 C C . SER A 1 425 ? -14.918 34.550 -34.164 1.00 25.09 425 SER A C 1
ATOM 3220 O O . SER A 1 425 ? -15.052 34.394 -32.954 1.00 25.09 425 SER A O 1
ATOM 3222 N N . ARG A 1 426 ? -13.696 34.558 -34.733 1.00 26.41 426 ARG A N 1
ATOM 3223 C CA . ARG A 1 426 ? -12.413 34.134 -34.123 1.00 26.41 426 ARG A CA 1
ATOM 3224 C C . ARG A 1 426 ? -11.643 35.223 -33.342 1.00 26.41 426 ARG A C 1
ATOM 3226 O O . ARG A 1 426 ? -11.305 36.245 -33.925 1.00 26.41 426 ARG A O 1
ATOM 3233 N N . ALA A 1 427 ? -11.123 34.820 -32.175 1.00 25.02 427 ALA A N 1
ATOM 3234 C CA . ALA A 1 427 ? -9.753 35.094 -31.687 1.00 25.02 427 ALA A CA 1
ATOM 3235 C C . ALA A 1 427 ? -9.352 36.586 -31.428 1.00 25.02 427 ALA A C 1
ATOM 3237 O O . ALA A 1 427 ? -10.230 37.438 -31.333 1.00 25.02 427 ALA A O 1
ATOM 3238 N N . PRO A 1 428 ? -8.084 36.896 -31.070 1.00 40.88 428 PRO A N 1
ATOM 3239 C CA . PRO A 1 428 ? -7.655 36.750 -29.674 1.00 40.88 428 PRO A CA 1
ATOM 3240 C C . PRO A 1 428 ? -6.958 38.001 -29.100 1.00 40.88 428 PRO A C 1
ATOM 3242 O O . PRO A 1 428 ? -6.176 38.646 -29.792 1.00 40.88 428 PRO A O 1
ATOM 3245 N N . TYR A 1 429 ? -7.131 38.279 -27.803 1.00 23.56 429 TYR A N 1
ATOM 3246 C CA . TYR A 1 429 ? -6.293 39.249 -27.083 1.00 23.56 429 TYR A CA 1
ATOM 3247 C C . TYR A 1 429 ? -6.031 38.839 -25.631 1.00 23.56 429 TYR A C 1
ATOM 3249 O O . TYR A 1 429 ? -6.939 38.446 -24.902 1.00 23.56 429 TYR A O 1
ATOM 3257 N N . SER A 1 430 ? -4.777 38.991 -25.210 1.00 24.67 430 SER A N 1
ATOM 3258 C CA . SER A 1 430 ? -4.389 39.137 -23.808 1.00 24.67 430 SER A CA 1
ATOM 3259 C C . SER A 1 430 ? -4.562 40.598 -23.370 1.00 24.67 430 SER A C 1
ATOM 3261 O O . SER A 1 430 ? -4.484 41.486 -24.215 1.00 24.67 430 SER A O 1
ATOM 3263 N N . VAL A 1 431 ? -4.760 40.852 -22.066 1.00 25.52 431 VAL A N 1
ATOM 3264 C CA . VAL A 1 431 ? -4.218 42.020 -21.327 1.00 25.52 431 VAL A CA 1
ATOM 3265 C C . VAL A 1 431 ? -4.591 41.961 -19.830 1.00 25.52 431 VAL A C 1
ATOM 3267 O O . VAL A 1 431 ? -5.746 41.786 -19.466 1.00 25.52 431 VAL A O 1
ATOM 3270 N N . GLN A 1 432 ? -3.556 42.106 -18.995 1.00 25.17 432 GLN A N 1
ATOM 3271 C CA . GLN A 1 432 ? -3.471 42.646 -17.622 1.00 25.17 432 GLN A CA 1
ATOM 3272 C C . GLN A 1 432 ? -4.627 42.465 -16.607 1.00 25.17 432 GLN A C 1
ATOM 3274 O O . GLN A 1 432 ? -5.749 42.940 -16.763 1.00 25.17 432 GLN A O 1
ATOM 3279 N N . ALA A 1 433 ? -4.262 41.933 -15.435 1.00 27.80 433 ALA A N 1
ATOM 3280 C CA . ALA A 1 433 ? -5.115 41.876 -14.251 1.00 27.80 433 ALA A CA 1
ATOM 3281 C C . ALA A 1 433 ? -5.444 43.270 -13.671 1.00 27.80 433 ALA A C 1
ATOM 3283 O O . ALA A 1 433 ? -4.550 44.071 -13.397 1.00 27.80 433 ALA A O 1
ATOM 3284 N N . SER A 1 434 ? -6.724 43.511 -13.368 1.00 24.80 434 SER A N 1
ATOM 3285 C CA . SER A 1 434 ? -7.201 44.701 -12.645 1.00 24.80 434 SER A CA 1
ATOM 3286 C C . SER A 1 434 ? -7.609 44.353 -11.208 1.00 24.80 434 SER A C 1
ATOM 3288 O O . SER A 1 434 ? -8.558 43.608 -10.977 1.00 24.80 434 SER A O 1
ATOM 3290 N N . ARG A 1 435 ? -6.897 44.901 -10.213 1.00 26.36 435 ARG A N 1
ATOM 3291 C CA . ARG A 1 435 ? -7.134 44.639 -8.778 1.00 26.36 435 ARG A CA 1
ATOM 3292 C C . ARG A 1 435 ? -8.362 45.391 -8.238 1.00 26.36 435 ARG A C 1
ATOM 3294 O O . ARG A 1 435 ? -8.234 46.519 -7.765 1.00 26.36 435 ARG A O 1
ATOM 3301 N N . ALA A 1 436 ? -9.524 44.741 -8.196 1.00 25.19 436 ALA A N 1
ATOM 3302 C CA . ALA A 1 436 ? -10.687 45.230 -7.447 1.00 25.19 436 ALA A CA 1
ATOM 3303 C C . ALA A 1 436 ? -10.632 44.778 -5.970 1.00 25.19 436 ALA A C 1
ATOM 3305 O O . ALA A 1 436 ? -10.740 43.592 -5.667 1.00 25.19 436 ALA A O 1
ATOM 3306 N N . ARG A 1 437 ? -10.474 45.717 -5.024 1.00 24.84 437 ARG A N 1
ATOM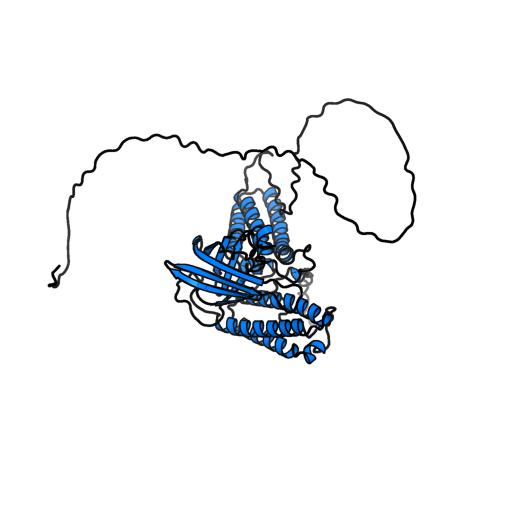 3307 C CA . ARG A 1 437 ? -10.503 45.417 -3.577 1.00 24.84 437 ARG A CA 1
ATOM 3308 C C . ARG A 1 437 ? -11.943 45.362 -3.055 1.00 24.84 437 ARG A C 1
ATOM 3310 O O . ARG A 1 437 ? -12.513 46.406 -2.739 1.00 24.84 437 ARG A O 1
ATOM 3317 N N . ILE A 1 438 ? -12.497 44.167 -2.864 1.00 23.86 438 ILE A N 1
ATOM 3318 C CA . ILE A 1 438 ? -13.716 43.990 -2.060 1.00 23.86 438 ILE A CA 1
ATOM 3319 C C . ILE A 1 438 ? -13.325 43.923 -0.576 1.00 23.86 438 ILE A C 1
ATOM 3321 O O . ILE A 1 438 ? -12.524 43.086 -0.169 1.00 23.86 438 ILE A O 1
ATOM 3325 N N . ARG A 1 439 ? -13.885 44.819 0.247 1.00 24.61 439 ARG A N 1
ATOM 3326 C CA . ARG A 1 439 ? -13.760 44.776 1.715 1.00 24.61 439 ARG A CA 1
ATOM 3327 C C . ARG A 1 439 ? -14.854 43.882 2.307 1.00 24.61 439 ARG A C 1
ATOM 3329 O O . ARG A 1 439 ? -15.917 44.381 2.670 1.00 24.61 439 ARG A O 1
ATOM 3336 N N . THR A 1 440 ? -14.595 42.587 2.459 1.00 25.80 440 THR A N 1
ATOM 3337 C CA . THR A 1 440 ? -15.423 41.721 3.314 1.00 25.80 440 THR A CA 1
ATOM 3338 C C . THR A 1 440 ? -15.116 41.997 4.786 1.00 25.80 440 THR A C 1
ATOM 3340 O O . THR A 1 440 ? -13.963 41.976 5.219 1.00 25.80 440 THR A O 1
ATOM 3343 N N . ARG A 1 441 ? -16.156 42.307 5.565 1.00 22.95 441 ARG A N 1
ATOM 3344 C CA . ARG A 1 441 ? -16.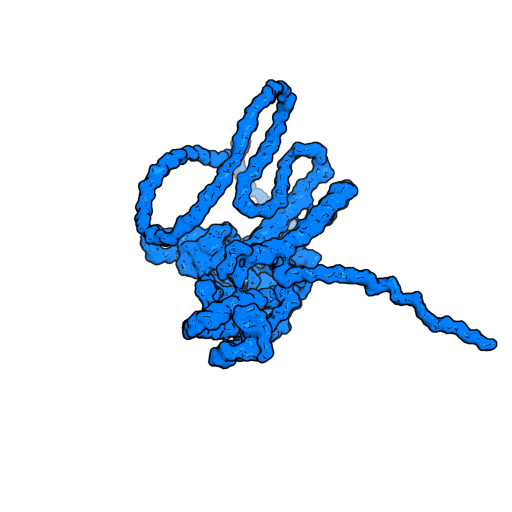048 42.640 6.990 1.00 22.95 441 ARG A CA 1
ATOM 3345 C C . ARG A 1 441 ? -16.198 41.356 7.805 1.00 22.95 441 ARG A C 1
ATOM 3347 O O . ARG A 1 441 ? -17.301 40.833 7.912 1.00 22.95 441 ARG A O 1
ATOM 3354 N N . TRP A 1 442 ? -15.100 40.852 8.359 1.00 24.27 442 TRP A N 1
ATOM 3355 C CA . TRP A 1 442 ? -15.123 39.659 9.204 1.00 24.27 442 TRP A CA 1
ATOM 3356 C C . TRP A 1 442 ? -15.731 39.986 10.573 1.00 24.27 442 TRP A C 1
ATOM 3358 O O . TRP A 1 442 ? -15.219 40.838 11.300 1.00 24.27 442 TRP A O 1
ATOM 3368 N N . SER A 1 443 ? -16.813 39.294 10.923 1.00 24.52 443 SER A N 1
ATOM 3369 C CA . SER A 1 443 ? -17.339 39.216 12.287 1.00 24.52 443 SER A CA 1
ATOM 3370 C C . SER A 1 443 ? -16.934 37.866 12.866 1.00 24.52 443 SER A C 1
ATOM 3372 O O . SER A 1 443 ? -17.286 36.832 12.304 1.00 24.52 443 SER A O 1
ATOM 3374 N N . ALA A 1 444 ? -16.187 37.869 13.970 1.00 24.16 444 ALA A N 1
ATOM 3375 C CA . ALA A 1 444 ? -15.797 36.634 14.639 1.00 24.16 444 ALA A CA 1
ATOM 3376 C C . ALA A 1 444 ? -17.025 35.938 15.248 1.00 24.16 444 ALA A C 1
ATOM 3378 O O . ALA A 1 444 ? -17.813 36.573 15.950 1.00 24.16 444 ALA A O 1
ATOM 3379 N N . ILE A 1 445 ? -17.155 34.633 15.007 1.00 24.69 445 ILE A N 1
ATOM 3380 C CA . ILE A 1 445 ? -18.052 33.751 15.757 1.00 24.69 445 ILE A CA 1
ATOM 3381 C C . ILE A 1 445 ? -17.164 32.913 16.674 1.00 24.69 445 ILE A C 1
ATOM 3383 O O . ILE A 1 445 ? -16.352 32.117 16.207 1.00 24.69 445 ILE A O 1
ATOM 3387 N N . THR A 1 446 ? -17.287 33.135 17.979 1.00 25.86 446 THR A N 1
ATOM 3388 C CA . THR A 1 446 ? -16.517 32.423 19.003 1.00 25.86 446 THR A CA 1
ATOM 3389 C C . THR A 1 446 ? -16.949 30.953 19.067 1.00 25.86 446 THR A C 1
ATOM 3391 O O . THR A 1 446 ? -18.150 30.700 19.193 1.00 25.86 446 THR A O 1
ATOM 3394 N N . PRO A 1 447 ? -16.025 29.974 19.040 1.00 25.62 447 PRO A N 1
ATOM 3395 C CA . PRO A 1 447 ? -16.359 28.583 19.341 1.00 25.62 447 PRO A CA 1
ATOM 3396 C C . PRO A 1 447 ? -16.889 28.445 20.775 1.00 25.62 447 PRO A C 1
ATOM 3398 O O . PRO A 1 447 ? -16.345 29.046 21.702 1.00 25.62 447 PRO A O 1
ATOM 3401 N N . CYS A 1 448 ? -17.940 27.648 20.980 1.00 23.81 448 CYS A N 1
ATOM 3402 C CA . CYS A 1 448 ? -18.481 27.409 22.317 1.00 23.81 448 CYS A CA 1
ATOM 3403 C C . CYS A 1 448 ? -17.518 26.563 23.162 1.00 23.81 448 CYS A C 1
ATOM 3405 O O . CYS A 1 448 ? -17.289 25.391 22.870 1.00 23.81 448 CYS A O 1
ATOM 3407 N N . SER A 1 449 ? -17.005 27.136 24.249 1.00 24.27 449 SER A N 1
ATOM 3408 C CA . SER A 1 449 ? -16.252 26.408 25.271 1.00 24.27 449 SER A CA 1
ATOM 3409 C C . SER A 1 449 ? -17.180 25.525 26.111 1.00 24.27 449 SER A C 1
ATOM 3411 O O . SER A 1 449 ? -18.030 26.041 26.838 1.00 24.27 449 SER A O 1
ATOM 3413 N N . SER A 1 450 ? -16.989 24.206 26.077 1.00 26.92 450 SER A N 1
ATOM 3414 C CA . SER A 1 450 ? -17.638 23.276 27.008 1.00 26.92 450 SER A CA 1
ATOM 3415 C C . SER A 1 450 ? -16.873 23.229 28.337 1.00 26.92 450 SER A C 1
ATOM 3417 O O . SER A 1 450 ? -15.995 22.387 28.533 1.00 26.92 450 SER A O 1
ATOM 3419 N N . SER A 1 451 ? -17.184 24.148 29.250 1.00 24.06 451 SER A N 1
ATOM 3420 C CA . SER A 1 451 ? -16.671 24.126 30.623 1.00 24.06 451 SER A CA 1
ATOM 3421 C C . SER A 1 451 ? -17.311 22.988 31.424 1.00 24.06 451 SER A C 1
ATOM 3423 O O . SER A 1 451 ? -18.528 22.966 31.600 1.00 24.06 451 SER A O 1
ATOM 3425 N N . ILE A 1 452 ? -16.495 22.068 31.945 1.00 27.58 452 ILE A N 1
ATOM 3426 C CA . ILE A 1 452 ? -16.931 21.070 32.931 1.00 27.58 452 ILE A CA 1
ATOM 3427 C C . ILE A 1 452 ? -16.604 21.614 34.323 1.00 27.58 452 ILE A C 1
ATOM 3429 O O . ILE A 1 452 ? -15.479 21.470 34.806 1.00 27.58 452 ILE A O 1
ATOM 3433 N N . ASP A 1 453 ? -17.587 22.241 34.970 1.00 24.20 453 ASP A N 1
ATOM 3434 C CA . ASP A 1 453 ? -17.471 22.620 36.379 1.00 24.20 453 ASP A CA 1
ATOM 3435 C C . ASP A 1 453 ? -17.334 21.368 37.254 1.00 24.20 453 ASP A C 1
ATOM 3437 O O . ASP A 1 453 ? -18.203 20.498 37.273 1.00 24.20 453 ASP A O 1
ATOM 3441 N N . SER A 1 454 ? -16.226 21.285 37.992 1.00 26.12 454 SER A N 1
ATOM 3442 C CA . SER A 1 454 ? -15.911 20.179 38.905 1.00 26.12 454 SER A CA 1
ATOM 3443 C C . SER A 1 454 ? -15.756 20.706 40.333 1.00 26.12 454 SER A C 1
ATOM 3445 O O . SER A 1 454 ? -14.657 20.787 40.880 1.00 26.12 454 SER A O 1
ATOM 3447 N N . THR A 1 455 ? -16.869 21.119 40.936 1.00 25.03 455 THR A N 1
ATOM 3448 C CA . THR A 1 455 ? -16.916 21.713 42.278 1.00 25.03 455 THR A CA 1
ATOM 3449 C C . THR A 1 455 ? -17.152 20.661 43.365 1.00 25.03 455 THR A C 1
ATOM 3451 O O . THR A 1 455 ? -18.280 20.351 43.743 1.00 25.03 455 THR A O 1
ATOM 3454 N N . THR A 1 456 ? -16.076 20.120 43.944 1.00 28.66 456 THR A N 1
ATOM 3455 C CA . THR A 1 456 ? -16.142 19.418 45.242 1.00 28.66 456 THR A CA 1
ATOM 3456 C C . THR A 1 456 ? -14.898 19.715 46.080 1.00 28.66 456 THR A C 1
ATOM 3458 O O . THR A 1 456 ? -13.779 19.747 45.574 1.00 28.66 456 THR A O 1
ATOM 3461 N N . SER A 1 457 ? -15.098 19.987 47.369 1.00 26.50 457 SER A N 1
ATOM 3462 C CA . SER A 1 457 ? -14.108 20.592 48.265 1.00 26.50 457 SER A CA 1
ATOM 3463 C C . SER A 1 457 ? -13.298 19.587 49.097 1.00 26.50 457 SER A C 1
ATOM 3465 O O . SER A 1 457 ? -13.870 18.748 49.791 1.00 26.50 457 SER A O 1
ATOM 3467 N N . LEU A 1 458 ? -11.975 19.778 49.144 1.00 27.72 458 LEU A N 1
ATOM 3468 C CA . LEU A 1 458 ? -11.114 19.438 50.297 1.00 27.72 458 LEU A CA 1
ATOM 3469 C C . LEU A 1 458 ? -11.503 20.324 51.510 1.00 27.72 458 LEU A C 1
ATOM 3471 O O . LEU A 1 458 ? -12.036 21.407 51.250 1.00 27.72 458 LEU A O 1
ATOM 3475 N N . PRO A 1 459 ? -11.248 19.966 52.799 1.00 35.28 459 PRO A N 1
ATOM 3476 C CA . PRO A 1 459 ? -9.949 19.494 53.343 1.00 35.28 459 PRO A CA 1
ATOM 3477 C C . PRO A 1 459 ? -10.098 18.541 54.580 1.00 35.28 459 PRO A C 1
ATOM 3479 O O . PRO A 1 459 ? -11.165 17.950 54.730 1.00 35.28 459 PRO A O 1
ATOM 3482 N N . PRO A 1 460 ? -9.142 18.416 55.541 1.00 40.88 460 PRO A N 1
ATOM 3483 C CA . PRO A 1 460 ? -7.674 18.555 55.524 1.00 40.88 460 PRO A CA 1
ATOM 3484 C C . PRO A 1 460 ? -6.922 17.257 55.940 1.00 40.88 460 PRO A C 1
ATOM 3486 O O . PRO A 1 460 ? -7.505 16.219 56.238 1.00 40.88 460 PRO A O 1
ATOM 3489 N N . SER A 1 461 ? -5.589 17.335 55.988 1.00 30.05 461 SER A N 1
ATOM 3490 C CA . SER A 1 461 ? -4.642 16.264 56.337 1.00 30.05 461 SER A CA 1
ATOM 3491 C C . SER A 1 461 ? -4.576 15.870 57.827 1.00 30.05 461 SER A C 1
ATOM 3493 O O . SER A 1 461 ? -4.751 16.700 58.718 1.00 30.05 461 SER A O 1
ATOM 3495 N N . ALA A 1 462 ? -4.179 14.616 58.108 1.00 29.42 462 ALA A N 1
ATOM 3496 C CA . ALA A 1 462 ? -3.735 14.177 59.437 1.00 29.42 462 ALA A CA 1
ATOM 3497 C C . ALA A 1 462 ? -2.566 13.162 59.393 1.00 29.42 462 ALA A C 1
ATOM 3499 O O . ALA A 1 462 ? -2.495 12.284 58.542 1.00 29.42 462 ALA A O 1
ATOM 3500 N N . ARG A 1 463 ? -1.646 13.340 60.348 1.00 28.61 463 ARG A N 1
ATOM 3501 C CA . ARG A 1 463 ? -0.312 12.732 60.556 1.00 28.61 463 ARG A CA 1
ATOM 3502 C C . ARG A 1 463 ? -0.136 11.215 60.353 1.00 28.61 463 ARG A C 1
ATOM 3504 O O . ARG A 1 463 ? -0.994 10.407 60.683 1.00 28.61 463 ARG A O 1
ATOM 3511 N N . ALA A 1 464 ? 1.101 10.850 60.006 1.00 31.73 464 ALA A N 1
ATOM 3512 C CA . ALA A 1 464 ? 1.622 9.483 60.030 1.00 31.73 464 ALA A CA 1
ATOM 3513 C C . ALA A 1 464 ? 1.787 8.889 61.447 1.00 31.73 464 ALA A C 1
ATOM 3515 O O . ALA A 1 464 ? 2.085 9.602 62.409 1.00 31.73 464 ALA A O 1
ATOM 3516 N N . ARG A 1 465 ? 1.755 7.551 61.529 1.00 28.16 465 ARG A N 1
ATOM 3517 C CA . ARG A 1 465 ? 2.509 6.756 62.514 1.00 28.16 465 ARG A CA 1
ATOM 3518 C C . ARG A 1 465 ? 2.851 5.382 61.945 1.00 28.16 465 ARG A C 1
ATOM 3520 O O . ARG A 1 465 ? 2.016 4.759 61.300 1.00 28.16 465 ARG A O 1
ATOM 3527 N N . ALA A 1 466 ? 4.062 4.912 62.221 1.00 30.91 466 ALA A N 1
ATOM 3528 C CA . ALA A 1 466 ? 4.460 3.531 61.980 1.00 30.91 466 ALA A CA 1
ATOM 3529 C C . ALA A 1 466 ? 4.322 2.718 63.273 1.00 30.91 466 ALA A C 1
ATOM 3531 O O . ALA A 1 466 ? 4.716 3.194 64.340 1.00 30.91 466 ALA A O 1
ATOM 3532 N N . THR A 1 467 ? 3.855 1.477 63.157 1.00 30.53 467 THR A N 1
ATOM 3533 C CA . THR A 1 467 ? 4.048 0.443 64.182 1.00 30.53 467 THR A CA 1
ATOM 3534 C C . THR A 1 467 ? 4.171 -0.905 63.485 1.00 30.53 467 THR A C 1
ATOM 3536 O O . THR A 1 467 ? 3.330 -1.246 62.657 1.00 30.53 467 THR A O 1
ATOM 3539 N N . ALA A 1 468 ? 5.217 -1.666 63.800 1.00 31.05 468 ALA A N 1
ATOM 3540 C CA . ALA A 1 468 ? 5.391 -3.024 63.300 1.00 31.05 468 ALA A CA 1
ATOM 3541 C C . ALA A 1 468 ? 4.841 -4.038 64.310 1.00 31.05 468 ALA A C 1
ATOM 3543 O O . ALA A 1 468 ? 5.037 -3.870 65.514 1.00 31.05 468 ALA A O 1
ATOM 3544 N N . THR A 1 469 ? 4.261 -5.132 63.816 1.00 32.19 469 THR A N 1
ATOM 3545 C CA . THR A 1 469 ? 3.972 -6.321 64.628 1.00 32.19 469 THR A CA 1
ATOM 3546 C C . THR A 1 469 ? 4.381 -7.563 63.845 1.00 32.19 469 THR A C 1
ATOM 3548 O O . THR A 1 469 ? 4.055 -7.701 62.670 1.00 32.19 469 THR A O 1
ATOM 3551 N N . SER A 1 470 ? 5.126 -8.458 64.485 1.00 29.34 470 SER A N 1
ATOM 3552 C CA . SER A 1 470 ? 5.625 -9.699 63.891 1.00 29.34 470 SER A CA 1
ATOM 3553 C C . SER A 1 470 ? 4.770 -10.902 64.292 1.00 29.34 470 SER A C 1
ATOM 3555 O O . SER A 1 470 ? 4.165 -10.886 65.366 1.00 29.34 470 SER A O 1
ATOM 3557 N N . ARG A 1 471 ? 4.817 -11.984 63.495 1.00 31.14 471 ARG A N 1
ATOM 3558 C CA . ARG A 1 471 ? 5.353 -13.297 63.933 1.00 31.14 471 ARG A CA 1
ATOM 3559 C C . ARG A 1 471 ? 5.227 -14.406 62.876 1.00 31.14 471 ARG A C 1
ATOM 3561 O O . ARG A 1 471 ? 4.168 -14.573 62.296 1.00 31.14 471 ARG A O 1
ATOM 3568 N N . ASN A 1 472 ? 6.284 -15.227 62.826 1.00 30.45 472 ASN A N 1
ATOM 3569 C CA . ASN A 1 472 ? 6.303 -16.681 62.580 1.00 30.45 472 ASN A CA 1
ATOM 3570 C C . ASN A 1 472 ? 5.881 -17.237 61.192 1.00 30.45 472 ASN A C 1
ATOM 3572 O O . ASN A 1 472 ? 4.938 -16.757 60.586 1.00 30.45 472 ASN A O 1
ATOM 3576 N N . ALA A 1 473 ? 6.491 -18.316 60.671 1.00 31.84 473 ALA A N 1
ATOM 3577 C CA . ALA A 1 473 ? 7.762 -18.986 61.020 1.00 31.84 473 ALA A CA 1
ATOM 3578 C C . ALA A 1 473 ? 8.199 -20.003 59.927 1.00 31.84 473 ALA A C 1
ATOM 3580 O O . ALA A 1 473 ? 7.408 -20.360 59.062 1.00 31.84 473 ALA A O 1
ATOM 3581 N N . SER A 1 474 ? 9.424 -20.535 60.092 1.00 29.80 474 SER A N 1
ATOM 3582 C CA . SER A 1 474 ? 9.893 -21.879 59.671 1.00 29.80 474 SER A CA 1
ATOM 3583 C C . SER A 1 474 ? 10.590 -22.090 58.308 1.00 29.80 474 SER A C 1
ATOM 3585 O O . SER A 1 474 ? 9.948 -22.400 57.316 1.00 29.80 474 SER A O 1
ATOM 3587 N N . ALA A 1 475 ? 11.934 -22.150 58.391 1.00 31.48 475 ALA A N 1
ATOM 3588 C CA . ALA A 1 475 ? 12.859 -23.076 57.693 1.00 31.48 475 ALA A CA 1
ATOM 3589 C C . ALA A 1 475 ? 13.033 -22.965 56.143 1.00 31.48 475 ALA A C 1
ATOM 3591 O O . ALA A 1 475 ? 12.167 -22.471 55.442 1.00 31.48 475 ALA A O 1
ATOM 3592 N N . THR A 1 476 ? 14.161 -23.365 55.523 1.00 30.36 476 THR A N 1
ATOM 3593 C CA . THR A 1 476 ? 15.291 -24.212 55.990 1.00 30.36 476 THR A CA 1
ATOM 3594 C C . THR A 1 476 ? 16.636 -23.838 55.313 1.00 30.36 476 THR A C 1
ATOM 3596 O O . THR A 1 476 ? 16.623 -23.392 54.179 1.00 30.36 476 THR A O 1
ATOM 3599 N N . SER A 1 477 ? 17.777 -24.107 55.980 1.00 28.42 477 SER A N 1
ATOM 3600 C CA . SER A 1 477 ? 19.178 -24.217 55.465 1.00 28.42 477 SER A CA 1
ATOM 3601 C C . SER A 1 477 ? 19.763 -23.059 54.608 1.00 28.42 477 SER A C 1
ATOM 3603 O O . SER A 1 477 ? 19.349 -22.853 53.479 1.00 28.42 477 SER A O 1
ATOM 3605 N N . ARG A 1 478 ? 20.720 -22.219 55.053 1.00 28.83 478 ARG A N 1
ATOM 3606 C CA . ARG A 1 478 ? 22.118 -22.454 55.527 1.00 28.83 478 ARG A CA 1
ATOM 3607 C C . ARG A 1 478 ? 23.108 -22.836 54.398 1.00 28.83 478 ARG A C 1
ATOM 3609 O O . ARG A 1 478 ? 23.100 -23.992 54.001 1.00 28.83 478 ARG A O 1
ATOM 3616 N N . PHE A 1 479 ? 24.022 -21.924 54.003 1.00 27.81 479 PHE A N 1
ATOM 3617 C CA . PHE A 1 479 ? 25.499 -22.054 54.159 1.00 27.81 479 PHE A CA 1
ATOM 3618 C C . PHE A 1 479 ? 26.313 -20.789 53.730 1.00 27.81 479 PHE A C 1
ATOM 3620 O O . PHE A 1 479 ? 25.941 -20.087 52.803 1.00 27.81 479 PHE A O 1
ATOM 3627 N N . LEU A 1 480 ? 27.409 -20.531 54.467 1.00 29.75 480 LEU A N 1
ATOM 3628 C CA . LEU A 1 480 ? 28.601 -19.657 54.270 1.00 29.75 480 LEU A CA 1
ATOM 3629 C C . LEU A 1 480 ? 28.576 -18.242 53.608 1.00 29.75 480 LEU A C 1
ATOM 3631 O O . LEU A 1 480 ? 28.294 -18.038 52.435 1.00 29.75 480 LEU A O 1
ATOM 3635 N N . ARG A 1 481 ? 29.111 -17.289 54.394 1.00 25.34 481 ARG A N 1
ATOM 3636 C CA . ARG A 1 481 ? 29.838 -16.034 54.044 1.00 25.34 481 ARG A CA 1
ATOM 3637 C C . ARG A 1 481 ? 31.376 -16.346 54.003 1.00 25.34 481 ARG A C 1
ATOM 3639 O O . ARG A 1 481 ? 31.681 -17.467 54.414 1.00 25.34 481 ARG A O 1
ATOM 3646 N N . PRO A 1 482 ? 32.358 -15.450 53.657 1.00 37.47 482 PRO A N 1
ATOM 3647 C CA . PRO A 1 482 ? 32.401 -14.024 54.061 1.00 37.47 482 PRO A CA 1
ATOM 3648 C C . PRO A 1 482 ? 33.244 -12.987 53.238 1.00 37.47 482 PRO A C 1
ATOM 3650 O O . PRO A 1 482 ? 33.989 -13.325 52.330 1.00 37.47 482 PRO A O 1
ATOM 3653 N N . ARG A 1 483 ? 33.238 -11.738 53.758 1.00 27.02 483 ARG A N 1
ATOM 3654 C CA . ARG A 1 483 ? 34.238 -10.633 53.648 1.00 27.02 483 ARG A CA 1
ATOM 3655 C C . ARG A 1 483 ? 34.317 -9.778 52.365 1.00 27.02 483 ARG A C 1
ATOM 3657 O O . ARG A 1 483 ? 34.294 -10.268 51.250 1.00 27.02 483 ARG A O 1
ATOM 3664 N N . GLY A 1 484 ? 34.489 -8.471 52.605 1.00 23.42 484 GLY A N 1
ATOM 3665 C CA . GLY A 1 484 ? 34.664 -7.380 51.637 1.00 23.42 484 GLY A CA 1
ATOM 3666 C C . GLY A 1 484 ? 34.126 -6.074 52.243 1.00 23.42 484 GLY A C 1
ATOM 3667 O O . GLY A 1 484 ? 32.924 -5.976 52.467 1.00 23.42 484 GLY A O 1
ATOM 3668 N N . CYS A 1 485 ? 34.997 -5.117 52.582 1.00 23.56 485 CYS A N 1
ATOM 3669 C CA . CYS A 1 485 ? 34.642 -3.852 53.252 1.00 23.56 485 CYS A CA 1
ATOM 3670 C C . CYS A 1 485 ? 35.383 -2.663 52.616 1.00 23.56 485 CYS A C 1
ATOM 3672 O O . CYS A 1 485 ? 36.398 -2.871 51.956 1.00 23.56 485 CYS A O 1
ATOM 3674 N N . PHE A 1 486 ? 34.938 -1.448 52.967 1.00 25.50 486 PHE A N 1
ATOM 3675 C CA . PHE A 1 486 ? 35.425 -0.130 52.524 1.00 25.50 486 PHE A CA 1
ATOM 3676 C C . PHE A 1 486 ? 35.034 0.265 51.079 1.00 25.50 486 PHE A C 1
ATOM 3678 O O . PHE A 1 486 ? 34.911 -0.599 50.218 1.00 25.50 486 PHE A O 1
ATOM 3685 N N . ARG A 1 487 ? 34.801 1.554 50.785 1.00 32.22 487 ARG A N 1
ATOM 3686 C CA . ARG A 1 487 ? 34.909 2.752 51.649 1.00 32.22 487 ARG A CA 1
ATOM 3687 C C . ARG A 1 487 ? 33.714 3.684 51.489 1.00 32.22 487 ARG A C 1
ATOM 3689 O O . ARG A 1 487 ? 33.218 3.775 50.351 1.00 32.22 487 ARG A O 1
#

Secondary structure (DSSP, 8-state):
--PPP-------SS-SPP------TTTB-GGGS--S--TTSB-TTS-B-SS--HHHHHHTHHHHHHHHHHHHHHHHHHS-TTTHHHHHHHHHHHHHHHHHHHHHHHHH--HHHHHHHHHHHHHHHHHHHHHHHHTT--SS-EEEE-SSEEEEEEE-GGG-EEEEEEEE--SSSS---EEEEEEEEEE-STT-EEEEE-PPPPSSTTPPPPPPPEEEEEEETTEEEEEEE--HHHHH---BTTBS-GGG-SEEEEE-SS---S----------SS-TTS-SBHHHHHHHH-HHHHHHHHHHHHHHHHHGGGS-HHHHHHHHHHHHHHHHHHHHHHHHHHS-TT--SSTTS--HHHHHHHHHHHHHHHHHHHHT--TT--SS-S---------S-------------------------------------------------PPP-PPPP--------------------------------------

pLDDT: mean 74.7, std 27.11, range [22.95, 98.5]